Protein 3LUF (pdb70)

Sequence (478 aa):
KQKILIVEDSTIRRLIQQAIAQQQTGLEIDAFDTLEGARHCQGDEYVVALVDLTLPDAPSGEAVKKVLLERGLPVVIILTADSEEDKREAWLEAGVLDYVKDSRHSLQYAVGLVHRLYLNQQIEVLVVDDSRTTSSRHRTAQQLRKQLLQQVHEASSHHAREALATLEQHPAIRLVLVDYYPEIDGISLVRRLRERYSKKQQLAIIGISSVSDKRGLSARYLKQGANDFLNQPFEPEELQCRVSHNLEALEQKQKIILIVEDSTIRRLIQQAIAQQTGLEEIDAFDTLEGARHCQGDEEYVVALVDLTLPDAPSGEAVKVLLERGLPVVILTADISEDKREAWLEAGVLDYVKDSRHSLQYAVGLVHRLYLNQQIEVLVVDDSSRTSRHRTAQLRKQLLQVHEASSHAREALATLEQHPAIRLVVLVDYYPEIDGISLVRLRERYSKQQLAIIGISVSDKRGLSSARYLKKQGANDFLNQPFEPEELQCRVSHNLEALEQF

InterPro domains:
  IPR000160 GGDEF domain [PF00990] (254-406)
  IPR000160 GGDEF domain [PS50887] (284-413)
  IPR000160 GGDEF domain [SM00267] (243-411)
  IPR000160 GGDEF domain [TIGR00254] (251-409)
  IPR000160 GGDEF domain [cd01949] (255-409)
  IPR001789 Signal transduction response regulator, receiver domain [PF00072] (5-104)
  IPR001789 Signal transduction response regulator, receiver domain [PF00072] (125-236)
  IPR001789 Signal transduction response regulator, receiver domain [PS50110] (4-116)
  IPR001789 Signal transduction response regulator, receiver domain [PS50110] (124-241)
  IPR001789 Signal transduction response regulator, receiver domain [SM00448] (3-111)
  IPR001789 Signal transduction response regulator, receiver domain [SM00448] (123-237)
  IPR011006 CheY-like superfamily [SSF52172] (2-103)
  IPR011006 CheY-like superfamily [SSF52172] (122-260)
  IPR029787 Nucleotide cyclase [SSF55073] (259-409)
  IPR043128 Reverse transcriptase/Diguanylate cyclase domain [G3DSA:3.30.70.270] (253-413)
  IPR050469 Diguanylate cyclase Dgc-like, bacteria [PTHR45138] (137-412)

B-factor: mean 18.85, std 7.44, range [7.94, 53.49]

Nearest PDB structures (foldseek):
  3mf4-assembly1_A  TM=9.956E-01  e=3.051E-43  Aeromonas salmonicida subsp. salmonicida A449
  2pl1-assembly1_A  TM=8.980E-01  e=1.438E-07  Escherichia coli
  6ifh-assembly1_A  TM=9.037E-01  e=2.366E-06  Paenisporosarcina sp. TG-14
  1nat-assembly1_A  TM=8.626E-01  e=3.657E-06  Bacillus subtilis
  6oec-assembly4_K  TM=8.744E-01  e=2.088E-04  Carboxydothermus hydrogenoformans Z-2901

Radius of gyration: 24.1 Å; Cα contacts (8 Å, |Δi|>4): 970; chains: 2; bounding box: 46×62×66 Å

CATH classification: 3.40.50.2300 (+1 more: 3.40.50.2300)

Secondary structure (DSSP, 8-state):
--EEEEE--------HHHHHHHH--EEEEESSTGGGTT--TTTEEEEEEES-BTTBTTSHHHHHHHHTT--EEEE----HHHHHHHHHTT--EE---SHHHHHHHHHHHHHHHHHTT-EEEEE-S-HHHHHH--TTGGGT-EEEEESSHHHHHHHHHH-TTEEEEEE-----S-HHHHH--TTT--TTTSEEEEEE-SSSSSHHHHHHHTT-SEEEESS--HHHHHHHHHHHHHHHH-/--EEEEE--------HHHHHHHS--EEEEESSTGGGTT--TTTEEEEEEESSBTTBTTSHHHHHHHHTT--EEEE-S---HHHHHHHHHTT--EE---SHHHHHHHHHHHHHHHHHTT-EEEEE-S-HHHHHH--TTGGGT-EEEEESSHHHHHHHHHH-TT--EEEEE----S-HHHHH--TTT--TTTSEEEEEEE-STT-HHHHHHHTT-SEEEEES--HHHHHHHHHHHHHHHHH-

Solvent-accessible surface area: 21101 Å² total

Foldseek 3Di:
DFEEEEAAQDVLQVLVVLLCVPAVTHYHYYQALVVCVVPAQVPHLAYAYECCGPHRHHNVSLLVHVVRNHAYEYEDDAPPVVQPPSVVSPHLYYFPVDPVRSCVVNLLRNQSVVQLPAEAEEEAQDVVVQVVLVLVVSSNHHYHYHNHLVRVVVVCVVCVRHAEYEAEACPPAGRLRSLCCVVVDACLSHAYEYEAAPPDDPPQVSSVVSHHPYYDYPPDDSVSVCVVVSVSVVVSVD/DAEEEEAAQDVFQVLCVLLVVQARHHYDYYQALVSCPVPALVVHLAYEDECCGPHRHHNVSQLVVVVRNHAYEYEDLDDDPVVQVVCVVSRHLYYFGVDPVRSVVVNLLSRQSVVQLPAEAEEEAQDPVVQVVLVLSVSSNHHYHYHNHLVRVVVVCVVPVRHAEYEAEADPPAGRLNSLCVVVVDACLRHAYEYEEADDPVRVQVSSVVSHHPYYDYPPDDSVSSVVVVSVSVVVSVPD

Structure (mmCIF, N/CA/C/O backbone):
data_3LUF
#
_entry.id   3LUF
#
_cell.length_a   41.195
_cell.length_b   53.699
_cell.length_c   57.887
_cell.angle_alpha   75.390
_cell.angle_beta   80.990
_cell.angle_gamma   77.410
#
_symmetry.space_group_name_H-M   'P 1'
#
loop_
_entity.id
_entity.type
_entity.pdbx_description
1 polymer 'Two-component system response regulator/GGDEF domain protein'
2 non-polymer 'MAGNESIUM ION'
3 non-polymer 'DIMETHYL SULFOXIDE'
4 water water
#
loop_
_atom_site.group_PDB
_atom_site.id
_atom_site.type_symbol
_atom_site.label_atom_id
_atom_site.label_alt_id
_atom_site.label_comp_id
_atom_site.label_asym_id
_atom_site.label_entity_id
_atom_site.label_seq_id
_atom_site.pdbx_PDB_ins_code
_atom_site.Cartn_x
_atom_site.Cartn_y
_atom_site.Cartn_z
_atom_site.occupancy
_atom_site.B_iso_or_equiv
_atom_site.auth_seq_id
_atom_site.auth_comp_id
_atom_site.auth_asym_id
_atom_site.auth_atom_id
_atom_site.pdbx_PDB_model_num
ATOM 1 N N . LYS A 1 4 ? 39.209 47.578 36.509 1.00 26.87 2 LYS A N 1
ATOM 2 C CA . LYS A 1 4 ? 39.693 47.716 37.924 1.00 25.87 2 LYS A CA 1
ATOM 3 C C . LYS A 1 4 ? 40.972 46.954 38.142 1.00 24.87 2 LYS A C 1
ATOM 4 O O . LYS A 1 4 ? 41.116 45.840 37.642 1.00 23.85 2 LYS A O 1
ATOM 10 N N . GLN A 1 5 ? 41.891 47.538 38.918 1.00 23.93 3 GLN A N 1
ATOM 11 C CA . GLN A 1 5 ? 43.231 46.971 39.077 1.00 23.57 3 GLN A CA 1
ATOM 12 C C . GLN A 1 5 ? 43.635 46.580 40.506 1.00 21.47 3 GLN A C 1
ATOM 13 O O . GLN A 1 5 ? 44.735 46.087 40.713 1.00 21.60 3 GLN A O 1
ATOM 19 N N . LYS A 1 6 ? 42.767 46.801 41.490 1.00 19.14 4 LYS A N 1
ATOM 20 C CA . LYS A 1 6 ? 43.204 46.593 42.876 1.00 18.56 4 LYS A CA 1
ATOM 21 C C . LYS A 1 6 ? 42.441 45.509 43.629 1.00 15.95 4 LYS A C 1
ATOM 22 O O . LYS A 1 6 ? 41.303 45.230 43.323 1.00 15.19 4 LYS A O 1
ATOM 28 N N . ILE A 1 7 ? 43.098 44.933 44.633 1.00 14.99 5 ILE A N 1
ATOM 29 C CA . ILE A 1 7 ? 42.490 43.900 45.485 1.00 13.39 5 ILE A CA 1
ATOM 30 C C . ILE A 1 7 ? 42.329 44.475 46.882 1.00 13.24 5 ILE A C 1
ATOM 31 O O . ILE A 1 7 ? 43.198 45.219 47.361 1.00 13.58 5 ILE A O 1
ATOM 36 N N . LEU A 1 8 ? 41.215 44.156 47.533 1.00 10.69 6 LEU A N 1
ATOM 37 C CA . LEU A 1 8 ? 40.994 44.613 48.896 1.00 11.36 6 LEU A CA 1
ATOM 38 C C . LEU A 1 8 ? 41.077 43.376 49.797 1.00 10.52 6 LEU A C 1
ATOM 39 O O . LEU A 1 8 ? 40.521 42.322 49.465 1.00 11.52 6 LEU A O 1
ATOM 44 N N . ILE A 1 9 ? 41.735 43.521 50.954 1.00 10.19 7 ILE A N 1
ATOM 45 C CA . ILE A 1 9 ? 41.762 42.456 51.958 1.00 10.58 7 ILE A CA 1
ATOM 46 C C . ILE A 1 9 ? 41.307 43.042 53.272 1.00 10.52 7 ILE A C 1
ATOM 47 O O . ILE A 1 9 ? 41.845 44.076 53.710 1.00 11.56 7 ILE A O 1
ATOM 52 N N . VAL A 1 10 ? 40.313 42.419 53.899 1.00 10.04 8 VAL A N 1
ATOM 53 C CA . VAL A 1 10 ? 39.910 42.862 55.230 1.00 10.60 8 VAL A CA 1
ATOM 54 C C . VAL A 1 10 ? 40.023 41.659 56.174 1.00 10.36 8 VAL A C 1
ATOM 55 O O . VAL A 1 10 ? 39.199 40.735 56.131 1.00 10.74 8 VAL A O 1
ATOM 59 N N . GLU A 1 11 ? 41.065 41.669 57.005 1.00 9.47 9 GLU A N 1
ATOM 60 C CA . GLU A 1 11 ? 41.453 40.469 57.771 1.00 9.95 9 GLU A CA 1
ATOM 61 C C . GLU A 1 11 ? 42.299 40.949 58.948 1.00 10.12 9 GLU A C 1
ATOM 62 O O . GLU A 1 11 ? 43.313 41.636 58.744 1.00 11.79 9 GLU A O 1
ATOM 68 N N . ASP A 1 12 ? 41.875 40.624 60.161 1.00 11.60 10 ASP A N 1
ATOM 69 C CA . ASP A 1 12 ? 42.617 41.121 61.323 1.00 12.68 10 ASP A CA 1
ATOM 70 C C . ASP A 1 12 ? 43.848 40.308 61.698 1.00 12.79 10 ASP A C 1
ATOM 71 O O . ASP A 1 12 ? 44.719 40.833 62.384 1.00 15.06 10 ASP A O 1
ATOM 76 N N . SER A 1 13 ? 43.942 39.055 61.260 1.00 13.43 11 SER A N 1
ATOM 77 C CA . SER A 1 13 ? 45.142 38.280 61.559 1.00 12.96 11 SER A CA 1
ATOM 78 C C . SER A 1 13 ? 46.329 38.891 60.842 1.00 13.78 11 SER A C 1
ATOM 79 O O . SER A 1 13 ? 46.355 38.958 59.615 1.00 12.36 11 SER A O 1
ATOM 90 N N . THR A 1 15 ? 49.275 37.544 60.603 1.00 14.16 13 THR A N 1
ATOM 91 C CA . THR A 1 15 ? 49.898 36.480 59.838 1.00 14.40 13 THR A CA 1
ATOM 92 C C . THR A 1 15 ? 49.219 36.216 58.493 1.00 14.28 13 THR A C 1
ATOM 93 O O . THR A 1 15 ? 49.897 36.146 57.449 1.00 13.55 13 THR A O 1
ATOM 97 N N . ILE A 1 16 ? 47.896 36.070 58.516 1.00 12.94 14 ILE A N 1
ATOM 98 C CA . ILE A 1 16 ? 47.159 35.775 57.291 1.00 13.05 14 ILE A CA 1
ATOM 99 C C . ILE A 1 16 ? 47.186 36.944 56.320 1.00 12.95 14 ILE A C 1
ATOM 100 O O . ILE A 1 16 ? 47.382 36.770 55.133 1.00 12.33 14 ILE A O 1
ATOM 105 N N . ARG A 1 17 ? 47.026 38.148 56.854 1.00 12.80 15 ARG A N 1
ATOM 106 C CA . ARG A 1 17 ? 47.033 39.337 56.031 1.00 14.85 15 ARG A CA 1
ATOM 107 C C . ARG A 1 17 ? 48.392 39.452 55.358 1.00 15.45 15 ARG A C 1
ATOM 108 O O . ARG A 1 17 ? 48.464 39.657 54.153 1.00 15.91 15 ARG A O 1
ATOM 116 N N . ARG A 1 18 ? 49.479 39.258 56.111 1.00 15.85 16 ARG A N 1
ATOM 117 C CA . ARG A 1 18 ? 50.815 39.330 55.514 1.00 17.80 16 ARG A CA 1
ATOM 118 C C . ARG A 1 18 ? 51.091 38.240 54.487 1.00 16.87 16 ARG A C 1
ATOM 119 O O . ARG A 1 18 ? 51.704 38.510 53.464 1.00 17.36 16 ARG A O 1
ATOM 135 N N . LEU A 1 20 ? 48.904 36.834 52.560 1.00 13.90 18 LEU A N 1
ATOM 136 C CA . LEU A 1 20 ? 48.104 37.104 51.365 1.00 13.57 18 LEU A CA 1
ATOM 137 C C . LEU A 1 20 ? 48.711 38.239 50.568 1.00 14.38 18 LEU A C 1
ATOM 138 O O . LEU A 1 20 ? 48.742 38.187 49.325 1.00 13.71 18 LEU A O 1
ATOM 143 N N . ILE A 1 21 ? 49.154 39.279 51.278 1.00 15.08 19 ILE A N 1
ATOM 144 C CA . ILE A 1 21 ? 49.762 40.433 50.610 1.00 16.33 19 ILE A CA 1
ATOM 145 C C . ILE A 1 21 ? 51.001 39.969 49.873 1.00 16.87 19 ILE A C 1
ATOM 146 O O . ILE A 1 21 ? 51.185 40.318 48.718 1.00 17.78 19 ILE A O 1
ATOM 151 N N A GLN A 1 22 ? 51.848 39.192 50.551 0.70 17.69 20 GLN A N 1
ATOM 152 N N B GLN A 1 22 ? 51.844 39.174 50.524 0.30 17.31 20 GLN A N 1
ATOM 153 C CA A GLN A 1 22 ? 53.112 38.741 49.951 0.70 18.16 20 GLN A CA 1
ATOM 154 C CA B GLN A 1 22 ? 53.130 38.803 49.926 0.30 17.53 20 GLN A CA 1
ATOM 155 C C A GLN A 1 22 ? 52.836 37.942 48.693 0.70 17.41 20 GLN A C 1
ATOM 156 C C B GLN A 1 22 ? 53.018 37.771 48.795 0.30 17.36 20 GLN A C 1
ATOM 157 O O A GLN A 1 22 ? 53.398 38.237 47.627 0.70 16.28 20 GLN A O 1
ATOM 158 O O B GLN A 1 22 ? 53.869 37.751 47.899 0.30 17.06 20 GLN A O 1
ATOM 169 N N . ALA A 1 23 ? 51.975 36.936 48.837 1.00 17.35 21 ALA A N 1
ATOM 170 C CA . ALA A 1 23 ? 51.677 35.982 47.772 1.00 17.04 21 ALA A CA 1
ATOM 171 C C . ALA A 1 23 ? 51.011 36.637 46.558 1.00 17.38 21 ALA A C 1
ATOM 172 O O . ALA A 1 23 ? 51.390 36.379 45.405 1.00 17.31 21 ALA A O 1
ATOM 174 N N . ILE A 1 24 ? 50.004 37.459 46.797 1.00 17.47 22 ILE A N 1
ATOM 175 C CA . ILE A 1 24 ? 49.338 38.111 45.670 1.00 18.25 22 ILE A CA 1
ATOM 176 C C . ILE A 1 24 ? 50.320 39.076 44.999 1.00 19.44 22 ILE A C 1
ATOM 177 O O . ILE A 1 24 ? 50.358 39.179 43.782 1.00 19.65 22 ILE A O 1
ATOM 182 N N . ALA A 1 25 ? 51.129 39.761 45.800 1.00 20.52 23 ALA A N 1
ATOM 183 C CA . ALA A 1 25 ? 52.115 40.693 45.219 1.00 22.78 23 ALA A CA 1
ATOM 184 C C . ALA A 1 25 ? 53.141 39.976 44.338 1.00 23.87 23 ALA A C 1
ATOM 185 O O . ALA A 1 25 ? 53.425 40.422 43.207 1.00 24.47 23 ALA A O 1
ATOM 187 N N A GLN A 1 26 ? 53.718 38.898 44.856 0.60 24.83 24 GLN A N 1
ATOM 188 N N B GLN A 1 26 ? 53.667 38.860 44.844 0.40 24.62 24 GLN A N 1
ATOM 189 C CA A GLN A 1 26 ? 54.712 38.105 44.118 0.60 25.52 24 GLN A CA 1
ATOM 190 C CA B GLN A 1 26 ? 54.728 38.089 44.168 0.40 25.22 24 GLN A CA 1
ATOM 191 C C A GLN A 1 26 ? 54.122 37.573 42.809 0.60 25.75 24 GLN A C 1
ATOM 192 C C B GLN A 1 26 ? 54.259 37.297 42.943 0.40 25.64 24 GLN A C 1
ATOM 193 O O A GLN A 1 26 ? 54.656 37.792 41.715 0.60 25.10 24 GLN A O 1
ATOM 194 O O B GLN A 1 26 ? 55.051 37.039 42.034 0.40 25.65 24 GLN A O 1
ATOM 205 N N . GLN A 1 27 ? 52.986 36.903 42.918 1.00 25.98 25 GLN A N 1
ATOM 206 C CA . GLN A 1 27 ? 52.442 36.164 41.786 1.00 26.96 25 GLN A CA 1
ATOM 207 C C . GLN A 1 27 ? 51.649 36.996 40.762 1.00 27.10 25 GLN A C 1
ATOM 208 O O . GLN A 1 27 ? 51.542 36.600 39.590 1.00 27.76 25 GLN A O 1
ATOM 214 N N . THR A 1 28 ? 51.108 38.142 41.171 1.00 26.03 26 THR A N 1
ATOM 215 C CA . THR A 1 28 ? 50.229 38.899 40.285 1.00 25.49 26 THR A CA 1
ATOM 216 C C . THR A 1 28 ? 50.661 40.320 39.988 1.00 25.67 26 THR A C 1
ATOM 217 O O . THR A 1 28 ? 50.233 40.905 38.991 1.00 26.27 26 THR A O 1
ATOM 221 N N . GLY A 1 29 ? 51.450 40.907 40.882 1.00 25.12 27 GLY A N 1
ATOM 222 C CA . GLY A 1 29 ? 51.810 42.310 40.744 1.00 25.46 27 GLY A CA 1
ATOM 223 C C . GLY A 1 29 ? 50.693 43.327 40.963 1.00 25.60 27 GLY A C 1
ATOM 224 O O . GLY A 1 29 ? 50.910 44.539 40.780 1.00 26.12 27 GLY A O 1
ATOM 225 N N . LEU A 1 30 ? 49.501 42.856 41.360 1.00 24.77 28 LEU A N 1
ATOM 226 C CA . LEU A 1 30 ? 48.357 43.731 41.544 1.00 23.90 28 LEU A CA 1
ATOM 227 C C . LEU A 1 30 ? 48.509 44.565 42.803 1.00 23.33 28 LEU A C 1
ATOM 228 O O . LEU A 1 30 ? 49.134 44.135 43.760 1.00 23.14 28 LEU A O 1
ATOM 233 N N . GLU A 1 31 ? 47.900 45.741 42.788 1.00 23.23 29 GLU A N 1
ATOM 234 C CA . GLU A 1 31 ? 47.911 46.649 43.936 1.00 22.87 29 GLU A CA 1
ATOM 235 C C . GLU A 1 31 ? 46.893 46.146 44.980 1.00 22.47 29 GLU A C 1
ATOM 236 O O . GLU A 1 31 ? 45.785 45.732 44.644 1.00 21.64 29 GLU A O 1
ATOM 242 N N . ILE A 1 32 ? 47.295 46.167 46.240 1.00 21.11 30 ILE A N 1
ATOM 243 C CA . ILE A 1 32 ? 46.528 45.549 47.311 1.00 20.13 30 ILE A CA 1
ATOM 244 C C . ILE A 1 32 ? 46.398 46.601 48.388 1.00 19.77 30 ILE A C 1
ATOM 245 O O . ILE A 1 32 ? 47.399 47.197 48.818 1.00 20.29 30 ILE A O 1
ATOM 250 N N . ASP A 1 33 ? 45.168 46.825 48.827 1.00 18.08 31 ASP A N 1
ATOM 251 C CA . ASP A 1 33 ? 44.918 47.597 50.049 1.00 18.06 31 ASP A CA 1
ATOM 252 C C . ASP A 1 33 ? 44.395 46.632 51.104 1.00 16.86 31 ASP A C 1
ATOM 253 O O . ASP A 1 33 ? 43.436 45.909 50.841 1.00 17.06 31 ASP A O 1
ATOM 258 N N . ALA A 1 34 ? 45.031 46.619 52.270 1.00 15.75 32 ALA A N 1
ATOM 259 C CA . ALA A 1 34 ? 44.684 45.660 53.334 1.00 15.68 32 ALA A CA 1
ATOM 260 C C . ALA A 1 34 ? 44.377 46.402 54.620 1.00 15.06 32 ALA A C 1
ATOM 261 O O . ALA A 1 34 ? 45.105 47.336 54.971 1.00 16.54 32 ALA A O 1
ATOM 263 N N . PHE A 1 35 ? 43.330 45.974 55.310 1.00 14.70 33 PHE A N 1
ATOM 264 C CA . PHE A 1 35 ? 42.900 46.559 56.591 1.00 14.70 33 PHE A CA 1
ATOM 265 C C . PHE A 1 35 ? 42.600 45.500 57.613 1.00 14.63 33 PHE A C 1
ATOM 266 O O . PHE A 1 35 ? 42.123 44.420 57.253 1.00 13.59 33 PHE A O 1
ATOM 274 N N . ASP A 1 36 ? 42.855 45.831 58.886 1.00 14.37 34 ASP A N 1
ATOM 275 C CA . ASP A 1 36 ? 42.515 44.933 59.980 1.00 14.08 34 ASP A CA 1
ATOM 276 C C . ASP A 1 36 ? 41.113 45.094 60.579 1.00 13.43 34 ASP A C 1
ATOM 277 O O . ASP A 1 36 ? 40.768 44.357 61.470 1.00 13.54 34 ASP A O 1
ATOM 282 N N . THR A 1 37 ? 40.342 46.085 60.126 1.00 13.10 35 THR A N 1
ATOM 283 C CA . THR A 1 37 ? 38.962 46.292 60.567 1.00 13.50 35 THR A CA 1
ATOM 284 C C . THR A 1 37 ? 38.116 46.685 59.377 1.00 13.80 35 THR A C 1
ATOM 285 O O . THR A 1 37 ? 38.639 47.218 58.389 1.00 14.63 35 THR A O 1
ATOM 289 N N . LEU A 1 38 ? 36.816 46.445 59.483 1.00 13.72 36 LEU A N 1
ATOM 290 C CA . LEU A 1 38 ? 35.887 46.885 58.451 1.00 14.31 36 LEU A CA 1
ATOM 291 C C . LEU A 1 38 ? 35.942 48.413 58.352 1.00 14.99 36 LEU A C 1
ATOM 292 O O . LEU A 1 38 ? 35.932 48.994 57.240 1.00 15.11 36 LEU A O 1
ATOM 297 N N . GLU A 1 39 ? 36.043 49.078 59.505 1.00 15.51 37 GLU A N 1
ATOM 298 C CA . GLU A 1 39 ? 36.099 50.548 59.471 1.00 16.68 37 GLU A CA 1
ATOM 299 C C . GLU A 1 39 ? 37.268 51.096 58.666 1.00 15.89 37 GLU A C 1
ATOM 300 O O . GLU A 1 39 ? 37.122 52.122 58.005 1.00 16.00 37 GLU A O 1
ATOM 306 N N . GLY A 1 40 ? 38.427 50.419 58.693 1.00 15.02 38 GLY A N 1
ATOM 307 C CA . GLY A 1 40 ? 39.590 50.865 57.945 1.00 15.34 38 GLY A CA 1
ATOM 308 C C . GLY A 1 40 ? 39.283 50.922 56.458 1.00 15.23 38 GLY A C 1
ATOM 309 O O . GLY A 1 40 ? 39.872 51.721 55.727 1.00 15.70 38 GLY A O 1
ATOM 310 N N . ALA A 1 41 ? 38.348 50.076 56.026 1.00 15.21 39 ALA A N 1
ATOM 311 C CA . ALA A 1 41 ? 37.981 49.944 54.610 1.00 15.20 39 ALA A CA 1
ATOM 312 C C . ALA A 1 41 ? 36.805 50.827 54.183 1.00 15.46 39 ALA A C 1
ATOM 313 O O . ALA A 1 41 ? 36.194 50.619 53.119 1.00 15.51 39 ALA A O 1
ATOM 315 N N . ARG A 1 42 ? 36.510 51.844 54.981 1.00 15.97 40 ARG A N 1
ATOM 316 C CA . ARG A 1 42 ? 35.263 52.597 54.797 1.00 17.87 40 ARG A CA 1
ATOM 317 C C . ARG A 1 42 ? 35.253 53.396 53.471 1.00 18.91 40 ARG A C 1
ATOM 318 O O . ARG A 1 42 ? 34.177 53.667 52.933 1.00 19.92 40 ARG A O 1
ATOM 326 N N . HIS A 1 43 ? 36.430 53.710 52.946 1.00 20.74 41 HIS A N 1
ATOM 327 C CA . HIS A 1 43 ? 36.540 54.441 51.696 1.00 22.46 41 HIS A CA 1
ATOM 328 C C . HIS A 1 43 ? 36.618 53.545 50.458 1.00 23.09 41 HIS A C 1
ATOM 329 O O . HIS A 1 43 ? 36.736 54.042 49.333 1.00 22.11 41 HIS A O 1
ATOM 336 N N . CYS A 1 44 ? 36.570 52.234 50.687 1.00 23.07 42 CYS A N 1
ATOM 337 C CA . CYS A 1 44 ? 36.740 51.262 49.620 1.00 24.67 42 CYS A CA 1
ATOM 338 C C . CYS A 1 44 ? 35.446 51.039 48.868 1.00 25.04 42 CYS A C 1
ATOM 339 O O . CYS A 1 44 ? 34.440 50.616 49.440 1.00 25.94 42 CYS A O 1
ATOM 342 N N . GLN A 1 45 ? 35.500 51.309 47.566 1.00 26.67 43 GLN A N 1
ATOM 343 C CA . GLN A 1 45 ? 34.314 51.302 46.715 1.00 27.71 43 GLN A CA 1
ATOM 344 C C . GLN A 1 45 ? 34.417 50.260 45.591 1.00 26.96 43 GLN A C 1
ATOM 345 O O . GLN A 1 45 ? 35.514 49.935 45.134 1.00 26.05 43 GLN A O 1
ATOM 351 N N . GLY A 1 46 ? 33.258 49.758 45.175 1.00 26.78 44 GLY A N 1
ATOM 352 C CA . GLY A 1 46 ? 33.141 48.827 44.060 1.00 26.68 44 GLY A CA 1
ATOM 353 C C . GLY A 1 46 ? 33.887 49.206 42.802 1.00 26.88 44 GLY A C 1
ATOM 354 O O . GLY A 1 46 ? 34.445 48.329 42.126 1.00 26.83 44 GLY A O 1
ATOM 355 N N . ASP A 1 47 ? 33.914 50.504 42.479 1.00 26.72 45 ASP A N 1
ATOM 356 C CA . ASP A 1 47 ? 34.523 50.958 41.228 1.00 27.26 45 ASP A CA 1
ATOM 357 C C . ASP A 1 47 ? 36.057 50.887 41.197 1.00 25.78 45 ASP A C 1
ATOM 358 O O . ASP A 1 47 ? 36.650 50.996 40.127 1.00 26.01 45 ASP A O 1
ATOM 363 N N . GLU A 1 48 ? 36.702 50.674 42.347 1.00 23.74 46 GLU A N 1
ATOM 364 C CA . GLU A 1 48 ? 38.164 50.646 42.376 1.00 22.99 46 GLU A CA 1
ATOM 365 C C . GLU A 1 48 ? 38.763 49.244 42.627 1.00 20.76 46 GLU A C 1
ATOM 366 O O . GLU A 1 48 ? 39.951 49.021 42.380 1.00 21.93 46 GLU A O 1
ATOM 372 N N . TYR A 1 49 ? 37.937 48.314 43.086 1.00 17.79 47 TYR A N 1
ATOM 373 C CA . TYR A 1 49 ? 38.439 46.985 43.440 1.00 15.42 47 TYR A CA 1
ATOM 374 C C . TYR A 1 49 ? 37.821 45.863 42.626 1.00 14.95 47 TYR A C 1
ATOM 375 O O . TYR A 1 49 ? 36.609 45.829 42.383 1.00 14.70 47 TYR A O 1
ATOM 384 N N . VAL A 1 50 ? 38.690 44.954 42.204 1.00 13.06 48 VAL A N 1
ATOM 385 C CA . VAL A 1 50 ? 38.266 43.738 41.504 1.00 12.99 48 VAL A CA 1
ATOM 386 C C . VAL A 1 50 ? 37.397 42.877 42.430 1.00 11.39 48 VAL A C 1
ATOM 387 O O . VAL A 1 50 ? 36.354 42.341 42.033 1.00 11.97 48 VAL A O 1
ATOM 391 N N . VAL A 1 51 ? 37.863 42.704 43.662 1.00 11.35 49 VAL A N 1
ATOM 392 C CA . VAL A 1 51 ? 37.205 41.806 44.599 1.00 11.24 49 VAL A CA 1
ATOM 393 C C . VAL A 1 51 ? 37.811 42.139 45.949 1.00 11.48 49 VAL A C 1
ATOM 394 O O . VAL A 1 51 ? 38.935 42.700 46.033 1.00 11.49 49 VAL A O 1
ATOM 398 N N . ALA A 1 52 ? 37.056 41.795 46.973 1.00 10.79 50 ALA A N 1
ATOM 399 C CA . ALA A 1 52 ? 37.518 41.902 48.372 1.00 10.62 50 ALA A CA 1
ATOM 400 C C . ALA A 1 52 ? 37.625 40.510 48.961 1.00 10.36 50 ALA A C 1
ATOM 401 O O . ALA A 1 52 ? 36.687 39.725 48.856 1.00 10.27 50 ALA A O 1
ATOM 403 N N . LEU A 1 53 ? 38.782 40.188 49.582 1.00 10.01 51 LEU A N 1
ATOM 404 C CA . LEU A 1 53 ? 38.875 38.973 50.394 1.00 10.10 51 LEU A CA 1
ATOM 405 C C . LEU A 1 53 ? 38.479 39.388 51.823 1.00 10.68 51 LEU A C 1
ATOM 406 O O . LEU A 1 53 ? 39.130 40.248 52.399 1.00 10.22 51 LEU A O 1
ATOM 411 N N . VAL A 1 54 ? 37.427 38.778 52.358 1.00 10.36 52 VAL A N 1
ATOM 412 C CA . VAL A 1 54 ? 36.798 39.304 53.567 1.00 11.09 52 VAL A CA 1
ATOM 413 C C . VAL A 1 54 ? 36.762 38.268 54.664 1.00 11.39 52 VAL A C 1
ATOM 414 O O . VAL A 1 54 ? 36.121 37.211 54.511 1.00 10.87 52 VAL A O 1
ATOM 418 N N . ASP A 1 55 ? 37.405 38.593 55.786 1.00 11.10 53 ASP A N 1
ATOM 419 C CA . ASP A 1 55 ? 37.336 37.752 56.986 1.00 11.13 53 ASP A CA 1
ATOM 420 C C . ASP A 1 55 ? 35.963 37.889 57.679 1.00 13.17 53 ASP A C 1
ATOM 421 O O . ASP A 1 55 ? 35.396 39.010 57.769 1.00 12.99 53 ASP A O 1
ATOM 426 N N . LEU A 1 56 ? 35.436 36.761 58.146 1.00 12.29 54 LEU A N 1
ATOM 427 C CA . LEU A 1 56 ? 34.190 36.764 58.935 1.00 13.57 54 LEU A CA 1
ATOM 428 C C . LEU A 1 56 ? 34.410 37.180 60.391 1.00 13.60 54 LEU A C 1
ATOM 429 O O . LEU A 1 56 ? 33.454 37.615 61.049 1.00 14.73 54 LEU A O 1
ATOM 434 N N . THR A 1 57 ? 35.649 37.053 60.896 1.00 13.37 55 THR A N 1
ATOM 435 C CA . THR A 1 57 ? 35.930 37.393 62.317 1.00 13.41 55 THR A CA 1
ATOM 436 C C . THR A 1 57 ? 36.649 38.709 62.489 1.00 13.21 55 THR A C 1
ATOM 437 O O . THR A 1 57 ? 37.820 38.751 62.835 1.00 12.61 55 THR A O 1
ATOM 441 N N . LEU A 1 58 ? 35.963 39.822 62.236 1.00 11.93 56 LEU A N 1
ATOM 442 C CA . LEU A 1 58 ? 36.636 41.094 62.312 1.00 11.24 56 LEU A CA 1
ATOM 443 C C . LEU A 1 58 ? 36.296 41.767 63.636 1.00 12.84 56 LEU A C 1
ATOM 444 O O . LEU A 1 58 ? 35.211 41.532 64.167 1.00 12.46 56 LEU A O 1
ATOM 449 N N . PRO A 1 59 ? 37.216 42.589 64.171 1.00 13.01 57 PRO A N 1
ATOM 450 C CA . PRO A 1 59 ? 36.944 43.142 65.507 1.00 14.26 57 PRO A CA 1
ATOM 451 C C . PRO A 1 59 ? 35.650 43.991 65.561 1.00 15.83 57 PRO A C 1
ATOM 452 O O . PRO A 1 59 ? 34.920 43.984 66.573 1.00 16.46 57 PRO A O 1
ATOM 456 N N . ASP A 1 60 ? 35.378 44.704 64.477 1.00 15.11 58 ASP A N 1
ATOM 457 C CA . ASP A 1 60 ? 34.160 45.513 64.399 1.00 16.36 58 ASP A CA 1
ATOM 458 C C . ASP A 1 60 ? 33.085 44.856 63.536 1.00 15.23 58 ASP A C 1
ATOM 459 O O . ASP A 1 60 ? 32.054 45.490 63.155 1.00 16.42 58 ASP A O 1
ATOM 464 N N . ALA A 1 61 ? 33.301 43.578 63.235 1.00 13.84 59 ALA A N 1
ATOM 465 C CA . ALA A 1 61 ? 32.338 42.772 62.492 1.00 13.59 59 ALA A CA 1
ATOM 466 C C . ALA A 1 61 ? 32.654 41.312 62.718 1.00 14.02 59 ALA A C 1
ATOM 467 O O . ALA A 1 61 ? 33.137 40.634 61.831 1.00 13.86 59 ALA A O 1
ATOM 469 N N . PRO A 1 62 ? 32.413 40.817 63.942 1.00 14.73 60 PRO A N 1
ATOM 470 C CA . PRO A 1 62 ? 32.916 39.484 64.324 1.00 15.00 60 PRO A CA 1
ATOM 471 C C . PRO A 1 62 ? 32.068 38.291 63.872 1.00 16.32 60 PRO A C 1
ATOM 472 O O . PRO A 1 62 ? 32.423 37.111 64.131 1.00 17.57 60 PRO A O 1
ATOM 476 N N . SER A 1 63 ? 30.950 38.569 63.206 1.00 17.48 61 SER A N 1
ATOM 477 C CA . SER A 1 63 ? 30.053 37.509 62.733 1.00 18.03 61 SER A CA 1
ATOM 478 C C . SER A 1 63 ? 29.673 37.723 61.269 1.00 17.54 61 SER A C 1
ATOM 479 O O . SER A 1 63 ? 28.511 37.537 60.868 1.00 19.71 61 SER A O 1
ATOM 482 N N . GLY A 1 64 ? 30.658 38.139 60.473 1.00 15.73 62 GLY A N 1
ATOM 483 C CA . GLY A 1 64 ? 30.492 38.170 59.033 1.00 15.53 62 GLY A CA 1
ATOM 484 C C . GLY A 1 64 ? 29.785 39.418 58.491 1.00 15.05 62 GLY A C 1
ATOM 485 O O . GLY A 1 64 ? 29.463 39.456 57.308 1.00 14.72 62 GLY A O 1
ATOM 486 N N . GLU A 1 65 ? 29.558 40.433 59.340 1.00 14.86 63 GLU A N 1
ATOM 487 C CA . GLU A 1 65 ? 28.819 41.657 58.926 1.00 15.53 63 GLU A CA 1
ATOM 488 C C . GLU A 1 65 ? 29.473 42.436 57.796 1.00 15.66 63 GLU A C 1
ATOM 489 O O . GLU A 1 65 ? 28.798 43.179 57.076 1.00 15.86 63 GLU A O 1
ATOM 495 N N . ALA A 1 66 ? 30.792 42.270 57.635 1.00 14.38 64 ALA A N 1
ATOM 496 C CA . ALA A 1 66 ? 31.527 42.962 56.572 1.00 13.60 64 ALA A CA 1
ATOM 497 C C . ALA A 1 66 ? 31.123 42.470 55.182 1.00 13.54 64 ALA A C 1
ATOM 498 O O . ALA A 1 66 ? 31.299 43.190 54.196 1.00 13.11 64 ALA A O 1
ATOM 500 N N . VAL A 1 67 ? 30.595 41.251 55.100 1.00 13.86 65 VAL A N 1
ATOM 501 C CA . VAL A 1 67 ? 30.197 40.694 53.801 1.00 15.51 65 VAL A CA 1
ATOM 502 C C . VAL A 1 67 ? 29.088 41.540 53.162 1.00 17.04 65 VAL A C 1
ATOM 503 O O . VAL A 1 67 ? 29.272 42.072 52.047 1.00 16.89 65 VAL A O 1
ATOM 507 N N A LYS A 1 68 ? 27.974 41.662 53.874 0.70 17.85 66 LYS A N 1
ATOM 508 N N B LYS A 1 68 ? 27.959 41.664 53.856 0.30 17.16 66 LYS A N 1
ATOM 509 C CA A LYS A 1 68 ? 26.805 42.410 53.402 0.70 19.18 66 LYS A CA 1
ATOM 510 C CA B LYS A 1 68 ? 26.807 42.407 53.333 0.30 17.70 66 LYS A CA 1
ATOM 511 C C A LYS A 1 68 ? 27.162 43.860 53.110 0.70 18.73 66 LYS A C 1
ATOM 512 C C B LYS A 1 68 ? 27.128 43.887 53.122 0.30 17.86 66 LYS A C 1
ATOM 513 O O A LYS A 1 68 ? 26.746 44.412 52.089 0.70 19.41 66 LYS A O 1
ATOM 514 O O B LYS A 1 68 ? 26.649 44.487 52.159 0.30 18.21 66 LYS A O 1
ATOM 525 N N . VAL A 1 69 ? 27.946 44.469 54.005 1.00 18.19 67 VAL A N 1
ATOM 526 C CA . VAL A 1 69 ? 28.369 45.854 53.847 1.00 17.91 67 VAL A CA 1
ATOM 527 C C . VAL A 1 69 ? 29.097 46.033 52.516 1.00 17.60 67 VAL A C 1
ATOM 528 O O . VAL A 1 69 ? 28.806 46.981 51.757 1.00 17.98 67 VAL A O 1
ATOM 532 N N . LEU A 1 70 ? 30.082 45.171 52.250 1.00 16.17 68 LEU A N 1
ATOM 533 C CA . LEU A 1 70 ? 30.901 45.399 51.063 1.00 16.37 68 LEU A CA 1
ATOM 534 C C . LEU A 1 70 ? 30.145 45.056 49.787 1.00 16.23 68 LEU A C 1
ATOM 535 O O . LEU A 1 70 ? 30.254 45.790 48.803 1.00 16.40 68 LEU A O 1
ATOM 540 N N . LEU A 1 71 ? 29.326 44.011 49.833 1.00 16.35 69 LEU A N 1
ATOM 541 C CA . LEU A 1 71 ? 28.487 43.626 48.680 1.00 17.94 69 LEU A CA 1
ATOM 542 C C . LEU A 1 71 ? 27.582 44.777 48.282 1.00 19.77 69 LEU A C 1
ATOM 543 O O . LEU A 1 71 ? 27.433 45.078 47.098 1.00 20.32 69 LEU A O 1
ATOM 548 N N . GLU A 1 72 ? 27.016 45.443 49.281 1.00 21.64 70 GLU A N 1
ATOM 549 C CA . GLU A 1 72 ? 26.093 46.552 49.015 1.00 23.49 70 GLU A CA 1
ATOM 550 C C . GLU A 1 72 ? 26.760 47.822 48.483 1.00 24.17 70 GLU A C 1
ATOM 551 O O . GLU A 1 72 ? 26.089 48.667 47.846 1.00 25.10 70 GLU A O 1
ATOM 557 N N . ARG A 1 73 ? 28.073 47.941 48.700 1.00 23.66 71 ARG A N 1
ATOM 558 C CA . ARG A 1 73 ? 28.901 48.967 48.061 1.00 24.40 71 ARG A CA 1
ATOM 559 C C . ARG A 1 73 ? 29.394 48.609 46.668 1.00 24.08 71 ARG A C 1
ATOM 560 O O . ARG A 1 73 ? 30.207 49.356 46.095 1.00 24.15 71 ARG A O 1
ATOM 568 N N . GLY A 1 74 ? 28.955 47.460 46.159 1.00 23.04 72 GLY A N 1
ATOM 569 C CA . GLY A 1 74 ? 29.309 46.988 44.824 1.00 22.57 72 GLY A CA 1
ATOM 570 C C . GLY A 1 74 ? 30.654 46.287 44.686 1.00 21.34 72 GLY A C 1
ATOM 571 O O . GLY A 1 74 ? 31.181 46.176 43.582 1.00 21.85 72 GLY A O 1
ATOM 572 N N . LEU A 1 75 ? 31.221 45.814 45.799 1.00 20.09 73 LEU A N 1
ATOM 573 C CA . LEU A 1 75 ? 32.505 45.111 45.744 1.00 18.73 73 LEU A CA 1
ATOM 574 C C . LEU A 1 75 ? 32.168 43.642 45.752 1.00 17.45 73 LEU A C 1
ATOM 575 O O . LEU A 1 75 ? 31.425 43.212 46.624 1.00 17.58 73 LEU A O 1
ATOM 580 N N . PRO A 1 76 ? 32.647 42.883 44.759 1.00 15.36 74 PRO A N 1
ATOM 581 C CA . PRO A 1 76 ? 32.454 41.436 44.854 1.00 14.38 74 PRO A CA 1
ATOM 582 C C . PRO A 1 76 ? 33.241 40.920 46.058 1.00 12.44 74 PRO A C 1
ATOM 583 O O . PRO A 1 76 ? 34.284 41.495 46.414 1.00 12.41 74 PRO A O 1
ATOM 587 N N . VAL A 1 77 ? 32.725 39.890 46.687 1.00 12.34 75 VAL A N 1
ATOM 588 C CA . VAL A 1 77 ? 33.339 39.381 47.930 1.00 11.64 75 VAL A CA 1
ATOM 589 C C . VAL A 1 77 ? 33.703 37.892 47.831 1.00 11.68 75 VAL A C 1
ATOM 590 O O . VAL A 1 77 ? 32.885 37.057 47.429 1.00 12.63 75 VAL A O 1
ATOM 594 N N . VAL A 1 78 ? 34.926 37.570 48.234 1.00 10.47 76 VAL A N 1
ATOM 595 C CA . VAL A 1 78 ? 35.311 36.207 48.531 1.00 9.09 76 VAL A CA 1
ATOM 596 C C . VAL A 1 78 ? 35.549 36.119 50.033 1.00 9.50 76 VAL A C 1
ATOM 597 O O . VAL A 1 78 ? 36.282 36.914 50.591 1.00 10.28 76 VAL A O 1
ATOM 601 N N A ILE A 1 79 ? 34.914 35.139 50.670 0.70 9.70 77 ILE A N 1
ATOM 602 N N B ILE A 1 79 ? 34.896 35.176 50.700 0.30 9.52 77 ILE A N 1
ATOM 603 C CA A ILE A 1 79 ? 35.004 34.974 52.111 0.70 10.72 77 ILE A CA 1
ATOM 604 C CA B ILE A 1 79 ? 35.032 35.098 52.147 0.30 9.70 77 ILE A CA 1
ATOM 605 C C A ILE A 1 79 ? 36.233 34.150 52.477 0.70 10.81 77 ILE A C 1
ATOM 606 C C B ILE A 1 79 ? 36.150 34.145 52.545 0.30 10.21 77 ILE A C 1
ATOM 607 O O A ILE A 1 79 ? 36.560 33.188 51.786 0.70 11.49 77 ILE A O 1
ATOM 608 O O B ILE A 1 79 ? 36.319 33.078 51.960 0.30 10.41 77 ILE A O 1
ATOM 617 N N . LEU A 1 80 ? 36.917 34.578 53.536 1.00 10.61 78 LEU A N 1
ATOM 618 C CA . LEU A 1 80 ? 38.022 33.818 54.102 1.00 11.19 78 LEU A CA 1
ATOM 619 C C . LEU A 1 80 ? 37.444 33.143 55.328 1.00 13.64 78 LEU A C 1
ATOM 620 O O . LEU A 1 80 ? 36.972 33.814 56.253 1.00 12.86 78 LEU A O 1
ATOM 625 N N . THR A 1 81 ? 37.532 31.813 55.358 1.00 14.69 79 THR A N 1
ATOM 626 C CA . THR A 1 81 ? 36.848 31.052 56.397 1.00 18.22 79 THR A CA 1
ATOM 627 C C . THR A 1 81 ? 37.711 29.954 57.029 1.00 19.74 79 THR A C 1
ATOM 628 O O . THR A 1 81 ? 38.521 29.341 56.368 1.00 18.14 79 THR A O 1
ATOM 632 N N . ALA A 1 82 ? 37.470 29.694 58.306 1.00 22.99 80 ALA A N 1
ATOM 633 C CA . ALA A 1 82 ? 38.212 28.666 59.032 1.00 27.17 80 ALA A CA 1
ATOM 634 C C . ALA A 1 82 ? 37.505 27.312 58.999 1.00 30.00 80 ALA A C 1
ATOM 635 O O . ALA A 1 82 ? 38.165 26.255 59.066 1.00 32.39 80 ALA A O 1
ATOM 637 N N . ASP A 1 83 ? 36.176 27.347 58.912 1.00 32.63 81 ASP A N 1
ATOM 638 C CA . ASP A 1 83 ? 35.323 26.154 59.001 1.00 34.78 81 ASP A CA 1
ATOM 639 C C . ASP A 1 83 ? 34.187 26.219 57.975 1.00 34.91 81 ASP A C 1
ATOM 640 O O . ASP A 1 83 ? 34.112 27.173 57.186 1.00 34.83 81 ASP A O 1
ATOM 645 N N . SER A 1 85 ? 28.444 24.372 57.383 1.00 34.19 83 SER A N 1
ATOM 646 C CA . SER A 1 85 ? 29.083 23.408 56.516 1.00 34.75 83 SER A CA 1
ATOM 647 C C . SER A 1 85 ? 28.411 23.504 55.141 1.00 34.93 83 SER A C 1
ATOM 648 O O . SER A 1 85 ? 28.615 24.504 54.435 1.00 34.79 83 SER A O 1
ATOM 650 N N A GLU A 1 86 ? 27.636 22.492 54.741 0.70 34.83 84 GLU A N 1
ATOM 651 N N B GLU A 1 86 ? 27.620 22.497 54.771 0.30 34.75 84 GLU A N 1
ATOM 652 C CA A GLU A 1 86 ? 26.861 22.614 53.503 0.70 34.91 84 GLU A CA 1
ATOM 653 C CA B GLU A 1 86 ? 26.805 22.553 53.557 0.30 34.72 84 GLU A CA 1
ATOM 654 C C A GLU A 1 86 ? 25.920 23.832 53.639 0.70 34.81 84 GLU A C 1
ATOM 655 C C B GLU A 1 86 ? 25.845 23.748 53.640 0.30 34.55 84 GLU A C 1
ATOM 656 O O A GLU A 1 86 ? 25.670 24.549 52.658 0.70 34.77 84 GLU A O 1
ATOM 657 O O B GLU A 1 86 ? 25.489 24.352 52.623 0.30 34.63 84 GLU A O 1
ATOM 668 N N . ASP A 1 87 ? 25.463 24.084 54.873 1.00 34.29 85 ASP A N 1
ATOM 669 C CA . ASP A 1 87 ? 24.600 25.231 55.193 1.00 33.28 85 ASP A CA 1
ATOM 670 C C . ASP A 1 87 ? 25.291 26.594 55.070 1.00 33.61 85 ASP A C 1
ATOM 671 O O . ASP A 1 87 ? 24.637 27.582 54.732 1.00 32.37 85 ASP A O 1
ATOM 676 N N . LYS A 1 88 ? 26.601 26.650 55.342 1.00 33.98 86 LYS A N 1
ATOM 677 C CA . LYS A 1 88 ? 27.361 27.927 55.214 1.00 34.44 86 LYS A CA 1
ATOM 678 C C . LYS A 1 88 ? 27.703 28.187 53.749 1.00 34.63 86 LYS A C 1
ATOM 679 O O . LYS A 1 88 ? 27.464 29.277 53.224 1.00 35.11 86 LYS A O 1
ATOM 685 N N . ARG A 1 89 ? 28.254 27.176 53.082 1.00 34.48 87 ARG A N 1
ATOM 686 C CA . ARG A 1 89 ? 28.524 27.307 51.665 1.00 34.25 87 ARG A CA 1
ATOM 687 C C . ARG A 1 89 ? 27.248 27.859 51.011 1.00 34.01 87 ARG A C 1
ATOM 688 O O . ARG A 1 89 ? 27.293 28.815 50.232 1.00 33.60 87 ARG A O 1
ATOM 696 N N . GLU A 1 90 ? 26.101 27.322 51.393 1.00 32.95 88 GLU A N 1
ATOM 697 C CA . GLU A 1 90 ? 24.895 27.750 50.751 1.00 32.66 88 GLU A CA 1
ATOM 698 C C . GLU A 1 90 ? 24.495 29.164 51.122 1.00 31.02 88 GLU A C 1
ATOM 699 O O . GLU A 1 90 ? 24.273 29.966 50.236 1.00 30.20 88 GLU A O 1
ATOM 705 N N . ALA A 1 91 ? 24.451 29.476 52.412 1.00 29.02 89 ALA A N 1
ATOM 706 C CA . ALA A 1 91 ? 23.862 30.745 52.855 1.00 28.42 89 ALA A CA 1
ATOM 707 C C . ALA A 1 91 ? 24.633 31.945 52.295 1.00 27.75 89 ALA A C 1
ATOM 708 O O . ALA A 1 91 ? 24.051 32.873 51.721 1.00 26.86 89 ALA A O 1
ATOM 710 N N . TRP A 1 92 ? 25.949 31.908 52.464 1.00 27.04 90 TRP A N 1
ATOM 711 C CA . TRP A 1 92 ? 26.815 32.963 51.925 1.00 26.62 90 TRP A CA 1
ATOM 712 C C . TRP A 1 92 ? 26.756 33.039 50.385 1.00 26.07 90 TRP A C 1
ATOM 713 O O . TRP A 1 92 ? 26.672 34.134 49.824 1.00 24.57 90 TRP A O 1
ATOM 724 N N . LEU A 1 93 ? 26.736 31.899 49.696 1.00 26.09 91 LEU A N 1
ATOM 725 C CA . LEU A 1 93 ? 26.622 31.944 48.231 1.00 27.15 91 LEU A CA 1
ATOM 726 C C . LEU A 1 93 ? 25.256 32.492 47.767 1.00 27.61 91 LEU A C 1
ATOM 727 O O . LEU A 1 93 ? 25.161 33.232 46.785 1.00 27.35 91 LEU A O 1
ATOM 732 N N . GLU A 1 94 ? 24.196 32.123 48.474 1.00 27.58 92 GLU A N 1
ATOM 733 C CA . GLU A 1 94 ? 22.876 32.680 48.171 1.00 28.17 92 GLU A CA 1
ATOM 734 C C . GLU A 1 94 ? 22.836 34.195 48.383 1.00 27.96 92 GLU A C 1
ATOM 735 O O . GLU A 1 94 ? 22.091 34.895 47.684 1.00 28.37 92 GLU A O 1
ATOM 741 N N . ALA A 1 95 ? 23.636 34.694 49.331 1.00 26.42 93 ALA A N 1
ATOM 742 C CA . ALA A 1 95 ? 23.780 36.134 49.599 1.00 26.06 93 ALA A CA 1
ATOM 743 C C . ALA A 1 95 ? 24.566 36.876 48.512 1.00 25.12 93 ALA A C 1
ATOM 744 O O . ALA A 1 95 ? 24.604 38.103 48.507 1.00 25.72 93 ALA A O 1
ATOM 746 N N . GLY A 1 96 ? 25.178 36.126 47.595 1.00 23.76 94 GLY A N 1
ATOM 747 C CA . GLY A 1 96 ? 25.861 36.708 46.441 1.00 21.78 94 GLY A CA 1
ATOM 748 C C . GLY A 1 96 ? 27.381 36.727 46.558 1.00 20.48 94 GLY A C 1
ATOM 749 O O . GLY A 1 96 ? 28.064 37.380 45.757 1.00 20.31 94 GLY A O 1
ATOM 750 N N . VAL A 1 97 ? 27.914 36.011 47.549 1.00 18.79 95 VAL A N 1
ATOM 751 C CA . VAL A 1 97 ? 29.373 35.892 47.689 1.00 17.58 95 VAL A CA 1
ATOM 752 C C . VAL A 1 97 ? 29.881 35.130 46.472 1.00 16.18 95 VAL A C 1
ATOM 753 O O . VAL A 1 97 ? 29.207 34.209 46.017 1.00 17.00 95 VAL A O 1
ATOM 757 N N . LEU A 1 98 ? 31.047 35.492 45.923 1.00 14.19 96 LEU A N 1
ATOM 758 C CA . LEU A 1 98 ? 31.556 34.781 44.734 1.00 14.68 96 LEU A CA 1
ATOM 759 C C . LEU A 1 98 ? 32.040 33.374 45.062 1.00 15.42 96 LEU A C 1
ATOM 760 O O . LEU A 1 98 ? 31.880 32.435 44.260 1.00 14.12 96 LEU A O 1
ATOM 765 N N . ASP A 1 99 ? 32.675 33.239 46.225 1.00 13.72 97 ASP A N 1
ATOM 766 C CA . ASP A 1 99 ? 33.381 32.020 46.563 1.00 15.25 97 ASP A CA 1
ATOM 767 C C . ASP A 1 99 ? 33.907 32.142 47.978 1.00 14.97 97 ASP A C 1
ATOM 768 O O . ASP A 1 99 ? 33.858 33.233 48.580 1.00 13.78 97 ASP A O 1
ATOM 773 N N . TYR A 1 100 ? 34.374 31.017 48.513 1.00 15.11 98 TYR A N 1
ATOM 774 C CA . TYR A 1 100 ? 35.063 31.006 49.800 1.00 15.61 98 TYR A CA 1
ATOM 775 C C . TYR A 1 100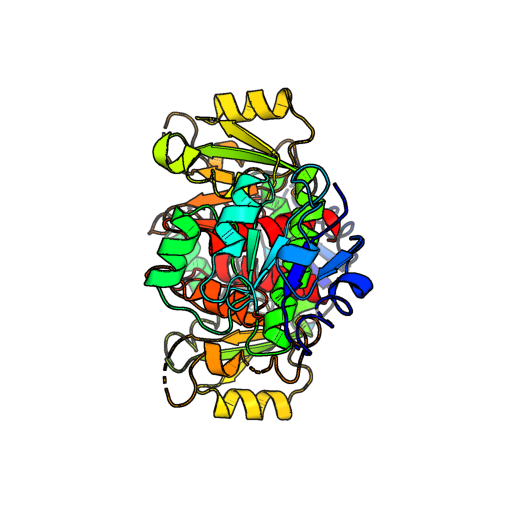 ? 36.458 30.398 49.623 1.00 16.19 98 TYR A C 1
ATOM 776 O O . TYR A 1 100 ? 36.701 29.629 48.684 1.00 16.13 98 TYR A O 1
ATOM 785 N N . VAL A 1 101 ? 37.378 30.820 50.487 1.00 15.74 99 VAL A N 1
ATOM 786 C CA . VAL A 1 101 ? 38.737 30.288 50.520 1.00 15.99 99 VAL A CA 1
ATOM 787 C C . VAL A 1 101 ? 38.936 29.819 51.959 1.00 15.75 99 VAL A C 1
ATOM 788 O O . VAL A 1 101 ? 38.645 30.546 52.903 1.00 14.94 99 VAL A O 1
ATOM 808 N N . LYS A 1 103 ? 41.090 29.155 55.162 1.00 16.33 101 LYS A N 1
ATOM 809 C CA . LYS A 1 103 ? 42.340 29.775 55.657 1.00 17.01 101 LYS A CA 1
ATOM 810 C C . LYS A 1 103 ? 42.963 29.006 56.826 1.00 17.71 101 LYS A C 1
ATOM 811 O O . LYS A 1 103 ? 43.681 29.564 57.664 1.00 19.76 101 LYS A O 1
ATOM 817 N N . ASP A 1 104 ? 42.678 27.706 56.881 1.00 18.54 102 ASP A N 1
ATOM 818 C CA . ASP A 1 104 ? 43.258 26.850 57.920 1.00 19.95 102 ASP A CA 1
ATOM 819 C C . ASP A 1 104 ? 44.746 26.481 57.692 1.00 20.04 102 ASP A C 1
ATOM 820 O O . ASP A 1 104 ? 45.437 26.035 58.618 1.00 20.49 102 ASP A O 1
ATOM 825 N N . SER A 1 105 ? 45.238 26.659 56.473 1.00 17.62 103 SER A N 1
ATOM 826 C CA . SER A 1 105 ? 46.649 26.410 56.144 1.00 18.04 103 SER A CA 1
ATOM 827 C C . SER A 1 105 ? 47.179 27.377 55.114 1.00 17.62 103 SER A C 1
ATOM 828 O O . SER A 1 105 ? 46.420 27.948 54.312 1.00 18.09 103 SER A O 1
ATOM 831 N N . ARG A 1 106 ? 48.489 27.536 55.078 1.00 16.96 104 ARG A N 1
ATOM 832 C CA . ARG A 1 106 ? 49.065 28.296 54.000 1.00 17.37 104 ARG A CA 1
ATOM 833 C C . ARG A 1 106 ? 48.653 27.771 52.618 1.00 16.40 104 ARG A C 1
ATOM 834 O O . ARG A 1 106 ? 48.331 28.557 51.726 1.00 15.93 104 ARG A O 1
ATOM 842 N N . HIS A 1 107 ? 48.688 26.455 52.414 1.00 16.42 105 HIS A N 1
ATOM 843 C CA . HIS A 1 107 ? 48.324 25.943 51.083 1.00 16.30 105 HIS A CA 1
ATOM 844 C C . HIS A 1 107 ? 46.844 26.117 50.737 1.00 15.90 105 HIS A C 1
ATOM 845 O O . HIS A 1 107 ? 46.510 26.240 49.563 1.00 16.38 105 HIS A O 1
ATOM 852 N N . SER A 1 108 ? 45.953 26.092 51.732 1.00 15.19 106 SER A N 1
ATOM 853 C CA . SER A 1 108 ? 44.551 26.355 51.400 1.00 15.84 106 SER A CA 1
ATOM 854 C C . SER A 1 108 ? 44.389 27.851 51.057 1.00 15.18 106 SER A C 1
ATOM 855 O O . SER A 1 108 ? 43.638 28.238 50.148 1.00 15.64 106 SER A O 1
ATOM 858 N N . LEU A 1 109 ? 45.112 28.707 51.779 1.00 15.59 107 LEU A N 1
ATOM 859 C CA . LEU A 1 109 ? 45.097 30.128 51.495 1.00 15.96 107 LEU A CA 1
ATOM 860 C C . LEU A 1 109 ? 45.552 30.424 50.076 1.00 16.74 107 LEU A C 1
ATOM 861 O O . LEU A 1 109 ? 45.119 31.410 49.455 1.00 16.65 107 LEU A O 1
ATOM 866 N N . GLN A 1 110 ? 46.431 29.574 49.541 1.00 16.02 108 GLN A N 1
ATOM 867 C CA . GLN A 1 110 ? 46.966 29.804 48.222 1.00 16.24 108 GLN A CA 1
ATOM 868 C C . GLN A 1 110 ? 45.872 29.787 47.135 1.00 15.41 108 GLN A C 1
ATOM 869 O O . GLN A 1 110 ? 46.056 30.388 46.068 1.00 15.50 108 GLN A O 1
ATOM 875 N N . TYR A 1 111 ? 44.755 29.103 47.395 1.00 15.49 109 TYR A N 1
ATOM 876 C CA . TYR A 1 111 ? 43.590 29.119 46.485 1.00 15.37 109 TYR A CA 1
ATOM 877 C C . TYR A 1 111 ? 43.179 30.570 46.135 1.00 15.86 109 TYR A C 1
ATOM 878 O O . TYR A 1 111 ? 42.907 30.881 44.968 1.00 15.43 109 TYR A O 1
ATOM 887 N N . ALA A 1 112 ? 43.155 31.442 47.153 1.00 15.37 110 ALA A N 1
ATOM 888 C CA . ALA A 1 112 ? 42.809 32.861 46.977 1.00 16.63 110 ALA A CA 1
ATOM 889 C C . ALA A 1 112 ? 43.711 33.578 45.977 1.00 16.39 110 ALA A C 1
ATOM 890 O O . ALA A 1 112 ? 43.261 34.488 45.240 1.00 15.86 110 ALA A O 1
ATOM 892 N N . VAL A 1 113 ? 44.997 33.224 45.994 1.00 16.39 111 VAL A N 1
ATOM 893 C CA . VAL A 1 113 ? 45.979 33.876 45.130 1.00 17.46 111 VAL A CA 1
ATOM 894 C C . VAL A 1 113 ? 45.699 33.658 43.645 1.00 16.67 111 VAL A C 1
ATOM 895 O O . VAL A 1 113 ? 45.586 34.622 42.880 1.00 17.58 111 VAL A O 1
ATOM 899 N N . GLY A 1 114 ? 45.565 32.397 43.248 1.00 16.14 112 GLY A N 1
ATOM 900 C CA . GLY A 1 114 ? 45.191 32.070 41.868 1.00 16.09 112 GLY A CA 1
ATOM 901 C C . GLY A 1 114 ? 43.826 32.640 41.502 1.00 15.40 112 GLY A C 1
ATOM 902 O O . GLY A 1 114 ? 43.597 33.032 40.356 1.00 15.47 112 GLY A O 1
ATOM 903 N N . LEU A 1 115 ? 42.913 32.644 42.482 1.00 13.95 113 LEU A N 1
ATOM 904 C CA . LEU A 1 115 ? 41.570 33.128 42.279 1.00 13.42 113 LEU A CA 1
ATOM 905 C C . LEU A 1 115 ? 41.559 34.596 41.943 1.00 12.60 113 LEU A C 1
ATOM 906 O O . LEU A 1 115 ? 40.963 35.004 40.958 1.00 12.24 113 LEU A O 1
ATOM 911 N N . VAL A 1 116 ? 42.247 35.400 42.741 1.00 12.55 114 VAL A N 1
ATOM 912 C CA . VAL A 1 116 ? 42.202 36.851 42.482 1.00 13.37 114 VAL A CA 1
ATOM 913 C C . VAL A 1 116 ? 42.911 37.182 41.164 1.00 13.80 114 VAL A C 1
ATOM 914 O O . VAL A 1 116 ? 42.506 38.093 40.427 1.00 12.44 114 VAL A O 1
ATOM 918 N N . HIS A 1 117 ? 43.945 36.423 40.847 1.00 13.69 115 HIS A N 1
ATOM 919 C CA . HIS A 1 117 ? 44.635 36.600 39.571 1.00 15.10 115 HIS A CA 1
ATOM 920 C C . HIS A 1 117 ? 43.690 36.351 38.384 1.00 13.63 115 HIS A C 1
ATOM 921 O O . HIS A 1 117 ? 43.585 37.171 37.476 1.00 13.06 115 HIS A O 1
ATOM 928 N N . ARG A 1 118 ? 42.991 35.221 38.421 1.00 13.23 116 ARG A N 1
ATOM 929 C CA . ARG A 1 118 ? 41.971 34.878 37.442 1.00 12.92 116 ARG A CA 1
ATOM 930 C C . ARG A 1 118 ? 40.834 35.897 37.372 1.00 12.62 116 ARG A C 1
ATOM 931 O O . ARG A 1 118 ? 40.456 36.326 36.269 1.00 12.50 116 ARG A O 1
ATOM 939 N N . LEU A 1 119 ? 40.320 36.350 38.521 1.00 11.76 117 LEU A N 1
ATOM 940 C CA . LEU A 1 119 ? 39.226 37.326 38.512 1.00 11.82 117 LEU A CA 1
ATOM 941 C C . LEU A 1 119 ? 39.642 38.623 37.829 1.00 12.60 117 LEU A C 1
ATOM 942 O O . LEU A 1 119 ? 38.882 39.211 37.074 1.00 12.15 117 LEU A O 1
ATOM 947 N N . TYR A 1 120 ? 40.848 39.072 38.140 1.00 12.72 118 TYR A N 1
ATOM 948 C CA . TYR A 1 120 ? 41.366 40.240 37.524 1.00 13.96 118 TYR A CA 1
ATOM 949 C C . TYR A 1 120 ? 41.435 40.067 35.995 1.00 13.72 118 TYR A C 1
ATOM 950 O O . TYR A 1 120 ? 40.926 40.922 35.244 1.00 14.44 118 TYR A O 1
ATOM 959 N N . LEU A 1 121 ? 42.043 38.971 35.528 1.00 13.56 119 LEU A N 1
ATOM 960 C CA . LEU A 1 121 ? 42.152 38.767 34.072 1.00 14.32 119 LEU A CA 1
ATOM 961 C C . LEU A 1 121 ? 40.812 38.571 33.359 1.00 14.78 119 LEU A C 1
ATOM 962 O O . LEU A 1 121 ? 40.637 39.004 32.207 1.00 14.45 119 LEU A O 1
ATOM 967 N N . ASN A 1 122 ? 39.872 37.910 34.040 1.00 13.39 120 ASN A N 1
ATOM 968 C CA . ASN A 1 122 ? 38.552 37.635 33.474 1.00 14.55 120 ASN A CA 1
ATOM 969 C C . ASN A 1 122 ? 37.738 38.865 33.145 1.00 14.68 120 ASN A C 1
ATOM 970 O O . ASN A 1 122 ? 36.860 38.789 32.316 1.00 13.83 120 ASN A O 1
ATOM 975 N N . GLN A 1 123 ? 37.980 39.981 33.822 1.00 15.78 121 GLN A N 1
ATOM 976 C CA . GLN A 1 123 ? 37.198 41.208 33.576 1.00 17.81 121 GLN A CA 1
ATOM 977 C C . GLN A 1 123 ? 37.128 41.614 32.103 1.00 18.66 121 GLN A C 1
ATOM 978 O O . GLN A 1 123 ? 36.145 42.213 31.663 1.00 20.33 121 GLN A O 1
ATOM 984 N N . GLN A 1 124 ? 38.203 41.343 31.386 1.00 19.54 122 GLN A N 1
ATOM 985 C CA . GLN A 1 124 ? 38.336 41.731 29.983 1.00 21.09 122 GLN A CA 1
ATOM 986 C C . GLN A 1 124 ? 38.158 40.544 29.052 1.00 19.78 122 GLN A C 1
ATOM 987 O O . GLN A 1 124 ? 38.656 40.591 27.921 1.00 23.02 122 GLN A O 1
ATOM 993 N N . ILE A 1 125 ? 37.525 39.474 29.514 1.00 16.77 123 ILE A N 1
ATOM 994 C CA . ILE A 1 125 ? 37.402 38.252 28.684 1.00 14.54 123 ILE A CA 1
ATOM 995 C C . ILE A 1 125 ? 35.955 37.958 28.398 1.00 14.19 123 ILE A C 1
ATOM 996 O O . ILE A 1 125 ? 35.119 37.975 29.311 1.00 14.33 123 ILE A O 1
ATOM 1001 N N . GLU A 1 126 ? 35.664 37.706 27.121 1.00 13.83 124 GLU A N 1
ATOM 1002 C CA . GLU A 1 126 ? 34.321 37.410 26.673 1.00 13.76 124 GLU A CA 1
ATOM 1003 C C . GLU A 1 126 ? 34.209 35.911 26.392 1.00 11.96 124 GLU A C 1
ATOM 1004 O O . GLU A 1 126 ? 35.073 35.316 25.735 1.00 12.06 124 GLU A O 1
ATOM 1010 N N . VAL A 1 127 ? 33.165 35.319 26.937 1.00 11.42 125 VAL A N 1
ATOM 1011 C CA . VAL A 1 127 ? 32.859 33.906 26.729 1.00 10.49 125 VAL A CA 1
ATOM 1012 C C . VAL A 1 127 ? 31.425 33.675 26.264 1.00 11.20 125 VAL A C 1
ATOM 1013 O O . VAL A 1 127 ? 30.562 34.564 26.357 1.00 11.25 125 VAL A O 1
ATOM 1017 N N . LEU A 1 128 ? 31.167 32.484 25.731 1.00 10.37 126 LEU A N 1
ATOM 1018 C CA . LEU A 1 128 ? 29.832 32.212 25.182 1.00 10.81 126 LEU A CA 1
ATOM 1019 C C . LEU A 1 128 ? 29.330 30.905 25.702 1.00 11.28 126 LEU A C 1
ATOM 1020 O O . LEU A 1 128 ? 30.057 29.916 25.685 1.00 10.28 126 LEU A O 1
ATOM 1025 N N . VAL A 1 129 ? 28.087 30.906 26.196 1.00 11.04 127 VAL A N 1
ATOM 1026 C CA . VAL A 1 129 ? 27.386 29.699 26.600 1.00 12.61 127 VAL A CA 1
ATOM 1027 C C . VAL A 1 129 ? 26.315 29.319 25.568 1.00 11.91 127 VAL A C 1
ATOM 1028 O O . VAL A 1 129 ? 25.436 30.128 25.256 1.00 12.71 127 VAL A O 1
ATOM 1032 N N . VAL A 1 130 ? 26.413 28.100 25.025 1.00 11.61 128 VAL A N 1
ATOM 1033 C CA . VAL A 1 130 ? 25.426 27.592 24.057 1.00 10.41 128 VAL A CA 1
ATOM 1034 C C . VAL A 1 130 ? 24.701 26.395 24.654 1.00 10.16 128 VAL A C 1
ATOM 1035 O O . VAL A 1 130 ? 25.303 25.370 24.932 1.00 9.85 128 VAL A O 1
ATOM 1039 N N . ASP A 1 131 ? 23.391 26.504 24.875 1.00 9.07 129 ASP A N 1
ATOM 1040 C CA . ASP A 1 131 ? 22.683 25.452 25.559 1.00 10.62 129 ASP A CA 1
ATOM 1041 C C . ASP A 1 131 ? 21.199 25.697 25.299 1.00 11.70 129 ASP A C 1
ATOM 1042 O O . ASP A 1 131 ? 20.702 26.815 25.503 1.00 11.83 129 ASP A O 1
ATOM 1047 N N . ASP A 1 132 ? 20.508 24.648 24.857 1.00 11.57 130 ASP A N 1
ATOM 1048 C CA . ASP A 1 132 ? 19.086 24.828 24.508 1.00 12.83 130 ASP A CA 1
ATOM 1049 C C . ASP A 1 132 ? 18.136 24.728 25.705 1.00 13.11 130 ASP A C 1
ATOM 1050 O O . ASP A 1 132 ? 16.965 25.070 25.561 1.00 14.34 130 ASP A O 1
ATOM 1055 N N . SER A 1 133 ? 18.636 24.292 26.870 1.00 12.80 131 SER A N 1
ATOM 1056 C CA . SER A 1 133 ? 17.838 24.267 28.102 1.00 12.59 131 SER A CA 1
ATOM 1057 C C . SER A 1 133 ? 18.008 25.615 28.804 1.00 12.87 131 SER A C 1
ATOM 1058 O O . SER A 1 133 ? 19.113 25.958 29.269 1.00 11.97 131 SER A O 1
ATOM 1061 N N . ARG A 1 134 ? 16.929 26.383 28.920 1.00 11.70 132 ARG A N 1
ATOM 1062 C CA . ARG A 1 134 ? 17.015 27.669 29.626 1.00 12.57 132 ARG A CA 1
ATOM 1063 C C . ARG A 1 134 ? 17.516 27.520 31.061 1.00 12.41 132 ARG A C 1
ATOM 1064 O O . ARG A 1 134 ? 18.315 28.349 31.518 1.00 13.52 132 ARG A O 1
ATOM 1072 N N A THR A 1 135 ? 17.091 26.450 31.736 0.50 12.15 133 THR A N 1
ATOM 1073 N N B THR A 1 135 ? 17.019 26.528 31.793 0.50 11.67 133 THR A N 1
ATOM 1074 C CA A THR A 1 135 ? 17.516 26.154 33.118 0.50 12.55 133 THR A CA 1
ATOM 1075 C CA B THR A 1 135 ? 17.346 26.457 33.224 0.50 11.77 133 THR A CA 1
ATOM 1076 C C A THR A 1 135 ? 19.025 25.871 33.261 0.50 12.88 133 THR A C 1
ATOM 1077 C C B THR A 1 135 ? 18.856 26.263 33.410 0.50 11.48 133 THR A C 1
ATOM 1078 O O A THR A 1 135 ? 19.682 26.403 34.164 0.50 12.55 133 THR A O 1
ATOM 1079 O O B THR A 1 135 ? 19.530 27.003 34.136 0.50 10.95 133 THR A O 1
ATOM 1086 N N A SER A 1 136 ? 19.562 25.017 32.394 0.70 13.50 134 SER A N 1
ATOM 1087 N N B SER A 1 136 ? 19.405 25.315 32.660 0.30 10.96 134 SER A N 1
ATOM 1088 C CA A SER A 1 136 ? 20.993 24.741 32.404 0.70 14.58 134 SER A CA 1
ATOM 1089 C CA B SER A 1 136 ? 20.837 25.038 32.727 0.30 11.07 134 SER A CA 1
ATOM 1090 C C A SER A 1 136 ? 21.759 25.980 31.925 0.70 13.69 134 SER A C 1
ATOM 1091 C C B SER A 1 136 ? 21.688 26.113 32.038 0.30 11.46 134 SER A C 1
ATOM 1092 O O A SER A 1 136 ? 22.800 26.338 32.497 0.70 13.50 134 SER A O 1
ATOM 1093 O O B SER A 1 136 ? 22.768 26.446 32.539 0.30 11.45 134 SER A O 1
ATOM 1098 N N . ARG A 1 137 ? 21.229 26.647 30.900 1.00 11.80 135 ARG A N 1
ATOM 1099 C CA . ARG A 1 137 ? 21.923 27.820 30.295 1.00 11.70 135 ARG A CA 1
ATOM 1100 C C . ARG A 1 137 ? 22.067 28.941 31.341 1.00 14.24 135 ARG A C 1
ATOM 1101 O O . ARG A 1 137 ? 23.141 29.512 31.533 1.00 13.05 135 ARG A O 1
ATOM 1109 N N . HIS A 1 138 ? 20.978 29.245 32.051 1.00 14.66 136 HIS A N 1
ATOM 1110 C CA . HIS A 1 138 ? 21.037 30.389 32.965 1.00 16.07 136 HIS A CA 1
ATOM 1111 C C . HIS A 1 138 ? 21.890 30.082 34.201 1.00 16.32 136 HIS A C 1
ATOM 1112 O O . HIS A 1 138 ? 22.546 30.993 34.728 1.00 16.19 136 HIS A O 1
ATOM 1119 N N . ARG A 1 139 ? 21.898 28.821 34.627 1.00 17.16 137 ARG A N 1
ATOM 1120 C CA . ARG A 1 139 ? 22.725 28.354 35.761 1.00 17.79 137 ARG A CA 1
ATOM 1121 C C . ARG A 1 139 ? 24.210 28.532 35.434 1.00 17.29 137 ARG A C 1
ATOM 1122 O O . ARG A 1 139 ? 24.973 29.057 36.249 1.00 16.82 137 ARG A O 1
ATOM 1130 N N . THR A 1 140 ? 24.599 28.079 34.246 1.00 14.92 138 THR A N 1
ATOM 1131 C CA . THR A 1 140 ? 25.990 28.161 33.798 1.00 14.01 138 THR A CA 1
ATOM 1132 C C . THR A 1 140 ? 26.393 29.612 33.662 1.00 13.01 138 THR A C 1
ATOM 1133 O O . THR A 1 140 ? 27.505 30.014 34.081 1.00 14.16 138 THR A O 1
ATOM 1145 N N . ALA A 1 142 ? 25.120 32.305 35.173 1.00 14.96 140 ALA A N 1
ATOM 1146 C CA . ALA A 1 142 ? 25.247 32.897 36.499 1.00 16.68 140 ALA A CA 1
ATOM 1147 C C . ALA A 1 142 ? 26.583 32.553 37.168 1.00 16.80 140 ALA A C 1
ATOM 1148 O O . ALA A 1 142 ? 27.237 33.455 37.799 1.00 17.99 140 ALA A O 1
ATOM 1150 N N A GLN A 1 143 ? 26.986 31.287 37.026 0.60 15.94 141 GLN A N 1
ATOM 1151 N N B GLN A 1 143 ? 27.016 31.307 37.033 0.40 16.24 141 GLN A N 1
ATOM 1152 C CA A GLN A 1 143 ? 28.225 30.764 37.616 0.60 16.04 141 GLN A CA 1
ATOM 1153 C CA B GLN A 1 143 ? 28.251 30.885 37.677 0.40 16.28 141 GLN A CA 1
ATOM 1154 C C A GLN A 1 143 ? 29.423 31.464 36.961 0.60 15.71 141 GLN A C 1
ATOM 1155 C C B GLN A 1 143 ? 29.481 31.431 36.959 0.40 15.70 141 GLN A C 1
ATOM 1156 O O A GLN A 1 143 ? 30.319 31.930 37.642 0.60 14.93 141 GLN A O 1
ATOM 1157 O O B GLN A 1 143 ? 30.470 31.750 37.603 0.40 15.17 141 GLN A O 1
ATOM 1168 N N . LEU A 1 144 ? 29.417 31.553 35.633 1.00 14.17 142 LEU A N 1
ATOM 1169 C CA . LEU A 1 144 ? 30.510 32.272 34.904 1.00 14.25 142 LEU A CA 1
ATOM 1170 C C . LEU A 1 144 ? 30.546 33.754 35.269 1.00 15.38 142 LEU A C 1
ATOM 1171 O O . LEU A 1 144 ? 31.612 34.367 35.333 1.00 13.99 142 LEU A O 1
ATOM 1176 N N . ARG A 1 145 ? 29.368 34.347 35.467 1.00 15.00 143 ARG A N 1
ATOM 1177 C CA . ARG A 1 145 ? 29.312 35.760 35.884 1.00 17.35 143 ARG A CA 1
ATOM 1178 C C . ARG A 1 145 ? 29.922 35.990 37.286 1.00 17.09 143 ARG A C 1
ATOM 1179 O O . ARG A 1 145 ? 30.478 37.080 37.525 1.00 18.94 143 ARG A O 1
ATOM 1187 N N . LYS A 1 146 ? 29.911 34.975 38.142 1.00 17.56 144 LYS A N 1
ATOM 1188 C CA . LYS A 1 146 ? 30.593 35.041 39.465 1.00 18.74 144 LYS A CA 1
ATOM 1189 C C . LYS A 1 146 ? 32.122 34.792 39.324 1.00 18.14 144 LYS A C 1
ATOM 1190 O O . LYS A 1 146 ? 32.897 34.876 40.307 1.00 19.01 144 LYS A O 1
ATOM 1196 N N . GLN A 1 147 ? 32.565 34.489 38.109 1.00 17.00 145 GLN A N 1
ATOM 1197 C CA . GLN A 1 147 ? 34.013 34.478 37.795 1.00 15.25 145 GLN A CA 1
ATOM 1198 C C . GLN A 1 147 ? 34.452 35.823 37.181 1.00 13.70 145 GLN A C 1
ATOM 1199 O O . GLN A 1 147 ? 35.590 35.976 36.741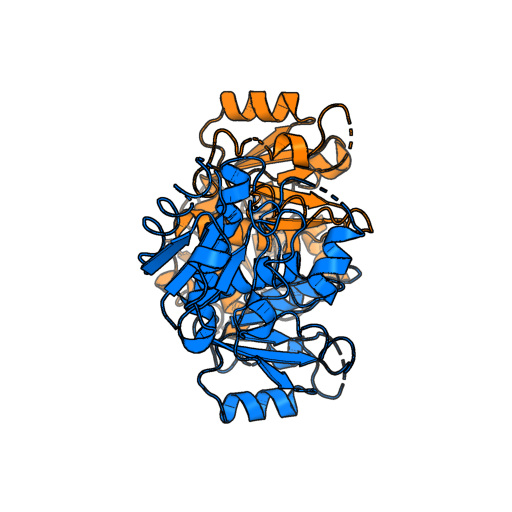 1.00 12.41 145 GLN A O 1
ATOM 1205 N N . LEU A 1 148 ? 33.559 36.802 37.191 1.00 13.95 146 LEU A N 1
ATOM 1206 C CA . LEU A 1 148 ? 33.771 38.133 36.606 1.00 13.78 146 LEU A CA 1
ATOM 1207 C C . LEU A 1 148 ? 33.995 38.189 35.067 1.00 14.30 146 LEU A C 1
ATOM 1208 O O . LEU A 1 148 ? 34.473 39.189 34.521 1.00 15.28 146 LEU A O 1
ATOM 1213 N N . LEU A 1 149 ? 33.581 37.134 34.374 1.00 13.22 147 LEU A N 1
ATOM 1214 C CA . LEU A 1 149 ? 33.631 37.104 32.928 1.00 12.96 147 LEU A CA 1
ATOM 1215 C C . LEU A 1 149 ? 32.493 37.894 32.293 1.00 13.55 147 LEU A C 1
ATOM 1216 O O . LEU A 1 149 ? 31.421 38.082 32.898 1.00 14.56 147 LEU A O 1
ATOM 1221 N N A GLN A 1 150 ? 32.747 38.367 31.080 0.70 13.27 148 GLN A N 1
ATOM 1222 N N B GLN A 1 150 ? 32.709 38.358 31.067 0.30 13.59 148 GLN A N 1
ATOM 1223 C CA A GLN A 1 150 ? 31.684 38.892 30.228 0.70 13.18 148 GLN A CA 1
ATOM 1224 C CA B GLN A 1 150 ? 31.615 38.941 30.291 0.30 13.61 148 GLN A CA 1
ATOM 1225 C C A GLN A 1 150 ? 31.057 37.687 29.535 0.70 13.31 148 GLN A C 1
ATOM 1226 C C B GLN A 1 150 ? 30.987 37.860 29.406 0.30 13.54 148 GLN A C 1
ATOM 1227 O O A GLN A 1 150 ? 31.739 36.962 28.807 0.70 13.69 148 GLN A O 1
ATOM 1228 O O B GLN A 1 150 ? 31.585 37.425 28.417 0.30 13.39 148 GLN A O 1
ATOM 1239 N N . VAL A 1 151 ? 29.772 37.457 29.777 1.00 13.43 149 VAL A N 1
ATOM 1240 C CA . VAL A 1 151 ? 29.147 36.214 29.313 1.00 13.38 149 VAL A CA 1
ATOM 1241 C C . VAL A 1 151 ? 28.054 36.461 28.280 1.00 13.99 149 VAL A C 1
ATOM 1242 O O . VAL A 1 151 ? 27.000 37.100 28.576 1.00 14.88 149 VAL A O 1
ATOM 1246 N N . HIS A 1 152 ? 28.287 35.947 27.081 1.00 13.47 150 HIS A N 1
ATOM 1247 C CA . HIS A 1 152 ? 27.248 35.893 26.051 1.00 13.79 150 HIS A CA 1
ATOM 1248 C C . HIS A 1 152 ? 26.427 34.593 26.107 1.00 13.32 150 HIS A C 1
ATOM 1249 O O . HIS A 1 152 ? 26.922 33.559 26.543 1.00 13.76 150 HIS A O 1
ATOM 1256 N N . GLU A 1 153 ? 25.184 34.673 25.631 1.00 14.13 151 GLU A N 1
ATOM 1257 C CA . GLU A 1 153 ? 24.163 33.635 25.742 1.00 14.90 151 GLU A CA 1
ATOM 1258 C C . GLU A 1 153 ? 23.684 33.220 24.338 1.00 14.73 151 GLU A C 1
ATOM 1259 O O . GLU A 1 153 ? 23.400 34.102 23.525 1.00 14.57 151 GLU A O 1
ATOM 1265 N N . ALA A 1 154 ? 23.595 31.909 24.075 1.00 12.94 152 ALA A N 1
ATOM 1266 C CA . ALA A 1 154 ? 22.937 31.396 22.846 1.00 12.75 152 ALA A CA 1
ATOM 1267 C C . ALA A 1 154 ? 22.105 30.163 23.167 1.00 13.02 152 ALA A C 1
ATOM 1268 O O . ALA A 1 154 ? 22.579 29.261 23.870 1.00 12.17 152 ALA A O 1
ATOM 1270 N N A SER A 1 155 ? 20.879 30.097 22.633 0.50 13.57 153 SER A N 1
ATOM 1271 N N B SER A 1 155 ? 20.863 30.138 22.675 0.50 13.09 153 SER A N 1
ATOM 1272 C CA A SER A 1 155 ? 20.009 28.924 22.854 0.50 13.23 153 SER A CA 1
ATOM 1273 C CA B SER A 1 155 ? 19.964 29.005 22.931 0.50 12.42 153 SER A CA 1
ATOM 1274 C C A SER A 1 155 ? 20.075 27.858 21.772 0.50 13.91 153 SER A C 1
ATOM 1275 C C B SER A 1 155 ? 20.087 27.871 21.923 0.50 12.81 153 SER A C 1
ATOM 1276 O O A SER A 1 155 ? 19.340 26.877 21.825 0.50 13.59 153 SER A O 1
ATOM 1277 O O B SER A 1 155 ? 19.562 26.779 22.142 0.50 12.20 153 SER A O 1
ATOM 1282 N N A HIS A 1 156 ? 20.983 28.022 20.821 0.50 14.01 154 HIS A N 1
ATOM 1283 N N B HIS A 1 156 ? 20.805 28.118 20.832 0.50 12.63 154 HIS A N 1
ATOM 1284 C CA A HIS A 1 156 ? 20.932 27.273 19.581 0.50 14.59 154 HIS A CA 1
ATOM 1285 C CA B HIS A 1 156 ? 21.107 27.073 19.859 0.50 13.17 154 HIS A CA 1
ATOM 1286 C C A HIS A 1 156 ? 22.240 27.582 18.862 0.50 14.60 154 HIS A C 1
ATOM 1287 C C B HIS A 1 156 ? 22.335 27.490 19.036 0.50 13.64 154 HIS A C 1
ATOM 1288 O O A HIS A 1 156 ? 22.722 28.721 18.931 0.50 14.27 154 HIS A O 1
ATOM 1289 O O B HIS A 1 156 ? 22.809 28.624 19.150 0.50 13.56 154 HIS A O 1
ATOM 1302 N N . ALA A 1 157 ? 22.820 26.575 18.197 1.00 13.70 155 ALA A N 1
ATOM 1303 C CA . ALA A 1 157 ? 24.031 26.783 17.373 1.00 14.84 155 ALA A CA 1
ATOM 1304 C C . ALA A 1 157 ? 23.900 27.947 16.382 1.00 14.18 155 ALA A C 1
ATOM 1305 O O . ALA A 1 157 ? 24.816 28.685 16.195 1.00 13.19 155 ALA A O 1
ATOM 1307 N N . ARG A 1 158 ? 22.732 28.102 15.775 1.00 16.56 156 ARG A N 1
ATOM 1308 C CA . ARG A 1 158 ? 22.492 29.182 14.828 1.00 16.95 156 ARG A CA 1
ATOM 1309 C C . ARG A 1 158 ? 22.700 30.541 15.502 1.00 16.23 156 ARG A C 1
ATOM 1310 O O . ARG A 1 158 ? 23.391 31.437 14.957 1.00 17.06 156 ARG A O 1
ATOM 1318 N N . GLU A 1 159 ? 22.142 30.694 16.706 1.00 15.43 157 GLU A N 1
ATOM 1319 C CA . GLU A 1 159 ? 22.383 31.879 17.512 1.00 15.96 157 GLU A CA 1
ATOM 1320 C C . GLU A 1 159 ? 23.847 32.050 17.909 1.00 14.09 157 GLU A C 1
ATOM 1321 O O . GLU A 1 159 ? 24.372 33.170 17.897 1.00 13.55 157 GLU A O 1
ATOM 1327 N N . ALA A 1 160 ? 24.490 30.942 18.277 1.00 12.65 158 ALA A N 1
ATOM 1328 C CA . ALA A 1 160 ? 25.880 30.976 18.706 1.00 11.69 158 ALA A CA 1
ATOM 1329 C C . ALA A 1 160 ? 26.781 31.458 17.564 1.00 10.99 158 ALA A C 1
ATOM 1330 O O . ALA A 1 160 ? 27.687 32.318 17.741 1.00 10.87 158 ALA A O 1
ATOM 1332 N N . LEU A 1 161 ? 26.542 30.909 16.381 1.00 10.87 159 LEU A N 1
ATOM 1333 C CA . LEU A 1 161 ? 27.316 31.317 15.205 1.00 10.62 159 LEU A CA 1
ATOM 1334 C C . LEU A 1 161 ? 27.149 32.811 14.931 1.00 11.24 159 LEU A C 1
ATOM 1335 O O . LEU A 1 161 ? 28.132 33.493 14.673 1.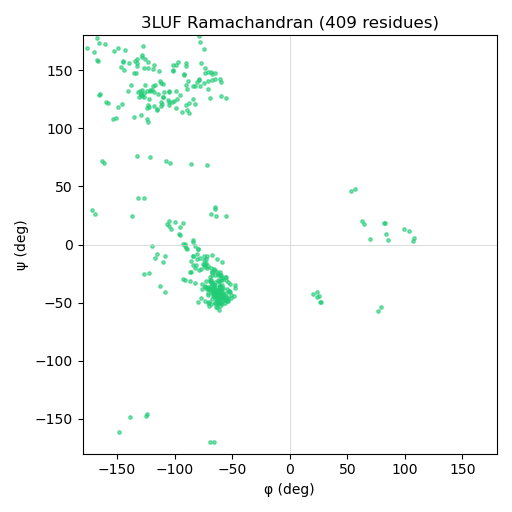00 11.89 159 LEU A O 1
ATOM 1340 N N . ALA A 1 162 ? 25.924 33.316 14.998 1.00 11.84 160 ALA A N 1
ATOM 1341 C CA . ALA A 1 162 ? 25.683 34.735 14.758 1.00 13.05 160 ALA A CA 1
ATOM 1342 C C . ALA A 1 162 ? 26.363 35.604 15.821 1.00 13.06 160 ALA A C 1
ATOM 1343 O O . ALA A 1 162 ? 26.940 36.632 15.492 1.00 13.20 160 ALA A O 1
ATOM 1345 N N . THR A 1 163 ? 26.326 35.153 17.073 1.00 13.44 161 THR A N 1
ATOM 1346 C CA . THR A 1 163 ? 26.961 35.867 18.175 1.00 13.93 161 THR A CA 1
ATOM 1347 C C . THR A 1 163 ? 28.487 35.950 17.991 1.00 13.22 161 THR A C 1
ATOM 1348 O O . THR A 1 163 ? 29.113 36.971 18.247 1.00 13.69 161 THR A O 1
ATOM 1352 N N . LEU A 1 164 ? 29.080 34.861 17.532 1.00 12.67 162 LEU A N 1
ATOM 1353 C CA . LEU A 1 164 ? 30.504 34.839 17.281 1.00 13.71 162 LEU A CA 1
ATOM 1354 C C . LEU A 1 164 ? 30.877 35.773 16.160 1.00 14.68 162 LEU A C 1
ATOM 1355 O O . LEU A 1 164 ? 31.920 36.418 16.218 1.00 14.54 162 LEU A O 1
ATOM 1360 N N . GLU A 1 165 ? 30.024 35.859 15.138 1.00 15.85 163 GLU A N 1
ATOM 1361 C CA . GLU A 1 165 ? 30.317 36.777 14.024 1.00 17.32 163 GLU A CA 1
ATOM 1362 C C . GLU A 1 165 ? 30.341 38.223 14.516 1.00 18.44 163 GLU A C 1
ATOM 1363 O O . GLU A 1 165 ? 31.201 39.024 14.107 1.00 19.25 163 GLU A O 1
ATOM 1369 N N . GLN A 1 166 ? 29.390 38.525 15.386 1.00 18.78 164 GLN A N 1
ATOM 1370 C CA . GLN A 1 166 ? 29.189 39.877 15.892 1.00 19.84 164 GLN A CA 1
ATOM 1371 C C . GLN A 1 166 ? 30.222 40.283 16.929 1.00 18.83 164 GLN A C 1
ATOM 1372 O O . GLN A 1 166 ? 30.585 41.457 17.031 1.00 18.86 164 GLN A O 1
ATOM 1378 N N . HIS A 1 167 ? 30.665 39.309 17.721 1.00 17.99 165 HIS A N 1
ATOM 1379 C CA . HIS A 1 167 ? 31.598 39.546 18.824 1.00 17.90 165 HIS A CA 1
ATOM 1380 C C . HIS A 1 167 ? 32.879 38.715 18.655 1.00 17.70 165 HIS A C 1
ATOM 1381 O O . HIS A 1 167 ? 33.081 37.699 19.346 1.00 17.77 165 HIS A O 1
ATOM 1388 N N . PRO A 1 168 ? 33.759 39.145 17.738 1.00 18.26 166 PRO A N 1
ATOM 1389 C CA . PRO A 1 168 ? 34.984 38.372 17.503 1.00 17.51 166 PRO A CA 1
ATOM 1390 C C . PRO A 1 168 ? 35.935 38.288 18.712 1.00 17.31 166 PRO A C 1
ATOM 1391 O O . PRO A 1 168 ? 36.841 37.461 18.704 1.00 17.32 166 PRO A O 1
ATOM 1395 N N . ALA A 1 169 ? 35.720 39.091 19.754 1.00 15.65 167 ALA A N 1
ATOM 1396 C CA . ALA A 1 169 ? 36.579 39.010 20.933 1.00 15.56 167 ALA A CA 1
ATOM 1397 C C . ALA A 1 169 ? 36.286 37.762 21.785 1.00 14.25 167 ALA A C 1
ATOM 1398 O O . ALA A 1 169 ? 37.073 37.434 22.692 1.00 13.92 167 ALA A O 1
ATOM 1400 N N . ILE A 1 170 ? 35.168 37.093 21.531 1.00 11.44 168 ILE A N 1
ATOM 1401 C CA . ILE A 1 170 ? 34.837 35.896 22.328 1.00 11.70 168 ILE A CA 1
ATOM 1402 C C . ILE A 1 170 ? 35.966 34.865 22.151 1.00 11.72 168 ILE A C 1
ATOM 1403 O O . ILE A 1 170 ? 36.327 34.518 21.009 1.00 12.19 168 ILE A O 1
ATOM 1408 N N . ARG A 1 171 ? 36.515 34.353 23.255 1.00 10.98 169 ARG A N 1
ATOM 1409 C CA . ARG A 1 171 ? 37.666 33.444 23.142 1.00 11.32 169 ARG A CA 1
ATOM 1410 C C . ARG A 1 171 ? 37.377 32.041 23.661 1.00 10.83 169 ARG A C 1
ATOM 1411 O O . ARG A 1 171 ? 38.187 31.119 23.483 1.00 11.18 169 ARG A O 1
ATOM 1419 N N . LEU A 1 172 ? 36.250 31.876 24.346 1.00 10.39 170 LEU A N 1
ATOM 1420 C CA . LEU A 1 172 ? 35.924 30.533 24.868 1.00 10.51 170 LEU A CA 1
ATOM 1421 C C . LEU A 1 172 ? 34.447 30.291 24.714 1.00 10.33 170 LEU A C 1
ATOM 1422 O O . LEU A 1 172 ? 33.650 31.161 25.026 1.00 10.91 170 LEU A O 1
ATOM 1427 N N . VAL A 1 173 ? 34.096 29.124 24.184 1.00 9.67 171 VAL A N 1
ATOM 1428 C CA . VAL A 1 173 ? 32.709 28.696 24.060 1.00 9.95 171 VAL A CA 1
ATOM 1429 C C . VAL A 1 173 ? 32.466 27.409 24.837 1.00 9.26 171 VAL A C 1
ATOM 1430 O O . VAL A 1 173 ? 33.239 26.452 24.733 1.00 10.29 171 VAL A O 1
ATOM 1434 N N . LEU A 1 174 ? 31.381 27.386 25.622 1.00 10.00 172 LEU A N 1
ATOM 1435 C CA . LEU A 1 174 ? 30.919 26.187 26.287 1.00 9.87 172 LEU A CA 1
ATOM 1436 C C . LEU A 1 174 ? 29.717 25.631 25.510 1.00 10.35 172 LEU A C 1
ATOM 1437 O O . LEU A 1 174 ? 28.723 26.332 25.291 1.00 11.38 172 LEU A O 1
ATOM 1442 N N . VAL A 1 175 ? 29.848 24.387 25.071 1.00 9.81 173 VAL A N 1
ATOM 1443 C CA . VAL A 1 175 ? 28.903 23.854 24.078 1.00 10.58 173 VAL A CA 1
ATOM 1444 C C . VAL A 1 175 ? 28.132 22.665 24.632 1.00 10.05 173 VAL A C 1
ATOM 1445 O O . VAL A 1 175 ? 28.712 21.639 24.991 1.00 10.95 173 VAL A O 1
ATOM 1449 N N . ASP A 1 176 ? 26.798 22.798 24.701 1.00 9.86 174 ASP A N 1
ATOM 1450 C CA . ASP A 1 176 ? 25.919 21.711 25.110 1.00 10.78 174 ASP A CA 1
ATOM 1451 C C . ASP A 1 176 ? 25.818 20.613 24.053 1.00 11.01 174 ASP A C 1
ATOM 1452 O O . ASP A 1 176 ? 25.910 20.894 22.863 1.00 11.21 174 ASP A O 1
ATOM 1457 N N . TYR A 1 177 ? 25.621 19.369 24.483 1.00 12.17 175 TYR A N 1
ATOM 1458 C CA . TYR A 1 177 ? 25.676 18.251 23.539 1.00 13.46 175 TYR A CA 1
ATOM 1459 C C . TYR A 1 177 ? 24.454 18.070 22.648 1.00 13.26 175 TYR A C 1
ATOM 1460 O O . TYR A 1 177 ? 24.611 17.817 21.448 1.00 13.44 175 TYR A O 1
ATOM 1469 N N . TYR A 1 178 ? 23.239 18.132 23.205 1.00 11.99 176 TYR A N 1
ATOM 1470 C CA . TYR A 1 178 ? 22.047 17.882 22.368 1.00 12.05 176 TYR A CA 1
ATOM 1471 C C . TYR A 1 178 ? 21.254 19.171 22.270 1.00 11.35 176 TYR A C 1
ATOM 1472 O O . TYR A 1 178 ? 20.853 19.748 23.306 1.00 10.88 176 TYR A O 1
ATOM 1489 N N . PRO A 1 180 ? 18.454 21.360 19.275 1.00 15.72 178 PRO A N 1
ATOM 1490 C CA . PRO A 1 180 ? 17.735 21.242 18.004 1.00 16.20 178 PRO A CA 1
ATOM 1491 C C . PRO A 1 180 ? 18.573 21.664 16.796 1.00 15.98 178 PRO A C 1
ATOM 1492 O O . PRO A 1 180 ? 19.307 22.660 16.839 1.00 14.72 178 PRO A O 1
ATOM 1496 N N . GLU A 1 181 ? 18.428 20.911 15.697 1.00 16.30 179 GLU A N 1
ATOM 1497 C CA . GLU A 1 181 ? 18.993 21.233 14.369 1.00 15.83 179 GLU A CA 1
ATOM 1498 C C . GLU A 1 181 ? 20.475 20.918 14.194 1.00 16.14 179 GLU A C 1
ATOM 1499 O O . GLU A 1 181 ? 20.870 20.224 13.234 1.00 15.08 179 GLU A O 1
ATOM 1505 N N . ILE A 1 182 ? 21.282 21.454 15.113 1.00 14.45 180 ILE A N 1
ATOM 1506 C CA . ILE A 1 182 ? 22.750 21.305 15.070 1.00 13.82 180 ILE A CA 1
ATOM 1507 C C . ILE A 1 182 ? 23.155 20.978 16.476 1.00 12.94 180 ILE A C 1
ATOM 1508 O O . ILE A 1 182 ? 23.061 21.809 17.378 1.00 12.97 180 ILE A O 1
ATOM 1513 N N . ASP A 1 183 ? 23.574 19.745 16.678 1.00 12.29 181 ASP A N 1
ATOM 1514 C CA . ASP A 1 183 ? 23.993 19.376 18.037 1.00 13.09 181 ASP A CA 1
ATOM 1515 C C . ASP A 1 183 ? 25.406 19.876 18.362 1.00 12.75 181 ASP A C 1
ATOM 1516 O O . ASP A 1 183 ? 26.053 20.534 17.547 1.00 11.78 181 ASP A O 1
ATOM 1521 N N . GLY A 1 184 ? 25.865 19.598 19.576 1.00 12.03 182 GLY A N 1
ATOM 1522 C CA . GLY A 1 184 ? 27.108 20.200 20.039 1.00 11.59 182 GLY A CA 1
ATOM 1523 C C . GLY A 1 184 ? 28.300 19.738 19.235 1.00 11.89 182 GLY A C 1
ATOM 1524 O O . GLY A 1 184 ? 29.154 20.553 18.924 1.00 12.32 182 GLY A O 1
ATOM 1525 N N . ILE A 1 185 ? 28.361 18.447 18.911 1.00 12.46 183 ILE A N 1
ATOM 1526 C CA . ILE A 1 185 ? 29.531 17.925 18.172 1.00 14.32 183 ILE A CA 1
ATOM 1527 C C . ILE A 1 185 ? 29.527 18.582 16.798 1.00 12.71 183 ILE A C 1
ATOM 1528 O O . ILE A 1 185 ? 30.573 18.947 16.285 1.00 12.14 183 ILE A O 1
ATOM 1533 N N . SER A 1 186 ? 28.350 18.751 16.213 1.00 13.61 184 SER A N 1
ATOM 1534 C CA . SER A 1 186 ? 28.264 19.438 14.901 1.00 13.05 184 SER A CA 1
ATOM 1535 C C . SER A 1 186 ? 28.742 20.872 14.956 1.00 12.51 184 SER A C 1
ATOM 1536 O O . SER A 1 186 ? 29.387 21.348 14.037 1.00 10.75 184 SER A O 1
ATOM 1539 N N . LEU A 1 187 ? 28.367 21.583 16.021 1.00 11.27 185 LEU A N 1
ATOM 1540 C CA . LEU A 1 187 ? 28.837 22.955 16.206 1.00 10.64 185 LEU A CA 1
ATOM 1541 C C . LEU A 1 187 ? 30.354 23.017 16.369 1.00 10.28 185 LEU A C 1
ATOM 1542 O O . LEU A 1 187 ? 31.002 23.858 15.770 1.00 9.55 185 LEU A O 1
ATOM 1547 N N . VAL A 1 188 ? 30.922 22.091 17.156 1.00 8.89 186 VAL A N 1
ATOM 1548 C CA . VAL A 1 188 ? 32.352 22.033 17.313 1.00 9.67 186 VAL A CA 1
ATOM 1549 C C . VAL A 1 188 ? 33.018 21.818 15.953 1.00 10.14 186 VAL A C 1
ATOM 1550 O O . VAL A 1 188 ? 34.015 22.475 15.642 1.00 9.22 186 VAL A O 1
ATOM 1554 N N A ARG A 1 189 ? 32.483 20.890 15.168 0.50 9.98 187 ARG A N 1
ATOM 1555 N N B ARG A 1 189 ? 32.474 20.881 15.179 0.50 10.01 187 ARG A N 1
ATOM 1556 C CA A ARG A 1 189 ? 33.005 20.681 13.811 0.50 10.52 187 ARG A CA 1
ATOM 1557 C CA B ARG A 1 189 ? 32.944 20.641 13.803 0.50 10.57 187 ARG A CA 1
ATOM 1558 C C A ARG A 1 189 ? 32.984 21.978 12.998 0.50 9.81 187 ARG A C 1
ATOM 1559 C C B ARG A 1 189 ? 32.960 21.940 12.986 0.50 9.88 187 ARG A C 1
ATOM 1560 O O A ARG A 1 189 ? 34.000 22.362 12.409 0.50 9.28 187 ARG A O 1
ATOM 1561 O O B ARG A 1 189 ? 33.977 22.285 12.381 0.50 9.47 187 ARG A O 1
ATOM 1584 N N . LEU A 1 191 ? 32.946 25.075 14.014 1.00 9.61 189 LEU A N 1
ATOM 1585 C CA . LEU A 1 191 ? 33.870 26.059 14.538 1.00 9.45 189 LEU A CA 1
ATOM 1586 C C . LEU A 1 191 ? 35.306 25.683 14.216 1.00 9.25 189 LEU A C 1
ATOM 1587 O O . LEU A 1 191 ? 36.098 26.531 13.894 1.00 9.80 189 LEU A O 1
ATOM 1592 N N . ARG A 1 192 ? 35.624 24.406 14.304 1.00 10.34 190 ARG A N 1
ATOM 1593 C CA . ARG A 1 192 ? 37.004 23.967 14.026 1.00 10.29 190 ARG A CA 1
ATOM 1594 C C . ARG A 1 192 ? 37.389 23.988 12.551 1.00 11.10 190 ARG A C 1
ATOM 1595 O O . ARG A 1 192 ? 38.606 23.984 12.216 1.00 10.06 190 ARG A O 1
ATOM 1603 N N . GLU A 1 193 ? 36.384 24.045 11.661 1.00 12.00 191 GLU A N 1
ATOM 1604 C CA . GLU A 1 193 ? 36.649 24.265 10.249 1.00 13.55 191 GLU A CA 1
ATOM 1605 C C . GLU A 1 193 ? 37.243 25.652 9.960 1.00 14.65 191 GLU A C 1
ATOM 1606 O O . GLU A 1 193 ? 37.924 25.828 8.952 1.00 14.27 191 GLU A O 1
ATOM 1612 N N . ARG A 1 194 ? 37.024 26.599 10.879 1.00 14.01 192 ARG A N 1
ATOM 1613 C CA . ARG A 1 194 ? 37.442 27.981 10.750 1.00 15.18 192 ARG A CA 1
ATOM 1614 C C . ARG A 1 194 ? 38.521 28.380 11.734 1.00 15.74 192 ARG A C 1
ATOM 1615 O O . ARG A 1 194 ? 39.383 29.185 11.388 1.00 16.18 192 ARG A O 1
ATOM 1623 N N . TYR A 1 195 ? 38.463 27.828 12.957 1.00 15.13 193 TYR A N 1
ATOM 1624 C CA . TYR A 1 195 ? 39.259 28.353 14.077 1.00 15.86 193 TYR A CA 1
ATOM 1625 C C . TYR A 1 195 ? 40.050 27.280 14.812 1.00 15.47 193 TYR A C 1
ATOM 1626 O O . TYR A 1 195 ? 39.501 26.215 15.150 1.00 14.83 193 TYR A O 1
ATOM 1635 N N . SER A 1 196 ? 41.338 27.546 15.053 1.00 16.41 194 SER A N 1
ATOM 1636 C CA . SER A 1 196 ? 42.179 26.614 15.811 1.00 17.33 194 SER A CA 1
ATOM 1637 C C . SER A 1 196 ? 41.884 26.702 17.330 1.00 17.70 194 SER A C 1
ATOM 1638 O O . SER A 1 196 ? 41.255 27.675 17.781 1.00 16.56 194 SER A O 1
ATOM 1641 N N A LYS A 1 197 ? 42.367 25.706 18.086 0.60 18.21 195 LYS A N 1
ATOM 1642 N N B LYS A 1 197 ? 42.343 25.706 18.088 0.40 17.97 195 LYS A N 1
ATOM 1643 C CA A LYS A 1 197 ? 42.266 25.665 19.565 0.60 19.17 195 LYS A CA 1
ATOM 1644 C CA B LYS A 1 197 ? 42.210 25.710 19.550 0.40 18.64 195 LYS A CA 1
ATOM 1645 C C A LYS A 1 197 ? 42.897 26.858 20.271 0.60 20.22 195 LYS A C 1
ATOM 1646 C C B LYS A 1 197 ? 42.717 27.014 20.161 0.40 19.67 195 LYS A C 1
ATOM 1647 O O A LYS A 1 197 ? 42.625 27.100 21.449 0.60 20.61 195 LYS A O 1
ATOM 1648 O O B LYS A 1 197 ? 42.152 27.514 21.142 0.40 19.76 195 LYS A O 1
ATOM 1659 N N . GLN A 1 198 ? 43.773 27.573 19.573 1.00 20.32 196 GLN A N 1
ATOM 1660 C CA . GLN A 1 198 ? 44.369 28.795 20.104 1.00 21.97 196 GLN A CA 1
ATOM 1661 C C . GLN A 1 198 ? 43.560 30.028 19.729 1.00 21.66 196 GLN A C 1
ATOM 1662 O O . GLN A 1 198 ? 43.699 31.051 20.380 1.00 23.32 196 GLN A O 1
ATOM 1668 N N . GLN A 1 199 ? 42.715 29.957 18.695 1.00 19.09 197 GLN A N 1
ATOM 1669 C CA . GLN A 1 199 ? 41.940 31.135 18.278 1.00 18.39 197 GLN A CA 1
ATOM 1670 C C . GLN A 1 199 ? 40.606 31.148 19.010 1.00 17.89 197 GLN A C 1
ATOM 1671 O O . GLN A 1 199 ? 40.053 32.216 19.295 1.00 19.07 197 GLN A O 1
ATOM 1677 N N . LEU A 1 200 ? 40.111 29.954 19.318 1.00 15.02 198 LEU A N 1
ATOM 1678 C CA . LEU A 1 200 ? 38.812 29.808 19.976 1.00 13.06 198 LEU A CA 1
ATOM 1679 C C . LEU A 1 200 ? 38.791 28.551 20.815 1.00 12.61 198 LEU A C 1
ATOM 1680 O O . LEU A 1 200 ? 38.754 27.445 20.295 1.00 13.15 198 LEU A O 1
ATOM 1685 N N . ALA A 1 201 ? 38.801 28.722 22.128 1.00 11.13 199 ALA A N 1
ATOM 1686 C CA . ALA A 1 201 ? 38.775 27.571 23.016 1.00 11.23 199 ALA A CA 1
ATOM 1687 C C . ALA A 1 201 ? 37.339 27.059 23.091 1.00 10.24 199 ALA A C 1
ATOM 1688 O O . ALA A 1 201 ? 36.402 27.850 23.058 1.00 11.45 199 ALA A O 1
ATOM 1690 N N . ILE A 1 202 ? 37.199 25.742 23.141 1.00 10.43 200 ILE A N 1
ATOM 1691 C CA . ILE A 1 202 ? 35.883 25.102 23.237 1.00 10.21 200 ILE A CA 1
ATOM 1692 C C . ILE A 1 202 ? 35.881 24.096 24.324 1.00 10.29 200 ILE A C 1
ATOM 1693 O O . ILE A 1 202 ? 36.731 23.200 24.345 1.00 10.97 200 ILE A O 1
ATOM 1698 N N . ILE A 1 203 ? 34.909 24.194 25.240 1.00 10.81 201 ILE A N 1
ATOM 1699 C CA . ILE A 1 203 ? 34.726 23.149 26.255 1.00 10.99 201 ILE A CA 1
ATOM 1700 C C . ILE A 1 203 ? 33.413 22.461 25.912 1.00 11.29 201 ILE A C 1
ATOM 1701 O O . ILE A 1 203 ? 32.359 23.128 25.802 1.00 10.37 201 ILE A O 1
ATOM 1706 N N . GLY A 1 204 ? 33.489 21.161 25.659 1.00 10.51 202 GLY A N 1
ATOM 1707 C CA . GLY A 1 204 ? 32.294 20.391 25.382 1.00 11.77 202 GLY A CA 1
ATOM 1708 C C . GLY A 1 204 ? 31.617 19.955 26.655 1.00 12.78 202 GLY A C 1
ATOM 1709 O O . GLY A 1 204 ? 32.219 19.314 27.512 1.00 13.10 202 GLY A O 1
ATOM 1710 N N . ILE A 1 205 ? 30.335 20.305 26.774 1.00 14.89 203 ILE A N 1
ATOM 1711 C CA . ILE A 1 205 ? 29.531 19.874 27.912 1.00 17.18 203 ILE A CA 1
ATOM 1712 C C . ILE A 1 205 ? 29.013 18.496 27.618 1.00 18.84 203 ILE A C 1
ATOM 1713 O O . ILE A 1 205 ? 28.343 18.271 26.614 1.00 18.29 203 ILE A O 1
ATOM 1718 N N A SER A 1 206 ? 29.329 17.557 28.498 0.60 19.69 204 SER A N 1
ATOM 1719 N N B SER A 1 206 ? 29.337 17.562 28.506 0.40 19.44 204 SER A N 1
ATOM 1720 C CA A SER A 1 206 ? 29.061 16.159 28.213 0.60 21.63 204 SER A CA 1
ATOM 1721 C CA B SER A 1 206 ? 29.145 16.148 28.232 0.40 20.77 204 SER A CA 1
ATOM 1722 C C A SER A 1 206 ? 28.387 15.468 29.385 0.60 22.58 204 SER A C 1
ATOM 1723 C C B SER A 1 206 ? 28.449 15.461 29.399 0.40 22.27 204 SER A C 1
ATOM 1724 O O A SER A 1 206 ? 27.975 16.109 30.338 0.60 22.05 204 SER A O 1
ATOM 1725 O O B SER A 1 206 ? 28.085 16.104 30.373 0.40 21.96 204 SER A O 1
ATOM 1730 N N . VAL A 1 207 ? 28.225 14.160 29.259 1.00 24.25 205 VAL A N 1
ATOM 1731 C CA . VAL A 1 207 ? 27.739 13.329 30.331 1.00 27.47 205 VAL A CA 1
ATOM 1732 C C . VAL A 1 207 ? 28.652 12.120 30.313 1.00 29.87 205 VAL A C 1
ATOM 1733 O O . VAL A 1 207 ? 29.095 11.671 29.241 1.00 29.87 205 VAL A O 1
ATOM 1737 N N . SER A 1 208 ? 28.993 11.648 31.504 1.00 32.82 206 SER A N 1
ATOM 1738 C CA . SER A 1 208 ? 29.830 10.466 31.632 1.00 35.89 206 SER A CA 1
ATOM 1739 C C . SER A 1 208 ? 28.900 9.250 31.687 1.00 37.41 206 SER A C 1
ATOM 1740 O O . SER A 1 208 ? 29.364 8.117 31.736 1.00 38.53 206 SER A O 1
ATOM 1743 N N . ASP A 1 209 ? 27.585 9.492 31.674 1.00 39.33 207 ASP A N 1
ATOM 1744 C CA . ASP A 1 209 ? 26.609 8.423 31.408 1.00 40.65 207 ASP A CA 1
ATOM 1745 C C . ASP A 1 209 ? 26.442 8.284 29.893 1.00 41.44 207 ASP A C 1
ATOM 1746 O O . ASP A 1 209 ? 25.403 8.645 29.347 1.00 42.18 207 ASP A O 1
ATOM 1748 N N . LYS A 1 210 ? 27.473 7.788 29.208 1.00 41.85 208 LYS A N 1
ATOM 1749 C CA . LYS A 1 210 ? 27.404 7.679 27.741 1.00 41.88 208 LYS A CA 1
ATOM 1750 C C . LYS A 1 210 ? 28.492 6.907 26.979 1.00 41.56 208 LYS A C 1
ATOM 1751 O O . LYS A 1 210 ? 29.590 6.609 27.498 1.00 41.64 208 LYS A O 1
ATOM 1757 N N . ARG A 1 211 ? 28.139 6.631 25.716 1.00 40.37 209 ARG A N 1
ATOM 1758 C CA . ARG A 1 211 ? 29.033 6.108 24.702 1.00 39.15 209 ARG A CA 1
ATOM 1759 C C . ARG A 1 211 ? 29.993 7.213 24.284 1.00 37.50 209 ARG A C 1
ATOM 1760 O O . ARG A 1 211 ? 29.913 7.751 23.168 1.00 38.28 209 ARG A O 1
ATOM 1762 N N . GLY A 1 212 ? 30.871 7.579 25.213 1.00 34.98 210 GLY A N 1
ATOM 1763 C CA . GLY A 1 212 ? 32.026 8.395 24.914 1.00 31.09 210 GLY A CA 1
ATOM 1764 C C . GLY A 1 212 ? 31.771 9.697 24.186 1.00 28.24 210 GLY A C 1
ATOM 1765 O O . GLY A 1 212 ? 32.471 10.032 23.222 1.00 27.17 210 GLY A O 1
ATOM 1766 N N . LEU A 1 213 ? 30.773 10.434 24.650 1.00 25.37 211 LEU A N 1
ATOM 1767 C CA . LEU A 1 213 ? 30.545 11.789 24.165 1.00 23.61 211 LEU A CA 1
ATOM 1768 C C . LEU A 1 213 ? 31.754 12.705 24.392 1.00 21.32 211 LEU A C 1
ATOM 1769 O O . LEU A 1 213 ? 32.080 13.551 23.541 1.00 20.09 211 LEU A O 1
ATOM 1774 N N . SER A 1 214 ? 32.436 12.554 25.535 1.00 19.34 212 SER A N 1
ATOM 1775 C CA . SER A 1 214 ? 33.617 13.390 25.780 1.00 17.67 212 SER A CA 1
ATOM 1776 C C . SER A 1 214 ? 34.703 13.110 24.757 1.00 16.57 212 SER A C 1
ATOM 1777 O O . SER A 1 214 ? 35.299 14.036 24.210 1.00 16.37 212 SER A O 1
ATOM 1780 N N . ALA A 1 215 ? 34.993 11.828 24.537 1.00 15.66 213 ALA A N 1
ATOM 1781 C CA . ALA A 1 215 ? 35.936 11.424 23.488 1.00 14.37 213 ALA A CA 1
ATOM 1782 C C . ALA A 1 215 ? 35.600 12.049 22.127 1.00 14.54 213 ALA A C 1
ATOM 1783 O O . ALA A 1 215 ? 36.484 12.565 21.452 1.00 14.48 213 ALA A O 1
ATOM 1785 N N . ARG A 1 216 ? 34.332 12.007 21.730 1.00 14.28 214 ARG A N 1
ATOM 1786 C CA . ARG A 1 216 ? 33.924 12.537 20.424 1.00 15.17 214 ARG A CA 1
ATOM 1787 C C . ARG A 1 216 ? 34.205 14.058 20.343 1.00 13.10 214 ARG A C 1
ATOM 1788 O O . ARG A 1 216 ? 34.734 14.544 19.348 1.00 12.58 214 ARG A O 1
ATOM 1796 N N . TYR A 1 217 ? 33.891 14.782 21.415 1.00 12.63 215 TYR A N 1
ATOM 1797 C CA . TYR A 1 217 ? 34.219 16.213 21.479 1.00 12.31 215 TYR A CA 1
ATOM 1798 C C . TYR A 1 217 ? 35.693 16.442 21.267 1.00 12.74 215 TYR A C 1
ATOM 1799 O O . TYR A 1 217 ? 36.086 17.303 20.492 1.00 11.70 215 TYR A O 1
ATOM 1808 N N . LEU A 1 218 ? 36.521 15.669 21.986 1.00 12.26 216 LEU A N 1
ATOM 1809 C CA . LEU A 1 218 ? 37.968 15.879 21.911 1.00 11.62 216 LEU A CA 1
ATOM 1810 C C . LEU A 1 218 ? 38.521 15.531 20.535 1.00 11.77 216 LEU A C 1
ATOM 1811 O O . LEU A 1 218 ? 39.387 16.233 20.011 1.00 12.91 216 LEU A O 1
ATOM 1816 N N . LYS A 1 219 ? 38.006 14.444 19.960 1.00 11.28 217 LYS A N 1
ATOM 1817 C CA . LYS A 1 219 ? 38.469 14.023 18.656 1.00 13.46 217 LYS A CA 1
ATOM 1818 C C . LYS A 1 219 ? 38.053 14.992 17.553 1.00 13.54 217 LYS A C 1
ATOM 1819 O O . LYS A 1 219 ? 38.690 14.999 16.534 1.00 13.81 217 LYS A O 1
ATOM 1825 N N . GLN A 1 220 ? 37.026 15.819 17.802 1.00 13.01 218 GLN A N 1
ATOM 1826 C CA . GLN A 1 220 ? 36.611 16.878 16.857 1.00 14.78 218 GLN A CA 1
ATOM 1827 C C . GLN A 1 220 ? 37.294 18.219 17.116 1.00 14.05 218 GLN A C 1
ATOM 1828 O O . GLN A 1 220 ? 37.098 19.206 16.369 1.00 14.27 218 GLN A O 1
ATOM 1834 N N . GLY A 1 221 ? 38.130 18.253 18.156 1.00 12.48 219 GLY A N 1
ATOM 1835 C CA . GLY A 1 221 ? 38.974 19.423 18.385 1.00 11.83 219 GLY A CA 1
ATOM 1836 C C . GLY A 1 221 ? 38.562 20.298 19.576 1.00 10.56 219 GLY A C 1
ATOM 1837 O O . GLY A 1 221 ? 39.125 21.390 19.764 1.00 10.72 219 GLY A O 1
ATOM 1838 N N . ALA A 1 222 ? 37.573 1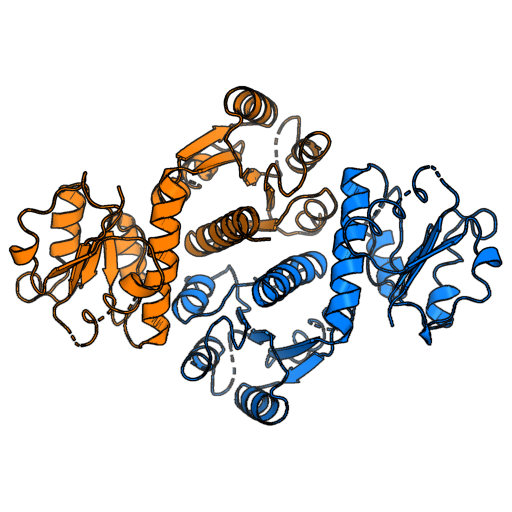9.871 20.362 1.00 9.75 220 ALA A N 1
ATOM 1839 C CA . ALA A 1 222 ? 37.320 20.603 21.623 1.00 10.50 220 ALA A CA 1
ATOM 1840 C C . ALA A 1 222 ? 38.570 20.563 22.492 1.00 11.45 220 ALA A C 1
ATOM 1841 O O . ALA A 1 222 ? 39.306 19.565 22.496 1.00 12.49 220 ALA A O 1
ATOM 1843 N N . ASN A 1 223 ? 38.858 21.694 23.127 1.00 12.09 221 ASN A N 1
ATOM 1844 C CA . ASN A 1 223 ? 40.000 21.777 24.043 1.00 12.24 221 ASN A CA 1
ATOM 1845 C C . ASN A 1 223 ? 39.827 20.888 25.238 1.00 12.35 221 ASN A C 1
ATOM 1846 O O . ASN A 1 223 ? 40.832 20.356 25.756 1.00 13.04 221 ASN A O 1
ATOM 1851 N N . ASP A 1 224 ? 38.583 20.700 25.687 1.00 12.26 222 ASP A N 1
ATOM 1852 C CA . ASP A 1 224 ? 38.362 20.019 26.954 1.00 11.61 222 ASP A CA 1
ATOM 1853 C C . ASP A 1 224 ? 36.900 19.616 27.078 1.00 12.76 222 ASP A C 1
ATOM 1854 O O . ASP A 1 224 ? 36.065 19.948 26.212 1.00 11.98 222 ASP A O 1
ATOM 1859 N N . PHE A 1 225 ? 36.601 18.863 28.130 1.00 12.65 223 PHE A N 1
ATOM 1860 C CA . PHE A 1 225 ? 35.229 18.453 28.406 1.00 12.54 223 PHE A CA 1
ATOM 1861 C C . PHE A 1 225 ? 34.856 18.859 29.838 1.00 14.25 223 PHE A C 1
ATOM 1862 O O . PHE A 1 225 ? 35.710 18.996 30.711 1.00 13.65 223 PHE A O 1
ATOM 1870 N N . LEU A 1 226 ? 33.560 18.946 30.097 1.00 13.82 224 LEU A N 1
ATOM 1871 C CA . LEU A 1 226 ? 33.052 19.171 31.456 1.00 15.18 224 LEU A CA 1
ATOM 1872 C C . LEU A 1 226 ? 31.744 18.408 31.538 1.00 15.21 224 LEU A C 1
ATOM 1873 O O . LEU A 1 226 ? 30.803 18.671 30.762 1.00 15.88 224 LEU A O 1
ATOM 1878 N N . ASN A 1 227 ? 31.671 17.470 32.472 1.00 16.27 225 ASN A N 1
ATOM 1879 C CA . ASN A 1 227 ? 30.494 16.634 32.616 1.00 17.51 225 ASN A CA 1
ATOM 1880 C C . ASN A 1 227 ? 29.392 17.284 33.450 1.00 18.65 225 ASN A C 1
ATOM 1881 O O . ASN A 1 227 ? 29.675 17.900 34.464 1.00 18.49 225 ASN A O 1
ATOM 1886 N N . GLN A 1 228 ? 28.151 17.175 32.981 1.00 19.72 226 GLN A N 1
ATOM 1887 C CA . GLN A 1 228 ? 26.975 17.626 33.726 1.00 22.71 226 GLN A CA 1
ATOM 1888 C C . GLN A 1 228 ? 26.420 16.491 34.559 1.00 23.69 226 GLN A C 1
ATOM 1889 O O . GLN A 1 228 ? 26.532 15.350 34.155 1.00 24.62 226 GLN A O 1
ATOM 1895 N N . PRO A 1 229 ? 25.863 16.799 35.746 1.00 24.65 227 PRO A N 1
ATOM 1896 C CA . PRO A 1 229 ? 25.842 18.117 36.381 1.00 24.25 227 PRO A CA 1
ATOM 1897 C C . PRO A 1 229 ? 27.220 18.471 36.941 1.00 24.17 227 PRO A C 1
ATOM 1898 O O . PRO A 1 229 ? 27.992 17.590 37.353 1.00 24.68 227 PRO A O 1
ATOM 1902 N N . PHE A 1 230 ? 27.548 19.750 36.928 1.00 23.66 228 PHE A N 1
ATOM 1903 C CA . PHE A 1 230 ? 28.816 20.171 37.500 1.00 22.19 228 PHE A CA 1
ATOM 1904 C C . PHE A 1 230 ? 28.537 21.191 38.567 1.00 22.79 228 PHE A C 1
ATOM 1905 O O . PHE A 1 230 ? 27.463 21.822 38.557 1.00 22.78 228 PHE A O 1
ATOM 1913 N N . GLU A 1 231 ? 29.490 21.335 39.489 1.00 21.58 229 GLU A N 1
ATOM 1914 C CA . GLU A 1 231 ? 29.400 22.282 40.586 1.00 22.38 229 GLU A CA 1
ATOM 1915 C C . GLU A 1 231 ? 30.171 23.525 40.185 1.00 22.28 229 GLU A C 1
ATOM 1916 O O . GLU A 1 231 ? 31.073 23.434 39.362 1.00 21.69 229 GLU A O 1
ATOM 1922 N N . PRO A 1 232 ? 29.856 24.691 40.787 1.00 22.41 230 PRO A N 1
ATOM 1923 C CA . PRO A 1 232 ? 30.613 25.886 40.401 1.00 21.86 230 PRO A CA 1
ATOM 1924 C C . PRO A 1 232 ? 32.131 25.744 40.519 1.00 21.52 230 PRO A C 1
ATOM 1925 O O . PRO A 1 232 ? 32.852 26.289 39.669 1.00 21.64 230 PRO A O 1
ATOM 1929 N N . GLU A 1 233 ? 32.613 25.053 41.554 1.00 19.71 231 GLU A N 1
ATOM 1930 C CA . GLU A 1 233 ? 34.055 24.855 41.773 1.00 19.43 231 GLU A CA 1
ATOM 1931 C C . GLU A 1 233 ? 34.696 24.114 40.589 1.00 17.91 231 GLU A C 1
ATOM 1932 O O . GLU A 1 233 ? 35.845 24.381 40.202 1.00 17.84 231 GLU A O 1
ATOM 1938 N N . GLU A 1 234 ? 33.927 23.185 40.032 1.00 17.16 232 GLU A N 1
ATOM 1939 C CA . GLU A 1 234 ? 34.361 22.337 38.924 1.00 16.58 232 GLU A CA 1
ATOM 1940 C C . GLU A 1 234 ? 34.378 23.189 37.648 1.00 15.77 232 GLU A C 1
ATOM 1941 O O . GLU A 1 234 ? 35.359 23.197 36.894 1.00 15.95 232 GLU A O 1
ATOM 1947 N N . LEU A 1 235 ? 33.290 23.916 37.429 1.00 15.60 233 LEU A N 1
ATOM 1948 C CA . LEU A 1 235 ? 33.235 24.873 36.311 1.00 15.89 233 LEU A CA 1
ATOM 1949 C C . LEU A 1 235 ? 34.406 25.875 36.353 1.00 16.16 233 LEU A C 1
ATOM 1950 O O . LEU A 1 235 ? 35.051 26.113 35.343 1.00 14.84 233 LEU A O 1
ATOM 1955 N N . GLN A 1 236 ? 34.651 26.475 37.513 1.00 16.19 234 GLN A N 1
ATOM 1956 C CA . GLN A 1 236 ? 35.790 27.388 37.687 1.00 17.69 234 GLN A CA 1
ATOM 1957 C C . GLN A 1 236 ? 37.160 26.785 37.400 1.00 17.15 234 GLN A C 1
ATOM 1958 O O . GLN A 1 236 ? 38.026 27.432 36.781 1.00 15.87 234 GLN A O 1
ATOM 1964 N N . CYS A 1 237 ? 37.371 25.560 37.862 1.00 15.89 235 CYS A N 1
ATOM 1965 C CA . CYS A 1 237 ? 38.628 24.857 37.611 1.00 16.38 235 CYS A CA 1
ATOM 1966 C C . CYS A 1 237 ? 38.830 24.704 36.105 1.00 15.44 235 CYS A C 1
ATOM 1967 O O . CYS A 1 237 ? 39.879 25.071 35.544 1.00 14.70 235 CYS A O 1
ATOM 1970 N N . ARG A 1 238 ? 37.791 24.199 35.450 1.00 14.74 236 ARG A N 1
ATOM 1971 C CA . ARG A 1 238 ? 37.882 23.849 34.042 1.00 15.08 236 ARG A CA 1
ATOM 1972 C C . ARG A 1 238 ? 37.969 25.090 33.152 1.00 14.21 236 ARG A C 1
ATOM 1973 O O . ARG A 1 238 ? 38.763 25.152 32.208 1.00 13.83 236 ARG A O 1
ATOM 1981 N N . VAL A 1 239 ? 37.174 26.115 33.466 1.00 13.10 237 VAL A N 1
ATOM 1982 C CA . VAL A 1 239 ? 37.243 27.346 32.681 1.00 12.57 237 VAL A CA 1
ATOM 1983 C C . VAL A 1 239 ? 38.572 28.040 32.893 1.00 12.41 237 VAL A C 1
ATOM 1984 O O . VAL A 1 239 ? 39.216 28.462 31.926 1.00 10.88 237 VAL A O 1
ATOM 1988 N N . SER A 1 240 ? 39.006 28.173 34.164 1.00 11.64 238 SER A N 1
ATOM 1989 C CA . SER A 1 240 ? 40.281 28.827 34.421 1.00 12.78 238 SER A CA 1
ATOM 1990 C C . SER A 1 240 ? 41.437 28.163 33.690 1.00 13.44 238 SER A C 1
ATOM 1991 O O . SER A 1 240 ? 42.313 28.850 33.151 1.00 14.20 238 SER A O 1
ATOM 1994 N N . HIS A 1 241 ? 41.469 26.822 33.699 1.00 13.84 239 HIS A N 1
ATOM 1995 C CA . HIS A 1 241 ? 42.594 26.140 33.107 1.00 15.39 239 HIS A CA 1
ATOM 1996 C C . HIS A 1 241 ? 42.640 26.432 31.605 1.00 14.02 239 HIS A C 1
ATOM 1997 O O . HIS A 1 241 ? 43.703 26.676 31.038 1.00 14.05 239 HIS A O 1
ATOM 2004 N N . ASN A 1 242 ? 41.481 26.402 30.959 1.00 13.08 240 ASN A N 1
ATOM 2005 C CA . ASN A 1 242 ? 41.415 26.679 29.529 1.00 12.87 240 ASN A CA 1
ATOM 2006 C C . ASN A 1 242 ? 41.721 28.110 29.114 1.00 12.83 240 ASN A C 1
ATOM 2007 O O . ASN A 1 242 ? 42.405 28.339 28.099 1.00 13.64 240 ASN A O 1
ATOM 2012 N N . LEU A 1 243 ? 41.303 29.065 29.945 1.00 12.06 241 LEU A N 1
ATOM 2013 C CA . LEU A 1 243 ? 41.614 30.461 29.719 1.00 12.76 241 LEU A CA 1
ATOM 2014 C C . LEU A 1 243 ? 43.104 30.653 29.922 1.00 12.88 241 LEU A C 1
ATOM 2015 O O . LEU A 1 243 ? 43.733 31.399 29.185 1.00 12.81 241 LEU A O 1
ATOM 2020 N N . GLU A 1 244 ? 43.669 29.967 30.918 1.00 14.35 242 GLU A N 1
ATOM 2021 C CA . GLU A 1 244 ? 45.088 30.109 31.184 1.00 15.67 242 GLU A CA 1
ATOM 2022 C C . GLU A 1 244 ? 45.933 29.561 30.012 1.00 16.50 242 GLU A C 1
ATOM 2023 O O . GLU A 1 244 ? 46.960 30.162 29.616 1.00 16.26 242 GLU A O 1
ATOM 2029 N N . ALA A 1 245 ? 45.473 28.460 29.424 1.00 16.74 243 ALA A N 1
ATOM 2030 C CA . ALA A 1 245 ? 46.146 27.887 28.255 1.00 17.09 243 ALA A CA 1
ATOM 2031 C C . ALA A 1 245 ? 46.168 28.882 27.094 1.00 17.86 243 ALA A C 1
ATOM 2032 O O . ALA A 1 245 ? 47.161 28.968 26.363 1.00 18.41 243 ALA A O 1
ATOM 2034 N N . LEU A 1 246 ? 45.081 29.632 26.905 1.00 17.77 244 LEU A N 1
ATOM 2035 C CA . LEU A 1 246 ? 45.013 30.619 25.818 1.00 19.01 244 LEU A CA 1
ATOM 2036 C C . LEU A 1 246 ? 45.984 31.777 26.018 1.00 20.91 244 LEU A C 1
ATOM 2037 O O . LEU A 1 246 ? 46.522 32.333 25.056 1.00 22.44 244 LEU A O 1
ATOM 2042 N N . GLU A 1 247 ? 46.172 32.154 27.274 1.00 22.55 245 GLU A N 1
ATOM 2043 C CA . GLU A 1 247 ? 47.083 33.220 27.652 1.00 24.77 245 GLU A CA 1
ATOM 2044 C C . GLU A 1 247 ? 48.556 32.789 27.540 1.00 27.50 245 GLU A C 1
ATOM 2045 O O . GLU A 1 247 ? 49.424 33.633 27.456 1.00 28.37 245 GLU A O 1
ATOM 2051 N N . GLN A 1 248 ? 48.816 31.485 27.525 1.00 30.44 246 GLN A N 1
ATOM 2052 C CA . GLN A 1 248 ? 50.183 30.950 27.422 1.00 32.75 246 GLN A CA 1
ATOM 2053 C C . GLN A 1 248 ? 50.433 30.427 26.022 1.00 33.15 246 GLN A C 1
ATOM 2054 O O . GLN A 1 248 ? 50.338 31.175 25.037 1.00 35.23 246 GLN A O 1
ATOM 2060 N N . LYS B 1 4 ? 62.654 6.782 22.802 1.00 25.50 2 LYS B N 1
ATOM 2061 C CA . LYS B 1 4 ? 62.439 6.730 21.311 1.00 23.60 2 LYS B CA 1
ATOM 2062 C C . LYS B 1 4 ? 61.926 8.069 20.815 1.00 22.79 2 LYS B C 1
ATOM 2063 O O . LYS B 1 4 ? 61.194 8.724 21.542 1.00 20.97 2 LYS B O 1
ATOM 2069 N N . GLN B 1 5 ? 62.296 8.486 19.592 1.00 20.01 3 GLN B N 1
ATOM 2070 C CA . GLN B 1 5 ? 61.869 9.799 19.118 1.00 19.79 3 GLN B CA 1
ATOM 2071 C C . GLN B 1 5 ? 61.403 9.740 17.669 1.00 17.83 3 GLN B C 1
ATOM 2072 O O . GLN B 1 5 ? 61.488 10.723 16.954 1.00 18.37 3 GLN B O 1
ATOM 2078 N N . LYS B 1 6 ? 60.971 8.563 17.234 1.00 17.47 4 LYS B N 1
ATOM 2079 C CA . LYS B 1 6 ? 60.496 8.403 15.855 1.00 16.46 4 LYS B CA 1
ATOM 2080 C C . LYS B 1 6 ? 59.046 7.912 15.843 1.00 13.64 4 LYS B C 1
ATOM 2081 O O . LYS B 1 6 ? 58.629 7.177 16.746 1.00 13.55 4 LYS B O 1
ATOM 2087 N N A ILE B 1 7 ? 58.257 8.346 14.859 0.70 12.80 5 ILE B N 1
ATOM 2088 N N B ILE B 1 7 ? 58.305 8.301 14.806 0.30 12.65 5 ILE B N 1
ATOM 2089 C CA A ILE B 1 7 ? 56.919 7.735 14.687 0.70 12.19 5 ILE B CA 1
ATOM 2090 C CA B ILE B 1 7 ? 56.917 7.870 14.619 0.30 11.42 5 ILE B CA 1
ATOM 2091 C C A ILE B 1 7 ? 56.777 7.134 13.299 0.70 11.35 5 ILE B C 1
ATOM 2092 C C B ILE B 1 7 ? 56.762 7.166 13.269 0.30 11.13 5 ILE B C 1
ATOM 2093 O O A ILE B 1 7 ? 57.494 7.515 12.381 0.70 11.86 5 ILE B O 1
ATOM 2094 O O B ILE B 1 7 ? 57.465 7.512 12.323 0.30 11.44 5 ILE B O 1
ATOM 2103 N N . LEU B 1 8 ? 55.868 6.177 13.194 1.00 10.93 6 LEU B N 1
ATOM 2104 C CA . LEU B 1 8 ? 55.599 5.468 11.943 1.00 9.98 6 LEU B CA 1
ATOM 2105 C C . LEU B 1 8 ? 54.173 5.848 11.526 1.00 10.05 6 LEU B C 1
ATOM 2106 O O . LEU B 1 8 ? 53.242 5.804 12.331 1.00 10.39 6 LEU B O 1
ATOM 2111 N N . ILE B 1 9 ? 54.019 6.160 10.248 1.00 9.60 7 ILE B N 1
ATOM 2112 C CA . ILE B 1 9 ? 52.702 6.440 9.661 1.00 9.51 7 ILE B CA 1
ATOM 2113 C C . ILE B 1 9 ? 52.521 5.462 8.520 1.00 10.00 7 ILE B C 1
ATOM 2114 O O . ILE B 1 9 ? 53.391 5.371 7.652 1.00 10.24 7 ILE B O 1
ATOM 2119 N N . VAL B 1 10 ? 51.430 4.708 8.542 1.00 9.21 8 VAL B N 1
ATOM 2120 C CA . VAL B 1 10 ? 51.108 3.848 7.386 1.00 10.05 8 VAL B CA 1
ATOM 2121 C C . VAL B 1 10 ? 49.703 4.226 6.932 1.00 10.18 8 VAL B C 1
ATOM 2122 O O . VAL B 1 10 ? 48.712 3.951 7.620 1.00 9.31 8 VAL B O 1
ATOM 2126 N N . GLU B 1 11 ? 49.643 4.903 5.792 1.00 9.74 9 GLU B N 1
ATOM 2127 C CA . GLU B 1 11 ? 48.412 5.518 5.305 1.00 10.37 9 GLU B CA 1
ATOM 2128 C C . GLU B 1 11 ? 48.525 5.710 3.791 1.00 9.80 9 GLU B C 1
ATOM 2129 O O . GLU B 1 11 ? 49.454 6.352 3.304 1.00 10.32 9 GLU B O 1
ATOM 2135 N N . ASP B 1 12 ? 47.599 5.115 3.033 1.00 9.69 10 ASP B N 1
ATOM 2136 C CA . ASP B 1 12 ? 47.710 5.203 1.587 1.00 10.07 10 ASP B CA 1
ATOM 2137 C C . ASP B 1 12 ? 47.091 6.461 0.982 1.00 10.37 10 ASP B C 1
ATOM 2138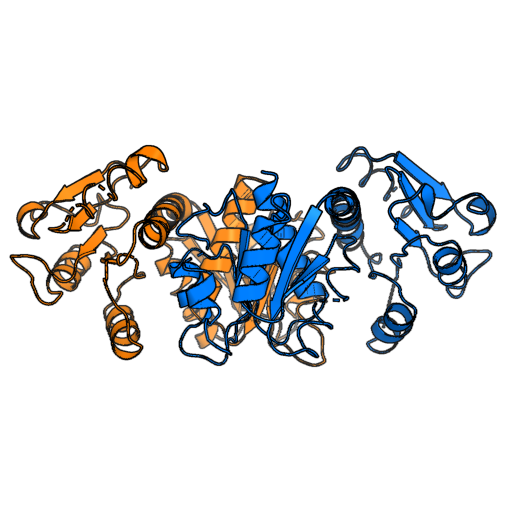 O O . ASP B 1 12 ? 47.345 6.742 -0.174 1.00 12.56 10 ASP B O 1
ATOM 2143 N N . SER B 1 13 ? 46.285 7.210 1.724 1.00 9.98 11 SER B N 1
ATOM 2144 C CA . SER B 1 13 ? 45.776 8.477 1.161 1.00 10.68 11 SER B CA 1
ATOM 2145 C C . SER B 1 13 ? 46.932 9.450 1.043 1.00 11.38 11 SER B C 1
ATOM 2146 O O . SER B 1 13 ? 47.514 9.841 2.078 1.00 11.90 11 SER B O 1
ATOM 2157 N N . THR B 1 15 ? 46.748 12.575 0.350 1.00 11.56 13 THR B N 1
ATOM 2158 C CA . THR B 1 15 ? 46.342 13.801 1.040 1.00 12.86 13 THR B CA 1
ATOM 2159 C C . THR B 1 15 ? 46.520 13.696 2.557 1.00 12.51 13 THR B C 1
ATOM 2160 O O . THR B 1 15 ? 47.083 14.604 3.214 1.00 12.48 13 THR B O 1
ATOM 2164 N N . ILE B 1 16 ? 46.002 12.607 3.118 1.00 12.17 14 ILE B N 1
ATOM 2165 C CA . ILE B 1 16 ? 45.976 12.462 4.577 1.00 11.05 14 ILE B CA 1
ATOM 2166 C C . ILE B 1 16 ? 47.384 12.234 5.097 1.00 11.59 14 ILE B C 1
ATOM 2167 O O . ILE B 1 16 ? 47.807 12.821 6.106 1.00 11.49 14 ILE B O 1
ATOM 2172 N N . ARG B 1 17 ? 48.111 11.381 4.406 1.00 9.49 15 ARG B N 1
ATOM 2173 C CA . ARG B 1 17 ? 49.490 11.087 4.845 1.00 10.25 15 ARG B CA 1
ATOM 2174 C C . ARG B 1 17 ? 50.311 12.377 4.794 1.00 10.06 15 ARG B C 1
ATOM 2175 O O . ARG B 1 17 ? 51.005 12.710 5.763 1.00 11.69 15 ARG B O 1
ATOM 2183 N N . ARG B 1 18 ? 50.188 13.135 3.704 1.00 11.66 16 ARG B N 1
ATOM 2184 C CA . ARG B 1 18 ? 50.926 14.394 3.631 1.00 12.11 16 ARG B CA 1
ATOM 2185 C C . ARG B 1 18 ? 50.493 15.444 4.681 1.00 11.80 16 ARG B C 1
ATOM 2186 O O . ARG B 1 18 ? 51.360 16.152 5.226 1.00 12.01 16 ARG B O 1
ATOM 2202 N N . LEU B 1 20 ? 49.406 14.733 7.696 1.00 11.54 18 LEU B N 1
ATOM 2203 C CA . LEU B 1 20 ? 49.976 14.238 8.945 1.00 11.22 18 LEU B CA 1
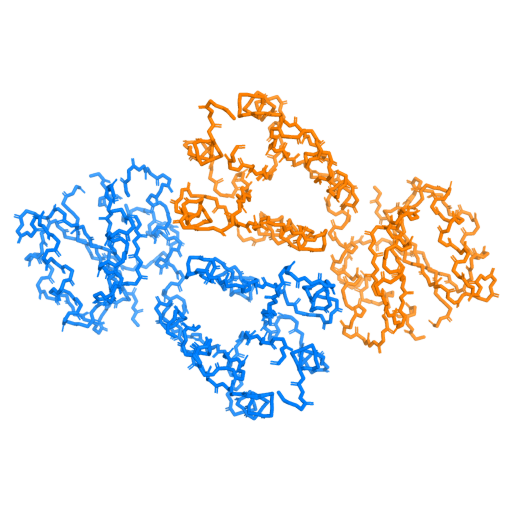ATOM 2204 C C . LEU B 1 20 ? 51.468 14.535 9.021 1.00 11.37 18 LEU B C 1
ATOM 2205 O O . LEU B 1 20 ? 51.957 14.987 10.049 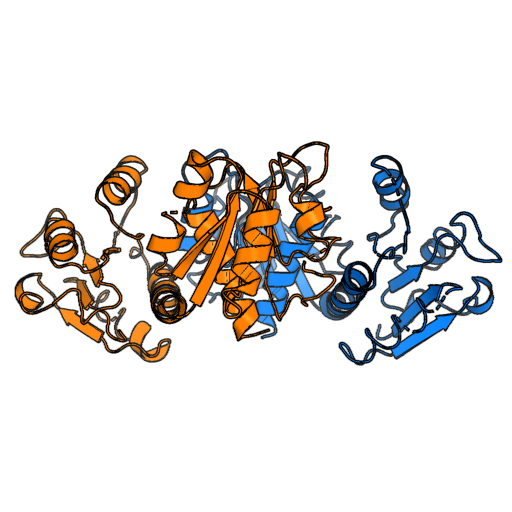1.00 11.67 18 LEU B O 1
ATOM 2210 N N . ILE B 1 21 ? 52.182 14.275 7.936 1.00 11.17 19 ILE B N 1
ATOM 2211 C CA . ILE B 1 21 ? 53.628 14.556 7.906 1.00 12.88 19 ILE B CA 1
ATOM 2212 C C . ILE B 1 21 ? 53.880 16.028 8.175 1.00 13.25 19 ILE B C 1
ATOM 2213 O O . ILE B 1 21 ? 54.645 16.358 9.071 1.00 13.06 19 ILE B O 1
ATOM 2218 N N A GLN B 1 22 ? 53.207 16.904 7.427 0.50 13.63 20 GLN B N 1
ATOM 2219 N N B GLN B 1 22 ? 53.213 16.907 7.435 0.50 13.63 20 GLN B N 1
ATOM 2220 C CA A GLN B 1 22 ? 53.410 18.353 7.551 0.50 15.11 20 GLN B CA 1
ATOM 2221 C CA B GLN B 1 22 ? 53.459 18.341 7.574 0.50 15.10 20 GLN B CA 1
ATOM 2222 C C A GLN B 1 22 ? 53.130 18.853 8.971 0.50 14.64 20 GLN B C 1
ATOM 2223 C C B GLN B 1 22 ? 53.144 18.845 8.987 0.50 14.62 20 GLN B C 1
ATOM 2224 O O A GLN B 1 22 ? 53.924 19.601 9.541 0.50 14.24 20 GLN B O 1
ATOM 2225 O O B GLN B 1 22 ? 53.931 19.589 9.573 0.50 14.21 20 GLN B O 1
ATOM 2236 N N . ALA B 1 23 ? 52.005 18.423 9.538 1.00 14.35 21 ALA B N 1
ATOM 2237 C CA . ALA B 1 23 ? 51.601 18.867 10.871 1.00 14.17 21 ALA B CA 1
ATOM 2238 C C . ALA B 1 23 ? 52.523 18.317 11.965 1.00 14.58 21 ALA B C 1
ATOM 2239 O O . ALA B 1 23 ? 52.933 19.061 12.872 1.00 14.36 21 ALA B O 1
ATOM 2241 N N . ILE B 1 24 ? 52.866 17.030 11.881 1.00 13.65 22 ILE B N 1
ATOM 2242 C CA . ILE B 1 24 ? 53.689 16.420 12.926 1.00 13.95 22 ILE B CA 1
ATOM 2243 C C . ILE B 1 24 ? 55.138 16.983 12.861 1.00 14.86 22 ILE B C 1
ATOM 2244 O O . ILE B 1 24 ? 55.767 17.263 13.914 1.00 14.65 22 ILE B O 1
ATOM 2249 N N . ALA B 1 25 ? 55.622 17.213 11.639 1.00 15.89 23 ALA B N 1
ATOM 2250 C CA . ALA B 1 25 ? 56.951 17.767 11.412 1.00 17.77 23 ALA B CA 1
ATOM 2251 C C . ALA B 1 25 ? 57.036 19.202 11.934 1.00 18.82 23 ALA B C 1
ATOM 2252 O O . ALA B 1 25 ? 58.085 19.612 12.435 1.00 19.10 23 ALA B O 1
ATOM 2254 N N . GLN B 1 26 ? 55.942 19.951 11.817 1.00 18.07 24 GLN B N 1
ATOM 2255 C CA . GLN B 1 26 ? 55.995 21.365 12.160 1.00 19.51 24 GLN B CA 1
ATOM 2256 C C . GLN B 1 26 ? 55.749 21.586 13.642 1.00 19.08 24 GLN B C 1
ATOM 2257 O O . GLN B 1 26 ? 56.320 22.491 14.234 1.00 19.54 24 GLN B O 1
ATOM 2263 N N . GLN B 1 27 ? 54.944 20.730 14.247 1.00 17.97 25 GLN B N 1
ATOM 2264 C CA . GLN B 1 27 ? 54.469 20.952 15.590 1.00 18.44 25 GLN B CA 1
ATOM 2265 C C . GLN B 1 27 ? 55.072 20.040 16.644 1.00 17.65 25 GLN B C 1
ATOM 2266 O O . GLN B 1 27 ? 54.863 20.259 17.829 1.00 19.22 25 GLN B O 1
ATOM 2272 N N . THR B 1 28 ? 55.813 19.011 16.229 1.00 16.97 26 THR B N 1
ATOM 2273 C CA . THR B 1 28 ? 56.523 18.147 17.176 1.00 16.04 26 THR B CA 1
ATOM 2274 C C . THR B 1 28 ? 58.009 18.015 16.840 1.00 16.25 26 THR B C 1
ATOM 2275 O O . THR B 1 28 ? 58.455 18.448 15.762 1.00 15.69 26 THR B O 1
ATOM 2279 N N . GLY B 1 29 ? 58.738 17.402 17.768 1.00 15.25 27 GLY B N 1
ATOM 2280 C CA . GLY B 1 29 ? 60.152 17.066 17.570 1.00 16.99 27 GLY B CA 1
ATOM 2281 C C . GLY B 1 29 ? 60.416 15.654 17.081 1.00 17.70 27 GLY B C 1
ATOM 2282 O O . GLY B 1 29 ? 61.555 15.176 17.118 1.00 18.72 27 GLY B O 1
ATOM 2283 N N . LEU B 1 30 ? 59.378 14.976 16.597 1.00 16.88 28 LEU B N 1
ATOM 2284 C CA . LEU B 1 30 ? 59.499 13.576 16.170 1.00 17.11 28 LEU B CA 1
ATOM 2285 C C . LEU B 1 30 ? 60.031 13.389 14.742 1.00 17.60 28 LEU B C 1
ATOM 2286 O O . LEU B 1 30 ? 59.618 14.103 13.827 1.00 17.17 28 LEU B O 1
ATOM 2291 N N A GLU B 1 31 ? 60.937 12.423 14.557 0.50 17.54 29 GLU B N 1
ATOM 2292 N N B GLU B 1 31 ? 60.934 12.429 14.571 0.50 17.25 29 GLU B N 1
ATOM 2293 C CA A GLU B 1 31 ? 61.320 11.959 13.213 0.50 18.26 29 GLU B CA 1
ATOM 2294 C CA B GLU B 1 31 ? 61.293 11.967 13.243 0.50 17.70 29 GLU B CA 1
ATOM 2295 C C A GLU B 1 31 ? 60.212 11.057 12.693 0.50 17.55 29 GLU B C 1
ATOM 2296 C C B GLU B 1 31 ? 60.051 11.257 12.719 0.50 17.28 29 GLU B C 1
ATOM 2297 O O A GLU B 1 31 ? 59.643 10.275 13.454 0.50 18.09 29 GLU B O 1
ATOM 2298 O O B GLU B 1 31 ? 59.196 10.843 13.507 0.50 17.73 29 GLU B O 1
ATOM 2309 N N . ILE B 1 32 ? 59.914 11.161 11.402 1.00 16.65 30 ILE B N 1
ATOM 2310 C CA . ILE B 1 32 ? 58.771 10.481 10.831 1.00 15.41 30 ILE B CA 1
ATOM 2311 C C . ILE B 1 32 ? 59.215 9.553 9.732 1.00 14.80 30 ILE B C 1
ATOM 2312 O O . ILE B 1 32 ? 59.933 9.985 8.835 1.00 15.48 30 ILE B O 1
ATOM 2317 N N . ASP B 1 33 ? 58.773 8.297 9.800 1.00 13.27 31 ASP B N 1
ATOM 2318 C CA . ASP B 1 33 ? 58.818 7.389 8.652 1.00 13.50 31 ASP B CA 1
ATOM 2319 C C . ASP B 1 33 ? 57.381 7.133 8.211 1.00 11.93 31 ASP B C 1
ATOM 2320 O O . ASP B 1 33 ? 56.571 6.616 8.996 1.00 11.66 31 ASP B O 1
ATOM 2325 N N . ALA B 1 34 ? 57.081 7.438 6.945 1.00 11.79 32 ALA B N 1
ATOM 2326 C CA . ALA B 1 34 ? 55.711 7.302 6.452 1.00 12.00 32 ALA B CA 1
ATOM 2327 C C . ALA B 1 34 ? 55.646 6.489 5.160 1.00 12.04 32 ALA B C 1
ATOM 2328 O O . ALA B 1 34 ? 56.394 6.764 4.214 1.00 14.11 32 ALA B O 1
ATOM 2330 N N . PHE B 1 35 ? 54.721 5.535 5.126 1.00 12.28 33 PHE B N 1
ATOM 2331 C CA . PHE B 1 35 ? 54.589 4.634 3.982 1.00 11.61 33 PHE B CA 1
ATOM 2332 C C . PHE B 1 35 ? 53.157 4.514 3.553 1.00 11.18 33 PHE B C 1
ATOM 2333 O O . PHE B 1 35 ? 52.237 4.728 4.354 1.00 10.35 33 PHE B O 1
ATOM 2341 N N . ASP B 1 36 ? 52.964 4.208 2.271 1.00 10.73 34 ASP B N 1
ATOM 2342 C CA . ASP B 1 36 ? 51.613 3.997 1.762 1.00 10.71 34 ASP B CA 1
ATOM 2343 C C . ASP B 1 36 ? 51.127 2.547 1.770 1.00 11.68 34 ASP B C 1
ATOM 2344 O O . ASP B 1 36 ? 50.011 2.296 1.356 1.00 10.93 34 ASP B O 1
ATOM 2349 N N . THR B 1 37 ? 51.962 1.603 2.240 1.00 10.84 35 THR B N 1
ATOM 2350 C CA . THR B 1 37 ? 51.557 0.210 2.353 1.00 11.33 35 THR B CA 1
ATOM 2351 C C . THR B 1 37 ? 52.232 -0.365 3.591 1.00 11.27 35 THR B C 1
ATOM 2352 O O . THR B 1 37 ? 53.252 0.165 4.070 1.00 12.37 35 THR B O 1
ATOM 2356 N N . LEU B 1 38 ? 51.642 -1.424 4.106 1.00 11.37 36 LEU B N 1
ATOM 2357 C CA . LEU B 1 38 ? 52.209 -2.151 5.226 1.00 12.48 36 LEU B CA 1
ATOM 2358 C C . LEU B 1 38 ? 53.590 -2.699 4.834 1.00 12.99 36 LEU B C 1
ATOM 2359 O O . LEU B 1 38 ? 54.516 -2.649 5.648 1.00 12.77 36 LEU B O 1
ATOM 2364 N N . GLU B 1 39 ? 53.726 -3.204 3.600 1.00 12.34 37 GLU B N 1
ATOM 2365 C CA . GLU B 1 39 ? 55.047 -3.661 3.111 1.00 14.10 37 GLU B CA 1
ATOM 2366 C C . GLU B 1 39 ? 56.179 -2.625 3.247 1.00 14.12 37 GLU B C 1
ATOM 2367 O O . GLU B 1 39 ? 57.336 -2.967 3.577 1.00 13.70 37 GLU B O 1
ATOM 2373 N N . GLY B 1 40 ? 55.877 -1.348 2.982 1.00 13.08 38 GLY B N 1
ATOM 2374 C CA . GLY B 1 40 ? 56.876 -0.318 3.164 1.00 14.83 38 GLY B CA 1
ATOM 2375 C C . GLY B 1 40 ? 57.477 -0.280 4.558 1.00 15.55 38 GLY B C 1
ATOM 2376 O O . GLY B 1 40 ? 58.605 0.172 4.735 1.00 16.80 38 GLY B O 1
ATOM 2377 N N . ALA B 1 41 ? 56.703 -0.718 5.540 1.00 16.27 39 ALA B N 1
ATOM 2378 C CA . ALA B 1 41 ? 57.075 -0.701 6.961 1.00 16.75 39 ALA B CA 1
ATOM 2379 C C . ALA B 1 41 ? 57.576 -2.067 7.459 1.00 18.44 39 ALA B C 1
ATOM 2380 O O . ALA B 1 41 ? 57.638 -2.314 8.685 1.00 19.17 39 ALA B O 1
ATOM 2382 N N . ARG B 1 42 ? 57.988 -2.930 6.523 1.00 19.08 40 ARG B N 1
ATOM 2383 C CA . ARG B 1 42 ? 58.388 -4.318 6.862 1.00 21.07 40 ARG B CA 1
ATOM 2384 C C . ARG B 1 42 ? 59.589 -4.330 7.829 1.00 22.73 40 ARG B C 1
ATOM 2385 O O . ARG B 1 42 ? 59.635 -5.155 8.755 1.00 23.64 40 ARG B O 1
ATOM 2393 N N . HIS B 1 43 ? 60.523 -3.401 7.626 1.00 24.83 41 HIS B N 1
ATOM 2394 C CA . HIS B 1 43 ? 61.708 -3.242 8.496 1.00 28.06 41 HIS B CA 1
ATOM 2395 C C . HIS B 1 43 ? 61.431 -2.647 9.878 1.00 28.48 41 HIS B C 1
ATOM 2396 O O . HIS B 1 43 ? 62.269 -2.745 10.778 1.00 29.29 41 HIS B O 1
ATOM 2403 N N . CYS B 1 44 ? 60.270 -2.036 10.064 1.00 29.36 42 CYS B N 1
ATOM 2404 C CA . CYS B 1 44 ? 60.007 -1.281 11.292 1.00 29.29 42 CYS B CA 1
ATOM 2405 C C . CYS B 1 44 ? 59.859 -2.126 12.566 1.00 30.10 42 CYS B C 1
ATOM 2406 O O . CYS B 1 44 ? 59.027 -3.045 12.642 1.00 30.60 42 CYS B O 1
ATOM 2409 N N . GLN B 1 45 ? 60.660 -1.777 13.573 1.00 30.63 43 GLN B N 1
ATOM 2410 C CA . GLN B 1 45 ? 60.758 -2.523 14.824 1.00 30.99 43 GLN B CA 1
ATOM 2411 C C . GLN B 1 45 ? 60.178 -1.720 15.984 1.00 30.69 43 GLN B C 1
ATOM 2412 O O . GLN B 1 45 ? 60.407 -0.514 16.088 1.00 31.15 43 GLN B O 1
ATOM 2414 N N . GLY B 1 46 ? 59.453 -2.394 16.864 1.00 30.29 44 GLY B N 1
ATOM 2415 C CA . GLY B 1 46 ? 58.895 -1.755 18.056 1.00 30.22 44 GLY B CA 1
ATOM 2416 C C . GLY B 1 46 ? 59.855 -0.893 18.861 1.00 30.07 44 GLY B C 1
ATOM 2417 O O . GLY B 1 46 ? 59.453 0.138 19.413 1.00 30.47 44 GLY B O 1
ATOM 2418 N N . ASP B 1 47 ? 61.129 -1.284 18.921 1.00 28.76 45 ASP B N 1
ATOM 2419 C CA . ASP B 1 47 ? 62.087 -0.532 19.735 1.00 27.69 45 ASP B CA 1
ATOM 2420 C C . ASP B 1 47 ? 62.563 0.812 19.161 1.00 26.21 45 ASP B C 1
ATOM 2421 O O . ASP B 1 47 ? 63.185 1.583 19.879 1.00 27.26 45 ASP B O 1
ATOM 2426 N N A GLU B 1 48 ? 62.265 1.112 17.897 0.70 24.97 46 GLU B N 1
ATOM 2427 N N B GLU B 1 48 ? 62.246 1.068 17.887 0.30 24.48 46 GLU B N 1
ATOM 2428 C CA A GLU B 1 48 ? 62.688 2.372 17.314 0.70 24.03 46 GLU B CA 1
ATOM 2429 C CA B GLU B 1 48 ? 62.652 2.283 17.182 0.30 22.62 46 GLU B CA 1
ATOM 2430 C C A GLU B 1 48 ? 61.586 3.444 17.413 0.70 22.12 46 GLU B C 1
ATOM 2431 C C B GLU B 1 48 ? 61.533 3.326 17.056 0.30 21.20 46 GLU B C 1
ATOM 2432 O O A GLU B 1 48 ? 61.871 4.637 17.384 0.70 22.32 46 GLU B O 1
ATOM 2433 O O B GLU B 1 48 ? 61.747 4.396 16.482 0.30 20.65 46 GLU B O 1
ATOM 2444 N N . TYR B 1 49 ? 60.343 3.007 17.558 1.00 19.60 47 TYR B N 1
ATOM 2445 C CA . TYR B 1 49 ? 59.177 3.926 17.407 1.00 18.21 47 TYR B CA 1
ATOM 2446 C C . TYR B 1 49 ? 58.387 4.147 18.660 1.00 16.06 47 TYR B C 1
ATOM 2447 O O . TYR B 1 49 ? 58.082 3.212 19.393 1.00 1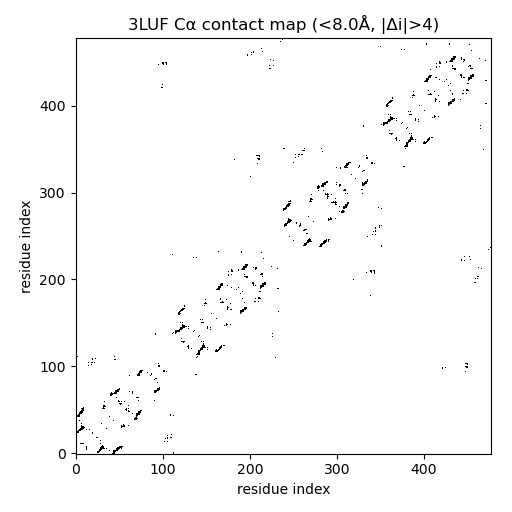6.65 47 TYR B O 1
ATOM 2456 N N . VAL B 1 50 ? 58.060 5.410 18.895 1.00 14.53 48 VAL B N 1
ATOM 2457 C CA . VAL B 1 50 ? 57.146 5.779 19.971 1.00 13.59 48 VAL B CA 1
ATOM 2458 C C . VAL B 1 50 ? 55.755 5.161 19.765 1.00 12.34 48 VAL B C 1
ATOM 2459 O O . VAL B 1 50 ? 55.138 4.599 20.698 1.00 12.20 48 VAL B O 1
ATOM 2463 N N . VAL B 1 51 ? 55.264 5.254 18.521 1.00 11.72 49 VAL B N 1
ATOM 2464 C CA . VAL B 1 51 ? 53.899 4.840 18.193 1.00 10.71 49 VAL B CA 1
ATOM 2465 C C . VAL B 1 51 ? 53.812 4.799 16.686 1.00 10.39 49 VAL B C 1
ATOM 2466 O O . VAL B 1 51 ? 54.605 5.441 15.990 1.00 10.18 49 VAL B O 1
ATOM 2470 N N . ALA B 1 52 ? 52.839 4.039 16.195 1.00 10.38 50 ALA B N 1
ATOM 2471 C CA . ALA B 1 52 ? 52.509 4.028 14.763 1.00 10.31 50 ALA B CA 1
ATOM 2472 C C . ALA B 1 52 ? 51.088 4.538 14.568 1.00 9.57 50 ALA B C 1
ATOM 2473 O O . ALA B 1 52 ? 50.202 4.136 15.304 1.00 11.57 50 ALA B O 1
ATOM 2475 N N . LEU B 1 53 ? 50.873 5.395 13.559 1.00 9.29 51 LEU B N 1
ATOM 2476 C CA . LEU B 1 53 ? 49.507 5.813 13.189 1.00 9.46 51 LEU B CA 1
ATOM 2477 C C . LEU B 1 53 ? 49.155 4.943 11.999 1.00 9.27 51 LEU B C 1
ATOM 2478 O O . LEU B 1 53 ? 49.862 4.985 10.995 1.00 11.15 51 LEU B O 1
ATOM 2483 N N . VAL B 1 54 ? 48.131 4.127 12.158 1.00 9.52 52 VAL B N 1
ATOM 2484 C CA . VAL B 1 54 ? 47.849 3.021 11.238 1.00 9.83 52 VAL B CA 1
ATOM 2485 C C . VAL B 1 54 ? 46.461 3.131 10.623 1.00 10.13 52 VAL B C 1
ATOM 2486 O O . VAL B 1 54 ? 45.437 3.042 11.334 1.00 10.00 52 VAL B O 1
ATOM 2490 N N . ASP B 1 55 ? 46.436 3.253 9.281 1.00 10.49 53 ASP B N 1
ATOM 2491 C CA . ASP B 1 55 ? 45.206 3.184 8.490 1.00 11.41 53 ASP B CA 1
ATOM 2492 C C . ASP B 1 55 ? 44.629 1.743 8.433 1.00 11.78 53 ASP B C 1
ATOM 2493 O O . ASP B 1 55 ? 45.387 0.751 8.358 1.00 11.74 53 ASP B O 1
ATOM 2498 N N . LEU B 1 56 ? 43.293 1.643 8.509 1.00 12.61 54 LEU B N 1
ATOM 2499 C CA . LEU B 1 56 ? 42.620 0.345 8.367 1.00 12.54 54 LEU B CA 1
ATOM 2500 C C . LEU B 1 56 ? 42.390 -0.029 6.905 1.00 12.86 54 LEU B C 1
ATOM 2501 O O . LEU B 1 56 ? 42.156 -1.202 6.606 1.00 12.59 54 LEU B O 1
ATOM 2506 N N . THR B 1 57 ? 42.459 0.944 5.994 1.00 12.17 55 THR B N 1
ATOM 2507 C CA . THR B 1 57 ? 42.204 0.637 4.598 1.00 12.59 55 THR B CA 1
ATOM 2508 C C . THR B 1 57 ? 43.494 0.673 3.774 1.00 12.29 55 THR B C 1
ATOM 2509 O O . THR B 1 57 ? 43.714 1.601 2.991 1.00 12.82 55 THR B O 1
ATOM 2513 N N . LEU B 1 58 ? 44.366 -0.314 3.945 1.00 11.08 56 LEU B N 1
ATOM 2514 C CA . LEU B 1 58 ? 45.653 -0.260 3.240 1.00 11.21 56 LEU B CA 1
ATOM 2515 C C . LEU B 1 58 ? 45.608 -1.177 2.027 1.00 12.23 56 LEU B C 1
ATOM 2516 O O . LEU B 1 58 ? 44.845 -2.142 2.022 1.00 11.85 56 LEU B O 1
ATOM 2521 N N . PRO B 1 59 ? 46.423 -0.893 0.996 1.00 12.28 57 PRO B N 1
ATOM 2522 C CA . PRO B 1 59 ? 46.323 -1.727 -0.217 1.00 13.35 57 PRO B CA 1
ATOM 2523 C C . PRO B 1 59 ? 46.633 -3.188 0.063 1.00 14.23 57 PRO B C 1
ATOM 2524 O O . PRO B 1 59 ? 46.043 -4.082 -0.536 1.00 15.59 57 PRO B O 1
ATOM 2528 N N . ASP B 1 60 ? 47.581 -3.421 0.957 1.00 13.78 58 ASP B N 1
ATOM 2529 C CA . ASP B 1 60 ? 47.968 -4.781 1.356 1.00 14.17 58 ASP B CA 1
ATOM 2530 C C . ASP B 1 60 ? 47.428 -5.164 2.761 1.00 13.90 58 ASP B C 1
ATOM 2531 O O . ASP B 1 60 ? 47.815 -6.201 3.370 1.00 14.31 58 ASP B O 1
ATOM 2536 N N . ALA B 1 61 ? 46.458 -4.391 3.228 1.00 12.77 59 ALA B N 1
ATOM 2537 C CA . ALA B 1 61 ? 45.751 -4.697 4.475 1.00 12.80 59 ALA B CA 1
ATOM 2538 C C . ALA B 1 61 ? 44.468 -3.884 4.506 1.00 13.93 59 ALA B C 1
ATOM 2539 O O . ALA B 1 61 ? 44.362 -2.920 5.242 1.00 13.60 59 ALA B O 1
ATOM 2541 N N . PRO B 1 62 ? 43.487 -4.270 3.665 1.00 13.99 60 PRO B N 1
ATOM 2542 C CA . PRO B 1 62 ? 42.328 -3.424 3.415 1.00 14.44 60 PRO B CA 1
ATOM 2543 C C . PRO B 1 62 ? 41.253 -3.502 4.485 1.00 15.43 60 PRO B C 1
ATOM 2544 O O . PRO B 1 62 ? 40.297 -2.732 4.427 1.00 15.21 60 PRO B O 1
ATOM 2548 N N . SER B 1 63 ? 41.398 -4.433 5.430 1.00 16.85 61 SER B N 1
ATOM 2549 C CA . SER B 1 63 ? 40.418 -4.593 6.528 1.00 18.38 61 SER B CA 1
ATOM 2550 C C . SER B 1 63 ? 41.095 -4.557 7.914 1.00 18.08 61 SER B C 1
ATOM 2551 O O . SER B 1 63 ? 40.757 -5.361 8.794 1.00 18.37 61 SER B O 1
ATOM 2554 N N . GLY B 1 64 ? 42.081 -3.676 8.095 1.00 16.08 62 GLY B N 1
ATOM 2555 C CA . GLY B 1 64 ? 42.633 -3.461 9.424 1.00 15.10 62 GLY B CA 1
ATOM 2556 C C . GLY B 1 64 ? 43.741 -4.418 9.859 1.00 15.13 62 GLY B C 1
ATOM 2557 O O . GLY B 1 64 ? 44.176 -4.343 10.992 1.00 15.08 62 GLY B O 1
ATOM 2558 N N . GLU B 1 65 ? 44.177 -5.324 8.976 1.00 14.43 63 GLU B N 1
ATOM 2559 C CA . GLU B 1 65 ? 45.239 -6.299 9.296 1.00 15.32 63 GLU B CA 1
ATOM 2560 C C . GLU B 1 65 ? 46.570 -5.719 9.787 1.00 15.72 63 GLU B C 1
ATOM 2561 O O . GLU B 1 65 ? 47.293 -6.389 10.515 1.00 15.30 63 GLU B O 1
ATOM 2567 N N . ALA B 1 66 ? 46.907 -4.490 9.376 1.00 15.16 64 ALA B N 1
ATOM 2568 C CA . ALA B 1 66 ? 48.163 -3.872 9.795 1.00 14.83 64 ALA B CA 1
ATOM 2569 C C . ALA B 1 66 ? 48.243 -3.613 11.298 1.00 14.74 64 ALA B C 1
ATOM 2570 O O . ALA B 1 66 ? 49.345 -3.567 11.851 1.00 13.32 64 ALA B O 1
ATOM 2572 N N . VAL B 1 67 ? 47.085 -3.525 11.954 1.00 14.51 65 VAL B N 1
ATOM 2573 C CA . VAL B 1 67 ? 47.061 -3.232 13.400 1.00 14.79 65 VAL B CA 1
ATOM 2574 C C . VAL B 1 67 ? 47.724 -4.365 14.174 1.00 15.79 65 VAL B C 1
ATOM 2575 O O . VAL B 1 67 ? 48.660 -4.146 14.940 1.00 15.86 65 VAL B O 1
ATOM 2579 N N . LYS B 1 68 ? 47.246 -5.575 13.939 1.00 16.69 66 LYS B N 1
ATOM 2580 C CA . LYS B 1 68 ? 47.768 -6.740 14.635 1.00 17.78 66 LYS B CA 1
ATOM 2581 C C . LYS B 1 68 ? 49.227 -7.008 14.280 1.00 17.05 66 LYS B C 1
ATOM 2582 O O . LYS B 1 68 ? 50.029 -7.347 15.145 1.00 17.97 66 LYS B O 1
ATOM 2588 N N . VAL B 1 69 ? 49.572 -6.870 13.003 1.00 16.41 67 VAL B N 1
ATOM 2589 C CA . VAL B 1 69 ? 50.947 -7.056 12.548 1.00 15.96 67 VAL B CA 1
ATOM 2590 C C . VAL B 1 69 ? 51.901 -6.139 13.297 1.00 16.00 67 VAL B C 1
ATOM 2591 O O . VAL B 1 69 ? 52.944 -6.575 13.779 1.00 15.59 67 VAL B O 1
ATOM 2595 N N . LEU B 1 70 ? 51.538 -4.860 13.409 1.00 14.38 68 LEU B N 1
ATOM 2596 C CA . LEU B 1 70 ? 52.426 -3.898 14.043 1.00 14.21 68 LEU B CA 1
ATOM 2597 C C . LEU B 1 70 ? 52.432 -4.032 15.575 1.00 14.21 68 LEU B C 1
ATOM 2598 O O . LEU B 1 70 ? 53.480 -3.909 16.192 1.00 14.93 68 LEU B O 1
ATOM 2603 N N . LEU B 1 71 ? 51.282 -4.292 16.166 1.00 14.50 69 LEU B N 1
ATOM 2604 C CA . LEU B 1 71 ? 51.222 -4.577 17.609 1.00 16.55 69 LEU B CA 1
ATOM 2605 C C . LEU B 1 71 ? 52.158 -5.742 17.962 1.00 18.03 69 LEU B C 1
ATOM 2606 O O . LEU B 1 71 ? 52.889 -5.687 18.971 1.00 18.11 69 LEU B O 1
ATOM 2611 N N . GLU B 1 72 ? 52.154 -6.770 17.109 1.00 18.91 70 GLU B N 1
ATOM 2612 C CA . GLU B 1 72 ? 52.970 -7.970 17.361 1.00 20.83 70 GLU B CA 1
ATOM 2613 C C . GLU B 1 72 ? 54.449 -7.705 17.172 1.00 21.11 70 GLU B C 1
ATOM 2614 O O . GLU B 1 72 ? 55.277 -8.439 17.714 1.00 20.82 70 GLU B O 1
ATOM 2620 N N . ARG B 1 73 ? 54.781 -6.625 16.459 1.00 21.05 71 ARG B N 1
ATOM 2621 C CA . ARG B 1 73 ? 56.159 -6.174 16.347 1.00 21.53 71 ARG B CA 1
ATOM 2622 C C . ARG B 1 73 ? 56.614 -5.300 17.507 1.00 20.86 71 ARG B C 1
ATOM 2623 O O . ARG B 1 73 ? 57.758 -4.859 17.534 1.00 22.02 71 ARG B O 1
ATOM 2631 N N . GLY B 1 74 ? 55.724 -5.096 18.473 1.00 20.53 72 GLY B N 1
ATOM 2632 C CA . GLY B 1 74 ? 55.989 -4.285 19.650 1.00 19.58 72 GLY B CA 1
ATOM 2633 C C . GLY B 1 74 ? 55.808 -2.786 19.444 1.00 19.45 72 GLY B C 1
ATOM 2634 O O . GLY B 1 74 ? 56.311 -1.991 20.250 1.00 19.44 72 GLY B O 1
ATOM 2635 N N . LEU B 1 75 ? 55.092 -2.391 18.386 1.00 17.90 73 LEU B N 1
ATOM 2636 C CA . LEU B 1 75 ? 54.812 -0.967 18.185 1.00 17.30 73 LEU B CA 1
ATOM 2637 C C . LEU B 1 75 ? 53.464 -0.689 18.775 1.00 16.06 73 LEU B C 1
ATOM 2638 O O . LEU B 1 75 ? 52.477 -1.388 18.479 1.00 16.37 73 LEU B O 1
ATOM 2643 N N . PRO B 1 76 ? 53.389 0.337 19.623 1.00 15.46 74 PRO B N 1
ATOM 2644 C CA . PRO B 1 76 ? 52.041 0.737 20.038 1.00 14.38 74 PRO B CA 1
ATOM 2645 C C . PRO B 1 76 ? 51.353 1.331 18.810 1.00 13.25 74 PRO B C 1
ATOM 2646 O O . PRO B 1 76 ? 52.010 1.987 17.984 1.00 13.15 74 PRO B O 1
ATOM 2650 N N . VAL B 1 77 ? 50.042 1.161 18.745 1.00 12.93 75 VAL B N 1
ATOM 2651 C CA . VAL B 1 77 ? 49.293 1.541 17.552 1.00 12.06 75 VAL B CA 1
ATOM 2652 C C . VAL B 1 77 ? 48.145 2.469 17.902 1.00 12.23 75 VAL B C 1
ATOM 2653 O O . VAL B 1 77 ? 47.358 2.199 18.818 1.00 13.40 75 VAL B O 1
ATOM 2657 N N . VAL B 1 78 ? 48.070 3.575 17.172 1.00 11.37 76 VAL B N 1
ATOM 2658 C CA . VAL B 1 78 ? 46.891 4.426 17.167 1.00 11.49 76 VAL B CA 1
ATOM 2659 C C . VAL B 1 78 ? 46.219 4.279 15.810 1.00 11.40 76 VAL B C 1
ATOM 2660 O O . VAL B 1 78 ? 46.866 4.448 14.781 1.00 11.43 76 VAL B O 1
ATOM 2664 N N . ILE B 1 79 ? 44.932 3.957 15.791 1.00 11.32 77 ILE B N 1
ATOM 2665 C CA . ILE B 1 79 ? 44.239 3.759 14.513 1.00 11.06 77 ILE B CA 1
ATOM 2666 C C . ILE B 1 79 ? 43.818 5.077 13.876 1.00 12.12 77 ILE B C 1
ATOM 2667 O O . ILE B 1 79 ? 43.360 5.973 14.574 1.00 12.21 77 ILE B O 1
ATOM 2672 N N . LEU B 1 80 ? 43.964 5.181 12.548 1.00 11.75 78 LEU B N 1
ATOM 2673 C CA . LEU B 1 80 ? 43.392 6.286 11.779 1.00 11.60 78 LEU B CA 1
ATOM 2674 C C . LEU B 1 80 ? 42.125 5.774 11.137 1.00 13.01 78 LEU B C 1
ATOM 2675 O O . LEU B 1 80 ? 42.166 4.785 10.409 1.00 12.70 78 LEU B O 1
ATOM 2680 N N . THR B 1 81 ? 41.011 6.454 11.419 1.00 13.47 79 THR B N 1
ATOM 2681 C CA . THR B 1 81 ? 39.682 5.964 11.000 1.00 14.88 79 THR B CA 1
ATOM 2682 C C . THR B 1 81 ? 38.799 7.088 10.454 1.00 15.53 79 THR B C 1
ATOM 2683 O O . THR B 1 81 ? 38.762 8.174 10.990 1.00 13.93 79 THR B O 1
ATOM 2687 N N . ALA B 1 82 ? 38.107 6.808 9.358 1.00 18.63 80 ALA B N 1
ATOM 2688 C CA . ALA B 1 82 ? 37.219 7.820 8.768 1.00 22.16 80 ALA B CA 1
ATOM 2689 C C . ALA B 1 82 ? 35.867 7.871 9.480 1.00 24.74 80 ALA B C 1
ATOM 2690 O O . ALA B 1 82 ? 35.118 8.878 9.378 1.00 25.58 80 ALA B O 1
ATOM 2692 N N . ASP B 1 83 ? 35.572 6.805 10.222 1.00 26.45 81 ASP B N 1
ATOM 2693 C CA . ASP B 1 83 ? 34.333 6.706 10.988 1.00 29.40 81 ASP B CA 1
ATOM 2694 C C . ASP B 1 83 ? 34.503 5.876 12.260 1.00 30.13 81 ASP B C 1
ATOM 2695 O O . ASP B 1 83 ? 35.510 5.189 12.436 1.00 30.56 81 ASP B O 1
ATOM 2700 N N . ILE B 1 84 ? 33.493 5.930 13.129 1.00 30.73 82 ILE B N 1
ATOM 2701 C CA . ILE B 1 84 ? 33.536 5.278 14.431 1.00 31.05 82 ILE B CA 1
ATOM 2702 C C . ILE B 1 84 ? 32.145 4.726 14.810 1.00 31.96 82 ILE B C 1
ATOM 2703 O O . ILE B 1 84 ? 31.119 5.255 14.381 1.00 32.34 82 ILE B O 1
ATOM 2708 N N . SER B 1 85 ? 32.149 3.650 15.591 1.00 32.13 83 SER B N 1
ATOM 2709 C CA . SER B 1 85 ? 30.967 3.094 16.247 1.00 31.89 83 SER B CA 1
ATOM 2710 C C . SER B 1 85 ? 31.424 2.603 17.619 1.00 32.34 83 SER B C 1
ATOM 2711 O O . SER B 1 85 ? 32.630 2.489 17.876 1.00 32.03 83 SER B O 1
ATOM 2714 N N . GLU B 1 86 ? 30.472 2.288 18.497 1.00 32.49 84 GLU B N 1
ATOM 2715 C CA . GLU B 1 86 ? 30.808 1.735 19.814 1.00 32.41 84 GLU B CA 1
ATOM 2716 C C . GLU B 1 86 ? 31.448 0.339 19.712 1.00 32.38 84 GLU B C 1
ATOM 2717 O O . GLU B 1 86 ? 32.364 0.019 20.471 1.00 31.56 84 GLU B O 1
ATOM 2719 N N . ASP B 1 87 ? 30.985 -0.473 18.762 1.00 32.39 85 ASP B N 1
ATOM 2720 C CA . ASP B 1 87 ? 31.548 -1.804 18.528 1.00 33.15 85 ASP B CA 1
ATOM 2721 C C . ASP B 1 87 ? 32.993 -1.769 18.037 1.00 32.28 85 ASP B C 1
ATOM 2722 O O . ASP B 1 87 ? 33.796 -2.595 18.442 1.00 32.35 85 ASP B O 1
ATOM 2727 N N . LYS B 1 88 ? 33.302 -0.829 17.149 1.00 31.47 86 LYS B N 1
ATOM 2728 C CA . LYS B 1 88 ? 34.666 -0.662 16.667 1.00 30.97 86 LYS B CA 1
ATOM 2729 C C . LYS B 1 88 ? 35.589 -0.237 17.804 1.00 29.74 86 LYS B C 1
ATOM 2730 O O . LYS B 1 88 ? 36.636 -0.837 18.004 1.00 29.02 86 LYS B O 1
ATOM 2736 N N . ARG B 1 89 ? 35.195 0.791 18.546 1.00 30.01 87 ARG B N 1
ATOM 2737 C CA . ARG B 1 89 ? 36.011 1.283 19.670 1.00 30.28 87 ARG B CA 1
ATOM 2738 C C . ARG B 1 89 ? 36.348 0.174 20.699 1.00 30.46 87 ARG B C 1
ATOM 2739 O O . ARG B 1 89 ? 37.505 0.042 21.144 1.00 30.25 87 ARG B O 1
ATOM 2747 N N . GLU B 1 90 ? 35.331 -0.606 21.052 1.00 29.81 88 GLU B N 1
ATOM 2748 C CA . GLU B 1 90 ? 35.458 -1.746 21.965 1.00 29.89 88 GLU B CA 1
ATOM 2749 C C . GLU B 1 90 ? 36.384 -2.820 21.405 1.00 28.43 88 GLU B C 1
ATOM 2750 O O . GLU B 1 90 ? 37.281 -3.288 22.109 1.00 27.90 88 GLU B O 1
ATOM 2756 N N . ALA B 1 91 ? 36.169 -3.193 20.141 1.00 27.40 89 ALA B N 1
ATOM 2757 C CA . ALA B 1 91 ? 37.038 -4.163 19.451 1.00 27.30 89 ALA B CA 1
ATOM 2758 C C . ALA B 1 91 ? 38.497 -3.709 19.440 1.00 26.53 89 ALA B C 1
ATOM 2759 O O . ALA B 1 91 ? 39.394 -4.475 19.745 1.00 26.39 89 ALA B O 1
ATOM 2761 N N . TRP B 1 92 ? 38.721 -2.442 19.109 1.00 25.95 90 TRP B N 1
ATOM 2762 C CA . TRP B 1 92 ? 40.077 -1.935 18.995 1.00 25.31 90 TRP B CA 1
ATOM 2763 C C . TRP B 1 92 ? 40.769 -1.908 20.340 1.00 25.27 90 TRP B C 1
ATOM 2764 O O . TRP B 1 92 ? 41.932 -2.269 20.440 1.00 24.27 90 TRP B O 1
ATOM 2775 N N . LEU B 1 93 ? 40.052 -1.492 21.374 1.00 26.27 91 LEU B N 1
ATOM 2776 C CA . LEU B 1 93 ? 40.674 -1.450 22.690 1.00 27.65 91 LEU B CA 1
ATOM 2777 C C . LEU B 1 93 ? 40.957 -2.837 23.262 1.00 27.74 91 LEU B C 1
ATOM 2778 O O . LEU B 1 93 ? 42.001 -3.053 23.878 1.00 27.98 91 LEU B O 1
ATOM 2783 N N . GLU B 1 94 ? 40.059 -3.784 23.018 1.00 28.70 92 GLU B N 1
ATOM 2784 C CA . GLU B 1 94 ? 40.283 -5.184 23.400 1.00 29.70 92 GLU B CA 1
ATOM 2785 C C . GLU B 1 94 ? 41.532 -5.744 22.710 1.00 28.97 92 GLU B C 1
ATOM 2786 O O . GLU B 1 94 ? 42.297 -6.510 23.306 1.00 29.92 92 GLU B O 1
ATOM 2792 N N . ALA B 1 95 ? 41.734 -5.354 21.452 1.00 27.80 93 ALA B N 1
ATOM 2793 C CA . ALA B 1 95 ? 42.880 -5.791 20.666 1.00 26.39 93 ALA B CA 1
ATOM 2794 C C . ALA B 1 95 ? 44.194 -5.109 21.080 1.00 25.64 93 ALA B C 1
ATOM 2795 O O . ALA B 1 95 ? 45.259 -5.527 20.661 1.00 26.45 93 ALA B O 1
ATOM 2797 N N . GLY B 1 96 ? 44.127 -4.086 21.926 1.00 23.60 94 GLY B N 1
ATOM 2798 C CA . GLY B 1 96 ? 45.353 -3.473 22.441 1.00 22.02 94 GLY B CA 1
ATOM 2799 C C . GLY B 1 96 ? 45.801 -2.189 21.767 1.00 20.22 94 GLY B C 1
ATOM 2800 O O . GLY B 1 96 ? 46.901 -1.713 21.980 1.00 20.60 94 GLY B O 1
ATOM 2801 N N . VAL B 1 97 ? 44.909 -1.611 20.984 1.00 19.84 95 VAL B N 1
ATOM 2802 C CA . VAL B 1 97 ? 45.152 -0.322 20.353 1.00 17.25 95 VAL B CA 1
ATOM 2803 C C . VAL B 1 97 ? 45.191 0.749 21.471 1.00 16.98 95 VAL B C 1
ATOM 2804 O O . VAL B 1 97 ? 44.409 0.698 22.425 1.00 16.93 95 VAL B O 1
ATOM 2808 N N . LEU B 1 98 ? 46.086 1.713 21.329 1.00 14.48 96 LEU B N 1
ATOM 2809 C CA . LEU B 1 98 ? 46.252 2.800 22.285 1.00 14.99 96 LEU B CA 1
ATOM 2810 C C . LEU B 1 98 ? 45.082 3.782 22.266 1.00 14.97 96 LEU B C 1
ATOM 2811 O O . LEU B 1 98 ? 44.551 4.157 23.332 1.00 14.54 96 LEU B O 1
ATOM 2816 N N . ASP B 1 99 ? 44.718 4.230 21.060 1.00 14.17 97 ASP B N 1
ATOM 2817 C CA . ASP B 1 99 ? 43.700 5.258 20.866 1.00 14.07 97 ASP B CA 1
ATOM 2818 C C . ASP B 1 99 ? 43.357 5.250 19.375 1.00 14.49 97 ASP B C 1
ATOM 2819 O O . ASP B 1 99 ? 43.926 4.464 18.613 1.00 13.59 97 ASP B O 1
ATOM 2824 N N . TYR B 1 100 ? 42.410 6.085 18.963 1.00 13.92 98 TYR B N 1
ATOM 2825 C CA . TYR B 1 100 ? 42.173 6.292 17.540 1.00 14.70 98 TYR B CA 1
ATOM 2826 C C . TYR B 1 100 ? 42.073 7.776 17.235 1.00 13.85 98 TYR B C 1
ATOM 2827 O O . TYR B 1 100 ? 41.815 8.592 18.126 1.00 13.44 98 TYR B O 1
ATOM 2836 N N . VAL B 1 101 ? 42.279 8.100 15.963 1.00 13.11 99 VAL B N 1
ATOM 2837 C CA . VAL B 1 101 ? 42.233 9.466 15.463 1.00 13.11 99 VAL B CA 1
ATOM 2838 C C . VAL B 1 101 ? 41.222 9.482 14.342 1.00 13.16 99 VAL B C 1
ATOM 2839 O O . VAL B 1 101 ? 41.261 8.628 13.448 1.00 11.62 99 VAL B O 1
ATOM 2851 N N . LYS B 1 103 ? 39.910 10.780 10.891 1.00 13.70 101 LYS B N 1
ATOM 2852 C CA . LYS B 1 103 ? 40.565 11.395 9.729 1.00 14.63 101 LYS B CA 1
ATOM 2853 C C . LYS B 1 103 ? 39.586 11.904 8.684 1.00 15.79 101 LYS B C 1
ATOM 2854 O O . LYS B 1 103 ? 39.917 11.966 7.502 1.00 16.75 101 LYS B O 1
ATOM 2860 N N . ASP B 1 104 ? 38.399 12.305 9.144 1.00 16.17 102 ASP B N 1
ATOM 2861 C CA . ASP B 1 104 ? 37.359 12.785 8.231 1.00 17.88 102 ASP B CA 1
ATOM 2862 C C . ASP B 1 104 ? 37.510 14.262 7.878 1.00 17.04 102 ASP B C 1
ATOM 2863 O O . ASP B 1 104 ? 36.861 14.722 6.962 1.00 17.55 102 ASP B O 1
ATOM 2868 N N . SER B 1 105 ? 38.402 14.970 8.560 1.00 16.23 103 SER B N 1
ATOM 2869 C CA . SER B 1 105 ? 38.690 16.367 8.263 1.00 16.99 103 SER B CA 1
ATOM 2870 C C . SER B 1 105 ? 40.092 16.716 8.670 1.00 16.78 103 SER B C 1
ATOM 2871 O O . SER B 1 105 ? 40.749 15.989 9.434 1.00 17.36 103 SER B O 1
ATOM 2874 N N . ARG B 1 106 ? 40.549 17.863 8.198 1.00 15.58 104 ARG B N 1
ATOM 2875 C CA . ARG B 1 106 ? 41.872 18.327 8.557 1.00 15.88 104 ARG B CA 1
ATOM 2876 C C . ARG B 1 106 ? 41.952 18.621 10.064 1.00 15.36 104 ARG B C 1
ATOM 2877 O O . ARG B 1 106 ? 42.923 18.235 10.743 1.00 13.70 104 ARG B O 1
ATOM 2885 N N . HIS B 1 107 ? 40.904 19.247 10.604 1.00 15.15 105 HIS B N 1
ATOM 2886 C CA . HIS B 1 107 ? 40.880 19.587 12.030 1.00 15.61 105 HIS B CA 1
ATOM 2887 C C . HIS B 1 107 ? 40.755 18.362 12.961 1.00 15.68 105 HIS B C 1
ATOM 2888 O O . HIS B 1 107 ? 41.229 18.387 14.089 1.00 15.94 105 HIS B O 1
ATOM 2895 N N . SER B 1 108 ? 40.143 17.278 12.492 1.00 15.44 106 SER B N 1
ATOM 2896 C CA . SER B 1 108 ? 40.114 16.084 13.327 1.00 16.51 106 SER B CA 1
ATOM 2897 C C . SER B 1 108 ? 41.510 15.420 13.351 1.00 16.94 106 SER B C 1
ATOM 2898 O O . SER B 1 108 ? 41.938 14.901 14.379 1.00 15.21 106 SER B O 1
ATOM 2901 N N . LEU B 1 109 ? 42.219 15.472 12.230 1.00 17.47 107 LEU B N 1
ATOM 2902 C CA . LEU B 1 109 ? 43.607 14.956 12.181 1.00 18.42 107 LEU B CA 1
ATOM 2903 C C . LEU B 1 109 ? 44.508 15.638 13.162 1.00 18.59 107 LEU B C 1
ATOM 2904 O O . LEU B 1 109 ? 45.451 15.036 13.659 1.00 19.14 107 LEU B O 1
ATOM 2909 N N . GLN B 1 110 ? 44.228 16.908 13.448 1.00 18.38 108 GLN B N 1
ATOM 2910 C CA . GLN B 1 110 ? 45.029 17.657 14.378 1.00 17.11 108 GLN B CA 1
ATOM 2911 C C . GLN B 1 110 ? 45.121 16.946 15.739 1.00 16.23 108 GLN B C 1
ATOM 2912 O O . GLN B 1 110 ? 46.118 17.077 16.426 1.00 16.90 108 GLN B O 1
ATOM 2918 N N . TYR B 1 111 ? 44.084 16.201 16.126 1.00 15.25 109 TYR B N 1
ATOM 2919 C CA . TYR B 1 111 ? 44.143 15.413 17.366 1.00 14.82 109 TYR B CA 1
ATOM 2920 C C . TYR B 1 111 ? 45.410 14.514 17.430 1.00 15.17 109 TYR B C 1
ATOM 2921 O O . TYR B 1 111 ? 46.044 14.371 18.489 1.00 14.31 109 TYR B O 1
ATOM 2930 N N . ALA B 1 112 ? 45.755 13.909 16.304 1.00 14.68 110 ALA B N 1
ATOM 2931 C CA . ALA B 1 112 ? 46.910 12.990 16.254 1.00 14.44 110 ALA B CA 1
ATOM 2932 C C . ALA B 1 112 ? 48.223 13.730 16.607 1.00 15.20 110 ALA B C 1
ATOM 2933 O O . ALA B 1 112 ? 49.149 13.175 17.227 1.00 14.50 110 ALA B O 1
ATOM 2935 N N . VAL B 1 113 ? 48.288 15.006 16.252 1.00 15.03 111 VAL B N 1
ATOM 2936 C CA . VAL B 1 113 ? 49.502 15.802 16.452 1.00 15.92 111 VAL B CA 1
ATOM 2937 C C . VAL B 1 113 ? 49.761 16.048 17.941 1.00 15.57 111 VAL B C 1
ATOM 2938 O O . VAL B 1 113 ? 50.846 15.761 18.469 1.00 15.18 111 VAL B O 1
ATOM 2942 N N . GLY B 1 114 ? 48.745 16.535 18.647 1.00 14.38 112 GLY B N 1
ATOM 2943 C CA . GLY B 1 114 ? 48.844 16.707 20.087 1.00 13.44 112 GLY B CA 1
ATOM 2944 C C . GLY B 1 114 ? 49.082 15.399 20.787 1.00 12.77 112 GLY B C 1
ATOM 2945 O O . GLY B 1 114 ? 49.837 15.350 21.736 1.00 13.64 112 GLY B O 1
ATOM 2946 N N . LEU B 1 115 ? 48.468 14.328 20.290 1.00 11.88 113 LEU B N 1
ATOM 2947 C CA . LEU B 1 115 ? 48.615 13.016 20.912 1.00 11.81 113 LEU B CA 1
ATOM 2948 C C . LEU B 1 115 ? 50.052 12.526 20.820 1.00 12.12 113 LEU B C 1
ATOM 2949 O O . LEU B 1 115 ? 50.624 12.105 21.831 1.00 11.80 113 LEU B O 1
ATOM 2954 N N . VAL B 1 116 ? 50.634 12.569 19.631 1.00 11.76 114 VAL B N 1
ATOM 2955 C CA . VAL B 1 116 ? 51.984 11.954 19.481 1.00 11.88 114 VAL B CA 1
ATOM 2956 C C . VAL B 1 116 ? 53.048 12.762 20.221 1.00 12.47 114 VAL B C 1
ATOM 2957 O O . VAL B 1 116 ? 54.040 12.208 20.717 1.00 11.04 114 VAL B O 1
ATOM 2961 N N . HIS B 1 117 ? 52.829 14.068 20.292 1.00 11.58 115 HIS B N 1
ATOM 2962 C CA . HIS B 1 117 ? 53.702 14.943 21.072 1.00 12.82 115 HIS B CA 1
ATOM 2963 C C . HIS B 1 117 ? 53.615 14.560 22.559 1.00 12.66 115 HIS B C 1
ATOM 2964 O O . HIS B 1 117 ? 54.627 14.403 23.242 1.00 12.13 115 HIS B O 1
ATOM 2971 N N . ARG B 1 118 ? 52.403 14.375 23.057 1.00 11.21 116 ARG B N 1
ATOM 2972 C CA . ARG B 1 118 ? 52.213 13.937 24.401 1.00 11.81 116 ARG B CA 1
ATOM 2973 C C . ARG B 1 118 ? 52.798 12.545 24.633 1.00 11.70 116 ARG B C 1
ATOM 2974 O O . ARG B 1 118 ? 53.450 12.296 25.664 1.00 10.40 116 ARG B O 1
ATOM 2982 N N . LEU B 1 119 ? 52.554 11.604 23.716 1.00 9.82 117 LEU B N 1
ATOM 2983 C CA . LEU B 1 119 ? 53.090 10.247 23.924 1.00 10.64 117 LEU B CA 1
ATOM 2984 C C . LEU B 1 119 ? 54.602 10.252 23.992 1.00 10.15 117 LEU B C 1
ATOM 2985 O O . LEU B 1 119 ? 55.175 9.559 24.820 1.00 11.15 117 LEU B O 1
ATOM 2990 N N . TYR B 1 120 ? 55.242 11.079 23.179 1.00 10.26 118 TYR B N 1
ATOM 2991 C CA . TYR B 1 120 ? 56.701 11.211 23.258 1.00 11.03 118 TYR B CA 1
ATOM 2992 C C . TYR B 1 120 ? 57.138 11.716 24.644 1.00 11.23 118 TYR B C 1
ATOM 2993 O O . TYR B 1 120 ? 58.026 11.126 25.296 1.00 11.40 118 TYR B O 1
ATOM 3002 N N . LEU B 1 121 ? 56.548 12.823 25.078 1.00 11.42 119 LEU B N 1
ATOM 3003 C CA . LEU B 1 121 ? 56.924 13.410 26.384 1.00 10.87 119 LEU B CA 1
ATOM 3004 C C . LEU B 1 121 ? 56.666 12.498 27.570 1.00 10.70 119 LEU B C 1
ATOM 3005 O O . LEU B 1 121 ? 57.451 12.459 28.548 1.00 10.20 119 LEU B O 1
ATOM 3010 N N . ASN B 1 122 ? 55.548 11.774 27.525 1.00 10.13 120 ASN B N 1
ATOM 3011 C CA . ASN B 1 122 ? 55.165 10.912 28.618 1.00 11.51 120 ASN B CA 1
ATOM 3012 C C . ASN B 1 122 ? 56.164 9.805 28.944 1.00 11.98 120 ASN B C 1
ATOM 3013 O O . ASN B 1 122 ? 56.188 9.312 30.077 1.00 12.96 120 ASN B O 1
ATOM 3018 N N . GLN B 1 123 ? 56.956 9.376 27.964 1.00 13.83 121 GLN B N 1
ATOM 3019 C CA . GLN B 1 123 ? 57.931 8.295 28.182 1.00 14.04 121 GLN B CA 1
ATOM 3020 C C . GLN B 1 123 ? 58.848 8.608 29.369 1.00 15.51 121 GLN B C 1
ATOM 3021 O O . GLN B 1 123 ? 59.347 7.687 30.058 1.00 16.49 121 GLN B O 1
ATOM 3027 N N . GLN B 1 124 ? 59.136 9.884 29.584 1.00 15.78 122 GLN B N 1
ATOM 3028 C CA . GLN B 1 124 ? 60.073 10.197 30.662 1.00 18.18 122 GLN B CA 1
ATOM 3029 C C . GLN B 1 124 ? 59.404 10.804 31.890 1.00 16.45 122 GLN B C 1
ATOM 3030 O O . GLN B 1 124 ? 60.075 11.418 32.748 1.00 18.08 122 GLN B O 1
ATOM 3036 N N . ILE B 1 125 ? 58.088 10.637 31.968 1.00 14.51 123 ILE B N 1
ATOM 3037 C CA . ILE B 1 125 ? 57.312 11.209 33.078 1.00 12.72 123 ILE B CA 1
ATOM 3038 C C . ILE B 1 125 ? 56.827 10.109 34.017 1.00 12.58 123 ILE B C 1
ATOM 3039 O O . ILE B 1 125 ? 56.309 9.092 33.570 1.00 13.56 123 ILE B O 1
ATOM 3044 N N . GLU B 1 126 ? 57.035 10.291 35.321 1.00 11.87 124 GLU B N 1
ATOM 3045 C CA . GLU B 1 126 ? 56.564 9.329 36.337 1.00 13.07 124 GLU B CA 1
ATOM 3046 C C . GLU B 1 126 ? 55.328 9.874 37.063 1.00 12.20 124 GLU B C 1
ATOM 3047 O O . GLU B 1 126 ? 55.283 11.053 37.463 1.00 12.51 124 GLU B O 1
ATOM 3053 N N . VAL B 1 127 ? 54.323 9.018 37.161 1.00 12.36 125 VAL B N 1
ATOM 3054 C CA . VAL B 1 127 ? 53.074 9.357 37.819 1.00 11.80 125 VAL B CA 1
ATOM 3055 C C . VAL B 1 127 ? 52.701 8.306 38.850 1.00 12.32 125 VAL B C 1
ATOM 3056 O O . VAL B 1 127 ? 53.208 7.186 38.814 1.00 12.24 125 VAL B O 1
ATOM 3060 N N . LEU B 1 128 ? 51.809 8.665 39.777 1.00 11.08 126 LEU B N 1
ATOM 3061 C CA . LEU B 1 128 ? 51.452 7.742 40.856 1.00 11.87 126 LEU B CA 1
ATOM 3062 C C . LEU B 1 128 ? 49.947 7.608 40.945 1.00 12.08 126 LEU B C 1
ATOM 3063 O O . LEU B 1 128 ? 49.228 8.618 40.955 1.00 12.10 126 LEU B O 1
ATOM 3068 N N . VAL B 1 129 ? 49.449 6.366 40.974 1.00 12.57 127 VAL B N 1
ATOM 3069 C CA . VAL B 1 129 ? 48.020 6.110 41.179 1.00 13.68 127 VAL B CA 1
ATOM 3070 C C . VAL B 1 129 ? 47.826 5.582 42.607 1.00 13.61 127 VAL B C 1
ATOM 3071 O O . VAL B 1 129 ? 48.489 4.622 42.983 1.00 15.09 127 VAL B O 1
ATOM 3075 N N . VAL B 1 130 ? 46.971 6.258 43.380 1.00 13.67 128 VAL B N 1
ATOM 3076 C CA . VAL B 1 130 ? 46.632 5.885 44.775 1.00 13.29 128 VAL B CA 1
ATOM 3077 C C . VAL B 1 130 ? 45.157 5.512 44.835 1.00 14.28 128 VAL B C 1
ATOM 3078 O O . VAL B 1 130 ? 44.255 6.338 44.610 1.00 13.51 128 VAL B O 1
ATOM 3082 N N . ASP B 1 131 ? 44.904 4.255 45.173 1.00 15.50 129 ASP B N 1
ATOM 3083 C CA . ASP B 1 131 ? 43.567 3.690 45.092 1.00 17.93 129 ASP B CA 1
ATOM 3084 C C . ASP B 1 131 ? 43.607 2.404 45.879 1.00 17.91 129 ASP B C 1
ATOM 3085 O O . ASP B 1 131 ? 44.488 1.592 45.664 1.00 17.86 129 ASP B O 1
ATOM 3090 N N . ASP B 1 132 ? 42.666 2.243 46.795 1.00 19.93 130 ASP B N 1
ATOM 3091 C CA . ASP B 1 132 ? 42.680 1.063 47.684 1.00 22.71 130 ASP B CA 1
ATOM 3092 C C . ASP B 1 132 ? 42.039 -0.191 47.080 1.00 23.75 130 ASP B C 1
ATOM 3093 O O . ASP B 1 132 ? 42.153 -1.285 47.645 1.00 24.76 130 ASP B O 1
ATOM 3098 N N A SER B 1 133 ? 41.363 -0.033 45.955 0.70 24.63 131 SER B N 1
ATOM 3099 N N B SER B 1 133 ? 41.375 -0.040 45.942 0.30 24.25 131 SER B N 1
ATOM 3100 C CA A SER B 1 133 ? 40.840 -1.198 45.223 0.70 25.53 131 SER B CA 1
ATOM 3101 C CA B SER B 1 133 ? 40.839 -1.195 45.219 0.30 24.65 131 SER B CA 1
ATOM 3102 C C A SER B 1 133 ? 41.780 -1.622 44.092 0.70 25.47 131 SER B C 1
ATOM 3103 C C B SER B 1 133 ? 41.773 -1.624 44.089 0.30 25.12 131 SER B C 1
ATOM 3104 O O A SER B 1 133 ? 42.009 -0.857 43.150 0.70 25.65 131 SER B O 1
ATOM 3105 O O B SER B 1 133 ? 41.994 -0.858 43.150 0.30 25.22 131 SER B O 1
ATOM 3110 N N . ARG B 1 134 ? 42.301 -2.848 44.174 1.00 25.80 132 ARG B N 1
ATOM 3111 C CA . ARG B 1 134 ? 43.191 -3.402 43.139 1.00 26.67 132 ARG B CA 1
ATOM 3112 C C . ARG B 1 134 ? 42.563 -3.326 41.738 1.00 26.94 132 ARG B C 1
ATOM 3113 O O . ARG B 1 134 ? 43.248 -3.016 40.773 1.00 25.58 132 ARG B O 1
ATOM 3121 N N . THR B 1 135 ? 41.252 -3.584 41.641 1.00 27.40 133 THR B N 1
ATOM 3122 C CA . THR B 1 135 ? 40.532 -3.554 40.354 1.00 27.83 133 THR B CA 1
ATOM 3123 C C . THR B 1 135 ? 40.555 -2.184 39.690 1.00 26.75 133 THR B C 1
ATOM 3124 O O . THR B 1 135 ? 40.974 -2.050 38.538 1.00 26.83 133 THR B O 1
ATOM 3128 N N . SER B 1 136 ? 40.088 -1.161 40.395 1.00 25.92 134 SER B N 1
ATOM 3129 C CA . SER B 1 136 ? 40.135 0.158 39.790 1.00 24.98 134 SER B CA 1
ATOM 3130 C C . SER B 1 136 ? 41.576 0.655 39.703 1.00 24.05 134 SER B C 1
ATOM 3131 O O . SER B 1 136 ? 41.930 1.307 38.719 1.00 23.79 134 SER B O 1
ATOM 3134 N N . ARG B 1 137 ? 42.408 0.338 40.705 1.00 22.28 135 ARG B N 1
ATOM 3135 C CA . ARG B 1 137 ? 43.814 0.764 40.681 1.00 20.47 135 ARG B CA 1
ATOM 3136 C C . ARG B 1 137 ? 44.529 0.232 39.435 1.00 21.00 135 ARG B C 1
ATOM 3137 O O . ARG B 1 137 ? 45.212 0.987 38.732 1.00 18.81 135 ARG B O 1
ATOM 3145 N N . HIS B 1 138 ? 44.363 -1.065 39.158 1.00 20.58 136 HIS B N 1
ATOM 3146 C CA . HIS B 1 138 ? 45.001 -1.672 37.975 1.00 21.17 136 HIS B CA 1
ATOM 3147 C C . HIS B 1 138 ? 44.423 -1.187 36.645 1.00 20.70 136 HIS B C 1
ATOM 3148 O O . HIS B 1 138 ? 45.149 -1.084 35.657 1.00 18.93 136 HIS B O 1
ATOM 3155 N N . ARG B 1 139 ? 43.134 -0.875 36.631 1.00 19.84 137 ARG B N 1
ATOM 3156 C CA . ARG B 1 139 ? 42.513 -0.358 35.426 1.00 20.31 137 ARG B CA 1
ATOM 3157 C C . ARG B 1 139 ? 43.103 1.013 35.096 1.00 19.53 137 ARG B C 1
ATOM 3158 O O . ARG B 1 139 ? 43.443 1.292 33.948 1.00 18.45 137 ARG B O 1
ATOM 3166 N N . THR B 1 140 ? 43.245 1.855 36.121 1.00 18.58 138 THR B N 1
ATOM 3167 C CA . THR B 1 140 ? 43.735 3.205 35.906 1.00 17.52 138 THR B CA 1
ATOM 3168 C C . THR B 1 140 ? 45.196 3.148 35.482 1.00 17.16 138 THR B C 1
ATOM 3169 O O . THR B 1 140 ? 45.609 3.884 34.581 1.00 16.79 138 THR B O 1
ATOM 3181 N N . ALA B 1 142 ? 46.661 0.646 33.953 1.00 18.36 140 ALA B N 1
ATOM 3182 C CA . ALA B 1 142 ? 46.736 0.154 32.572 1.00 19.13 140 ALA B CA 1
ATOM 3183 C C . ALA B 1 142 ? 46.449 1.267 31.556 1.00 19.56 140 ALA B C 1
ATOM 3184 O O . ALA B 1 142 ? 47.143 1.365 30.526 1.00 19.80 140 ALA B O 1
ATOM 3186 N N . GLN B 1 143 ? 45.462 2.110 31.867 1.00 19.55 141 GLN B N 1
ATOM 3187 C CA . GLN B 1 143 ? 45.088 3.237 31.008 1.00 19.90 141 GLN B CA 1
ATOM 3188 C C . GLN B 1 143 ? 46.282 4.203 30.916 1.00 18.87 141 GLN B C 1
ATOM 3189 O O . GLN B 1 143 ? 46.627 4.660 29.854 1.00 17.57 141 GLN B O 1
ATOM 3195 N N . LEU B 1 144 ? 46.921 4.512 32.046 1.00 16.82 142 LEU B N 1
ATOM 3196 C CA . LEU B 1 144 ? 48.070 5.416 32.011 1.00 16.41 142 LEU B CA 1
ATOM 3197 C C . LEU B 1 144 ? 49.293 4.829 31.307 1.00 16.18 142 LEU B C 1
ATOM 3198 O O . LEU B 1 144 ? 50.064 5.552 30.673 1.00 15.63 142 LEU B O 1
ATOM 3203 N N . ARG B 1 145 ? 49.472 3.511 31.408 1.00 16.08 143 ARG B N 1
ATOM 3204 C CA . ARG B 1 145 ? 50.577 2.838 30.718 1.00 17.35 143 ARG B CA 1
ATOM 3205 C C . ARG B 1 145 ? 50.374 2.877 29.186 1.00 18.02 143 ARG B C 1
ATOM 3206 O O . ARG B 1 145 ? 51.357 2.893 28.442 1.00 18.04 143 ARG B O 1
ATOM 3214 N N . LYS B 1 146 ? 49.120 2.972 28.750 1.00 18.36 144 LYS B N 1
ATOM 3215 C CA . LYS B 1 146 ? 48.790 3.172 27.313 1.00 20.46 144 LYS B CA 1
ATOM 3216 C C . LYS B 1 146 ? 48.941 4.632 26.870 1.00 20.33 144 LYS B C 1
ATOM 3217 O O . LYS B 1 146 ? 48.720 4.975 25.708 1.00 22.89 144 LYS B O 1
ATOM 3223 N N . GLN B 1 147 ? 49.253 5.513 27.804 1.00 18.22 145 GLN B N 1
ATOM 3224 C CA . GLN B 1 147 ? 49.676 6.850 27.455 1.00 16.58 145 GLN B CA 1
ATOM 3225 C C . GLN B 1 147 ? 51.229 6.898 27.459 1.00 15.21 145 GLN B C 1
ATOM 3226 O O . GLN B 1 147 ? 51.809 7.969 27.376 1.00 15.63 145 GLN B O 1
ATOM 3232 N N . LEU B 1 148 ? 51.877 5.739 27.575 1.00 14.51 146 LEU B N 1
ATOM 3233 C CA . LEU B 1 148 ? 53.336 5.590 27.663 1.00 14.61 146 LEU B CA 1
ATOM 3234 C C . LEU B 1 148 ? 54.004 6.204 28.911 1.00 14.20 146 LEU B C 1
ATOM 3235 O O . LEU B 1 148 ? 55.233 6.361 28.958 1.00 13.54 146 LEU B O 1
ATOM 3240 N N . LEU B 1 149 ? 53.206 6.476 29.940 1.00 12.77 147 LEU B N 1
ATOM 3241 C CA . LEU B 1 149 ? 53.749 7.002 31.180 1.00 11.90 147 LEU B CA 1
ATOM 3242 C C . LEU B 1 149 ? 54.424 5.892 32.003 1.00 13.68 147 LEU B C 1
ATOM 3243 O O . LEU B 1 149 ? 54.119 4.708 31.850 1.00 13.19 147 LEU B O 1
ATOM 3248 N N . GLN B 1 150 ? 55.347 6.308 32.862 1.00 13.70 148 GLN B N 1
ATOM 3249 C CA . GLN B 1 150 ? 55.903 5.451 33.887 1.00 14.67 148 GLN B CA 1
ATOM 3250 C C . GLN B 1 150 ? 55.002 5.539 35.108 1.00 15.50 148 GLN B C 1
ATOM 3251 O O . GLN B 1 150 ? 54.910 6.589 35.733 1.00 16.99 148 GLN B O 1
ATOM 3257 N N . VAL B 1 151 ? 54.340 4.425 35.427 1.00 15.13 149 VAL B N 1
ATOM 3258 C CA . VAL B 1 151 ? 53.241 4.410 36.400 1.00 15.39 149 VAL B CA 1
ATOM 3259 C C . VAL B 1 151 ? 53.622 3.648 37.674 1.00 16.07 149 VAL B C 1
ATOM 3260 O O . VAL B 1 151 ? 53.960 2.449 37.645 1.00 16.69 149 VAL B O 1
ATOM 3264 N N . HIS B 1 152 ? 53.597 4.364 38.804 1.00 14.96 150 HIS B N 1
ATOM 3265 C CA . HIS B 1 152 ? 53.796 3.740 40.090 1.00 15.36 150 HIS B CA 1
ATOM 3266 C C . HIS B 1 152 ? 52.425 3.517 40.725 1.00 15.03 150 HIS B C 1
ATOM 3267 O O . HIS B 1 152 ? 51.482 4.225 40.444 1.00 14.95 150 HIS B O 1
ATOM 3274 N N . GLU B 1 153 ? 52.318 2.542 41.620 1.00 16.88 151 GLU B N 1
ATOM 3275 C CA . GLU B 1 153 ? 51.043 2.299 42.292 1.00 17.99 151 GLU B CA 1
ATOM 3276 C C . GLU B 1 153 ? 51.160 2.277 43.822 1.00 17.93 151 GLU B C 1
ATOM 3277 O O . GLU B 1 153 ? 52.219 1.931 44.389 1.00 18.49 151 GLU B O 1
ATOM 3283 N N . ALA B 1 154 ? 50.070 2.643 44.458 1.00 17.06 152 ALA B N 1
ATOM 3284 C CA . ALA B 1 154 ? 49.951 2.660 45.908 1.00 16.69 152 ALA B CA 1
ATOM 3285 C C . ALA B 1 154 ? 48.533 2.300 46.321 1.00 16.89 152 ALA B C 1
ATOM 3286 O O . ALA B 1 154 ? 47.533 2.835 45.809 1.00 15.97 152 ALA B O 1
ATOM 3288 N N A SER B 1 155 ? 48.437 1.404 47.295 0.70 17.56 153 SER B N 1
ATOM 3289 N N B SER B 1 155 ? 48.442 1.383 47.276 0.30 16.85 153 SER B N 1
ATOM 3290 C CA A SER B 1 155 ? 47.126 0.894 47.709 0.70 17.73 153 SER B CA 1
ATOM 3291 C CA B SER B 1 155 ? 47.143 0.874 47.706 0.30 16.71 153 SER B CA 1
ATOM 3292 C C A SER B 1 155 ? 46.516 1.666 48.870 0.70 17.29 153 SER B C 1
ATOM 3293 C C B SER B 1 155 ? 46.542 1.628 48.889 0.30 16.89 153 SER B C 1
ATOM 3294 O O A SER B 1 155 ? 45.382 1.417 49.269 0.70 16.70 153 SER B O 1
ATOM 3295 O O B SER B 1 155 ? 45.434 1.317 49.317 0.30 16.64 153 SER B O 1
ATOM 3300 N N . HIS B 1 156 ? 47.263 2.623 49.405 1.00 17.24 154 HIS B N 1
ATOM 3301 C CA . HIS B 1 156 ? 46.756 3.467 50.490 1.00 17.98 154 HIS B CA 1
ATOM 3302 C C . HIS B 1 156 ? 47.674 4.667 50.686 1.00 16.71 154 HIS B C 1
ATOM 3303 O O . HIS B 1 156 ? 48.734 4.737 50.080 1.00 16.29 154 HIS B O 1
ATOM 3310 N N . ALA B 1 157 ? 47.245 5.618 51.505 1.00 16.27 155 ALA B N 1
ATOM 3311 C CA . ALA B 1 157 ? 48.021 6.843 51.687 1.00 15.98 155 ALA B CA 1
ATOM 3312 C C . ALA B 1 157 ? 49.400 6.584 52.232 1.00 15.47 155 ALA B C 1
ATOM 3313 O O . ALA B 1 157 ? 50.368 7.193 51.781 1.00 14.51 155 ALA B O 1
ATOM 3315 N N . ARG B 1 158 ? 49.487 5.692 53.217 1.00 16.97 156 ARG B N 1
ATOM 3316 C CA . ARG B 1 158 ? 50.785 5.346 53.781 1.00 17.62 156 ARG B CA 1
ATOM 3317 C C . ARG B 1 158 ? 51.789 4.897 52.695 1.00 16.60 156 ARG B C 1
ATOM 3318 O O . ARG B 1 158 ? 52.912 5.401 52.628 1.00 14.84 156 ARG B O 1
ATOM 3326 N N . GLU B 1 159 ? 51.373 3.982 51.818 1.00 16.49 157 GLU B N 1
ATOM 3327 C CA . GLU B 1 159 ? 52.225 3.535 50.728 1.00 16.09 157 GLU B CA 1
ATOM 3328 C C . GLU B 1 159 ? 52.538 4.661 49.730 1.00 14.73 157 GLU B C 1
ATOM 3329 O O . GLU B 1 159 ? 53.662 4.746 49.264 1.00 14.22 157 GLU B O 1
ATOM 3335 N N . ALA B 1 160 ? 51.552 5.508 49.427 1.00 13.06 158 ALA B N 1
ATOM 3336 C CA . ALA B 1 160 ? 51.738 6.646 48.506 1.00 12.36 158 ALA B CA 1
ATOM 3337 C C . ALA B 1 160 ? 52.869 7.523 48.988 1.00 11.66 158 ALA B C 1
ATOM 3338 O O . ALA B 1 160 ? 53.721 7.896 48.221 1.00 13.18 158 ALA B O 1
ATOM 3340 N N . LEU B 1 161 ? 52.867 7.866 50.278 1.00 11.80 159 LEU B N 1
ATOM 3341 C CA . LEU B 1 161 ? 53.910 8.717 50.832 1.00 11.41 159 LEU B CA 1
ATOM 3342 C C . LEU B 1 161 ? 55.270 8.072 50.718 1.00 11.93 159 LEU B C 1
ATOM 3343 O O . LEU B 1 161 ? 56.221 8.725 50.323 1.00 13.95 159 LEU B O 1
ATOM 3348 N N . ALA B 1 162 ? 55.336 6.775 51.042 1.00 12.71 160 ALA B N 1
ATOM 3349 C CA . ALA B 1 162 ? 56.589 6.021 50.961 1.00 14.01 160 ALA B CA 1
ATOM 3350 C C . ALA B 1 162 ? 57.142 6.006 49.544 1.00 13.97 160 ALA B C 1
ATOM 3351 O O . ALA B 1 162 ? 58.330 6.207 49.332 1.00 13.66 160 ALA B O 1
ATOM 3353 N N . THR B 1 163 ? 56.245 5.788 48.586 1.00 14.97 161 THR B N 1
ATOM 3354 C CA . THR B 1 163 ? 56.573 5.770 47.162 1.00 15.18 161 THR B CA 1
ATOM 3355 C C . THR B 1 163 ? 57.115 7.113 46.685 1.00 14.66 161 THR B C 1
ATOM 3356 O O . THR B 1 163 ? 58.125 7.181 45.995 1.00 14.58 161 THR B O 1
ATOM 3360 N N . LEU B 1 164 ? 56.453 8.196 47.087 1.00 15.22 162 LEU B N 1
ATOM 3361 C CA . LEU B 1 164 ? 56.908 9.548 46.749 1.00 15.51 162 LEU B CA 1
ATOM 3362 C C . LEU B 1 164 ? 58.294 9.848 47.309 1.00 16.96 162 LEU B C 1
ATOM 3363 O O . LEU B 1 164 ? 59.135 10.481 46.632 1.00 16.25 162 LEU B O 1
ATOM 3368 N N . GLU B 1 165 ? 58.544 9.371 48.537 1.00 18.67 163 GLU B N 1
ATOM 3369 C CA . GLU B 1 165 ? 59.862 9.533 49.158 1.00 21.37 163 GLU B CA 1
ATOM 3370 C C . GLU B 1 165 ? 60.908 8.825 48.323 1.00 21.92 163 GLU B C 1
ATOM 3371 O O . GLU B 1 165 ? 61.969 9.380 48.063 1.00 23.42 163 GLU B O 1
ATOM 3377 N N . GLN B 1 166 ? 60.586 7.606 47.897 1.00 22.36 164 GLN B N 1
ATOM 3378 C CA . GLN B 1 166 ? 61.527 6.758 47.157 1.00 23.70 164 GLN B CA 1
ATOM 3379 C C . GLN B 1 166 ? 61.698 7.162 45.688 1.00 23.74 164 GLN B C 1
ATOM 3380 O O . GLN B 1 166 ? 62.725 6.874 45.058 1.00 23.03 164 GLN B O 1
ATOM 3386 N N . HIS B 1 167 ? 60.709 7.885 45.164 1.00 22.52 165 HIS B N 1
ATOM 3387 C CA . HIS B 1 167 ? 60.708 8.299 43.756 1.00 21.85 165 HIS B CA 1
ATOM 3388 C C . HIS B 1 167 ? 60.382 9.785 43.558 1.00 21.51 165 HIS B C 1
ATOM 3389 O O . HIS B 1 167 ? 59.270 10.128 43.117 1.00 21.45 165 HIS B O 1
ATOM 3396 N N . PRO B 1 168 ? 61.356 10.666 43.845 1.00 21.25 166 PRO B N 1
ATOM 3397 C CA . PRO B 1 168 ? 61.103 12.108 43.818 1.00 21.04 166 PRO B CA 1
ATOM 3398 C C . PRO B 1 168 ? 60.829 12.703 42.442 1.00 19.61 166 PRO B C 1
ATOM 3399 O O . PRO B 1 168 ? 60.427 13.859 42.372 1.00 21.17 166 PRO B O 1
ATOM 3403 N N . ALA B 1 169 ? 61.012 11.938 41.364 1.00 17.39 167 ALA B N 1
ATOM 3404 C CA . ALA B 1 169 ? 60.715 12.464 40.050 1.00 16.35 167 ALA B CA 1
ATOM 3405 C C . ALA B 1 169 ? 59.214 12.394 39.751 1.00 15.19 167 ALA B C 1
ATOM 3406 O O . ALA B 1 169 ? 58.782 12.997 38.751 1.00 15.52 167 ALA B O 1
ATOM 3408 N N . ILE B 1 170 ? 58.445 11.661 40.561 1.00 12.65 168 ILE B N 1
ATOM 3409 C CA . ILE B 1 170 ? 56.964 11.543 40.332 1.00 12.16 168 ILE B CA 1
ATOM 3410 C C . ILE B 1 170 ? 56.423 12.977 40.301 1.00 12.24 168 ILE B C 1
ATOM 3411 O O . ILE B 1 170 ? 56.697 13.749 41.228 1.00 13.04 168 ILE B O 1
ATOM 3416 N N . ARG B 1 171 ? 55.695 13.360 39.241 1.00 11.72 169 ARG B N 1
ATOM 3417 C CA . ARG B 1 171 ? 55.218 14.741 39.139 1.00 11.37 169 ARG B CA 1
ATOM 3418 C C . ARG B 1 171 ? 53.698 14.866 39.194 1.00 10.59 169 ARG B C 1
ATOM 3419 O O . ARG B 1 171 ? 53.157 15.968 39.229 1.00 10.19 169 ARG B O 1
ATOM 3427 N N . LEU B 1 172 ? 53.008 13.721 39.148 1.00 10.35 170 LEU B N 1
ATOM 3428 C CA . LEU B 1 172 ? 51.540 13.778 39.099 1.00 10.27 170 LEU B CA 1
ATOM 3429 C C . LEU B 1 172 ? 51.011 12.600 39.899 1.00 10.19 170 LEU B C 1
ATOM 3430 O O . LEU B 1 172 ? 51.493 11.480 39.770 1.00 10.88 170 LEU B O 1
ATOM 3435 N N A VAL B 1 173 ? 50.061 12.889 40.779 0.70 9.98 171 VAL B N 1
ATOM 3436 N N B VAL B 1 173 ? 50.028 12.865 40.742 0.30 10.17 171 VAL B N 1
ATOM 3437 C CA A VAL B 1 173 ? 49.423 11.895 41.623 0.70 9.89 171 VAL B CA 1
ATOM 3438 C CA B VAL B 1 173 ? 49.454 11.822 41.556 0.30 9.99 171 VAL B CA 1
ATOM 3439 C C A VAL B 1 173 ? 47.928 11.931 41.354 0.70 9.87 171 VAL B C 1
ATOM 3440 C C B VAL B 1 173 ? 47.938 11.888 41.472 0.30 10.20 171 VAL B C 1
ATOM 3441 O O A VAL B 1 173 ? 47.327 13.021 41.312 0.70 9.73 171 VAL B O 1
ATOM 3442 O O B VAL B 1 173 ? 47.346 12.954 41.645 0.30 10.17 171 VAL B O 1
ATOM 3449 N N . LEU B 1 174 ? 47.331 10.746 41.142 1.00 10.59 172 LEU B N 1
ATOM 3450 C CA . LEU B 1 174 ? 45.882 10.593 41.069 1.00 11.48 172 LEU B CA 1
ATOM 3451 C C . LEU B 1 174 ? 45.414 9.914 42.347 1.00 12.00 172 LEU B C 1
ATOM 3452 O O . LEU B 1 174 ? 45.905 8.853 42.700 1.00 13.06 172 LEU B O 1
ATOM 3457 N N . VAL B 1 175 ? 44.456 10.530 43.029 1.00 11.70 173 VAL B N 1
ATOM 3458 C CA . VAL B 1 175 ? 44.109 10.175 44.421 1.00 12.73 173 VAL B CA 1
ATOM 3459 C C . VAL B 1 175 ? 42.637 9.812 44.579 1.00 13.59 173 VAL B C 1
ATOM 3460 O O . VAL B 1 175 ? 41.771 10.633 44.378 1.00 14.44 173 VAL B O 1
ATOM 3464 N N . ASP B 1 176 ? 42.396 8.570 44.983 1.00 14.89 174 ASP B N 1
ATOM 3465 C CA . ASP B 1 176 ? 41.082 8.078 45.362 1.00 16.59 174 ASP B CA 1
ATOM 3466 C C . ASP B 1 176 ? 40.662 8.691 46.682 1.00 17.71 174 ASP B C 1
ATOM 3467 O O . ASP B 1 176 ? 41.429 8.688 47.655 1.00 16.64 174 ASP B O 1
ATOM 3472 N N . TYR B 1 177 ? 39.425 9.178 46.756 1.00 18.90 175 TYR B N 1
ATOM 3473 C CA . TYR B 1 177 ? 38.963 9.707 48.015 1.00 20.86 175 TYR B CA 1
ATOM 3474 C C . TYR B 1 177 ? 38.738 8.615 49.077 1.00 22.10 175 TYR B C 1
ATOM 3475 O O . TYR B 1 177 ? 39.269 8.705 50.183 1.00 22.19 175 TYR B O 1
ATOM 3484 N N . TYR B 1 178 ? 37.963 7.583 48.760 1.00 23.48 176 TYR B N 1
ATOM 3485 C CA . TYR B 1 178 ? 37.512 6.701 49.828 1.00 25.35 176 TYR B CA 1
ATOM 3486 C C . TYR B 1 178 ? 38.501 5.579 50.068 1.00 23.83 176 TYR B C 1
ATOM 3487 O O . TYR B 1 178 ? 38.592 4.635 49.289 1.00 23.74 176 TYR B O 1
ATOM 3504 N N . PRO B 1 180 ? 40.665 3.416 53.492 1.00 24.62 178 PRO B N 1
ATOM 3505 C CA . PRO B 1 180 ? 40.675 3.282 54.958 1.00 25.79 178 PRO B CA 1
ATOM 3506 C C . PRO B 1 180 ? 41.803 4.099 55.625 1.00 26.02 178 PRO B C 1
ATOM 3507 O O . PRO B 1 180 ? 42.855 4.357 55.000 1.00 26.00 178 PRO B O 1
ATOM 3511 N N . GLU B 1 181 ? 41.522 4.552 56.849 1.00 25.62 179 GLU B N 1
ATOM 3512 C CA . GLU B 1 181 ? 42.465 5.223 57.764 1.00 26.01 179 GLU B CA 1
ATOM 3513 C C . GLU B 1 181 ? 42.763 6.682 57.420 1.00 24.67 179 GLU B C 1
ATOM 3514 O O . GLU B 1 181 ? 42.560 7.586 58.237 1.00 24.61 179 GLU B O 1
ATOM 3520 N N . ILE B 1 182 ? 43.256 6.905 56.202 1.00 22.53 180 ILE B N 1
ATOM 3521 C CA . ILE B 1 182 ? 43.597 8.240 55.728 1.00 21.16 180 ILE B CA 1
ATOM 3522 C C . ILE B 1 182 ? 42.920 8.419 54.370 1.00 18.62 180 ILE B C 1
ATOM 3523 O O . ILE B 1 182 ? 43.295 7.759 53.407 1.00 17.86 180 ILE B O 1
ATOM 3528 N N . ASP B 1 183 ? 41.926 9.296 54.292 1.00 18.46 181 ASP B N 1
ATOM 3529 C CA . ASP B 1 183 ? 41.233 9.466 53.036 1.00 17.29 181 ASP B CA 1
ATOM 3530 C C . ASP B 1 183 ? 42.016 10.313 52.070 1.00 16.10 181 ASP B C 1
ATOM 3531 O O . ASP B 1 183 ? 43.040 10.880 52.440 1.00 14.93 181 ASP B O 1
ATOM 3536 N N . GLY B 1 184 ? 41.507 10.421 50.846 1.00 14.73 182 GLY B N 1
ATOM 3537 C CA . GLY B 1 184 ? 42.198 11.147 49.772 1.00 13.62 182 GLY B CA 1
ATOM 3538 C C . GLY B 1 184 ? 42.441 12.616 50.092 1.00 14.11 182 GLY B C 1
ATOM 3539 O O . GLY B 1 184 ? 43.481 13.175 49.731 1.00 13.10 182 GLY B O 1
ATOM 3540 N N . ILE B 1 185 ? 41.467 13.282 50.701 1.00 13.99 183 ILE B N 1
ATOM 3541 C CA . ILE B 1 185 ? 41.613 14.709 50.948 1.00 14.83 183 ILE B CA 1
ATOM 3542 C C . ILE B 1 185 ? 42.680 14.943 52.018 1.00 15.22 183 ILE B C 1
ATOM 3543 O O . ILE B 1 185 ? 43.484 15.885 51.898 1.00 13.65 183 ILE B O 1
ATOM 3548 N N . SER B 1 186 ? 42.718 14.070 53.019 1.00 14.46 184 SER B N 1
ATOM 3549 C CA . SER B 1 186 ? 43.776 14.098 54.017 1.00 14.50 184 SER B CA 1
ATOM 3550 C C . SER B 1 186 ? 45.158 13.899 53.410 1.00 13.15 184 SER B C 1
ATOM 3551 O O . SER B 1 186 ? 46.106 14.568 53.789 1.00 12.00 184 SER B O 1
ATOM 3554 N N . LEU B 1 187 ? 45.263 12.977 52.462 1.00 11.61 185 LEU B N 1
ATOM 3555 C CA . LEU B 1 187 ? 46.530 12.779 51.777 1.00 11.52 185 LEU B CA 1
ATOM 3556 C C . LEU B 1 187 ? 46.888 14.050 51.007 1.00 11.49 185 LEU B C 1
ATOM 3557 O O . LEU B 1 187 ? 48.028 14.491 51.007 1.00 11.20 185 LEU B O 1
ATOM 3562 N N . VAL B 1 188 ? 45.918 14.619 50.310 1.00 9.60 186 VAL B N 1
ATOM 3563 C CA . VAL B 1 188 ? 46.221 15.858 49.580 1.00 10.71 186 VAL B CA 1
ATOM 3564 C C . VAL B 1 188 ? 46.703 16.978 50.539 1.00 11.09 186 VAL B C 1
ATOM 3565 O O . VAL B 1 188 ? 47.671 17.673 50.254 1.00 11.83 186 VAL B O 1
ATOM 3569 N N . ARG B 1 189 ? 46.031 17.140 51.671 1.00 11.55 187 ARG B N 1
ATOM 3570 C CA . ARG B 1 189 ? 46.498 18.120 52.671 1.00 12.39 187 ARG B CA 1
ATOM 3571 C C . ARG B 1 189 ? 47.966 17.873 53.089 1.00 12.00 187 ARG B C 1
ATOM 3572 O O . ARG B 1 189 ? 48.742 18.830 53.147 1.00 12.08 187 ARG B O 1
ATOM 3588 N N . LEU B 1 191 ? 50.336 16.344 51.374 1.00 10.05 189 LEU B N 1
ATOM 3589 C CA . LEU B 1 191 ? 51.199 16.591 50.243 1.00 9.39 189 LEU B CA 1
ATOM 3590 C C . LEU B 1 191 ? 51.404 18.090 50.062 1.00 9.22 189 LEU B C 1
ATOM 3591 O O . LEU B 1 191 ? 52.515 18.566 49.805 1.00 11.05 189 LEU B O 1
ATOM 3596 N N . ARG B 1 192 ? 50.318 18.837 50.171 1.00 9.67 190 ARG B N 1
ATOM 3597 C CA . ARG B 1 192 ? 50.403 20.274 49.889 1.00 8.99 190 ARG B CA 1
ATOM 3598 C C . ARG B 1 192 ? 51.096 21.036 51.007 1.00 10.56 190 ARG B C 1
ATOM 3599 O O . ARG B 1 192 ? 51.529 22.167 50.784 1.00 11.81 190 ARG B O 1
ATOM 3607 N N . GLU B 1 193 ? 51.211 20.439 52.194 1.00 11.75 191 GLU B N 1
ATOM 3608 C CA . GLU B 1 193 ? 52.065 21.069 53.226 1.00 12.47 191 GLU B CA 1
ATOM 3609 C C . GLU B 1 193 ? 53.554 21.089 52.858 1.00 13.47 191 GLU B C 1
ATOM 3610 O O . GLU B 1 193 ? 54.309 21.932 53.381 1.00 12.92 191 GLU B O 1
ATOM 3616 N N . ARG B 1 194 ? 53.943 20.201 51.935 1.00 14.42 192 ARG B N 1
ATOM 3617 C CA . ARG B 1 194 ? 55.326 20.082 51.439 1.00 15.79 192 ARG B CA 1
ATOM 3618 C C . ARG B 1 194 ? 55.515 20.575 50.003 1.00 15.76 192 ARG B C 1
ATOM 3619 O O . ARG B 1 194 ? 56.560 21.163 49.680 1.00 17.07 192 ARG B O 1
ATOM 3627 N N . TYR B 1 195 ? 54.561 20.263 49.111 1.00 15.25 193 TYR B N 1
ATOM 3628 C CA . TYR B 1 195 ? 54.743 20.473 47.674 1.00 15.53 193 TYR B CA 1
ATOM 3629 C C . TYR B 1 195 ? 53.695 21.392 47.083 1.00 14.74 193 TYR B C 1
ATOM 3630 O O . TYR B 1 195 ? 52.502 21.198 47.344 1.00 13.37 193 TYR B O 1
ATOM 3639 N N . SER B 1 196 ? 54.141 22.371 46.295 1.00 14.93 194 SER B N 1
ATOM 3640 C CA . SER B 1 196 ? 53.248 23.294 45.569 1.00 14.96 194 SER B CA 1
ATOM 3641 C C . SER B 1 196 ? 52.603 22.602 44.365 1.00 15.12 194 SER B C 1
ATOM 3642 O O . SER B 1 196 ? 52.999 21.487 43.975 1.00 13.99 194 SER B O 1
ATOM 3645 N N . LYS B 1 197 ? 51.610 23.270 43.789 1.00 15.15 195 LYS B N 1
ATOM 3646 C CA . LYS B 1 197 ? 50.937 22.766 42.568 1.00 17.19 195 LYS B CA 1
ATOM 3647 C C . LYS B 1 197 ? 51.883 22.595 41.394 1.00 18.29 195 LYS B C 1
ATOM 3648 O O . LYS B 1 197 ? 51.602 21.779 40.506 1.00 18.57 195 LYS B O 1
ATOM 3654 N N . GLN B 1 198 ? 52.981 23.359 41.381 1.00 19.14 196 GLN B N 1
ATOM 3655 C CA . GLN B 1 198 ? 53.970 23.254 40.304 1.00 20.80 196 GLN B CA 1
ATOM 3656 C C . GLN B 1 198 ? 54.975 22.144 40.598 1.00 20.46 196 GLN B C 1
ATOM 3657 O O . GLN B 1 198 ? 55.587 21.576 39.689 1.00 22.14 196 GLN B O 1
ATOM 3663 N N . GLN B 1 199 ? 55.143 21.806 41.865 1.00 18.84 197 GLN B N 1
ATOM 3664 C CA . GLN B 1 199 ? 56.085 20.761 42.227 1.00 18.42 197 GLN B CA 1
ATOM 3665 C C . GLN B 1 199 ? 55.500 19.364 42.076 1.00 17.86 197 GLN B C 1
ATOM 3666 O O . GLN B 1 199 ? 56.232 18.408 41.789 1.00 18.89 197 GLN B O 1
ATOM 3672 N N . LEU B 1 200 ? 54.199 19.251 42.315 1.00 14.75 198 LEU B N 1
ATOM 3673 C CA . LEU B 1 200 ? 53.537 17.959 42.310 1.00 13.30 198 LEU B CA 1
ATOM 3674 C C . LEU B 1 200 ? 52.069 18.172 41.962 1.00 12.58 198 LEU B C 1
ATOM 3675 O O . LEU B 1 200 ? 51.321 18.660 42.819 1.00 13.23 198 LEU B O 1
ATOM 3680 N N . ALA B 1 201 ? 51.644 17.779 40.758 1.00 10.67 199 ALA B N 1
ATOM 3681 C CA . ALA B 1 201 ? 50.226 17.969 40.357 1.00 10.48 199 ALA B CA 1
ATOM 3682 C C . ALA B 1 201 ? 49.384 16.870 41.005 1.00 10.10 199 ALA B C 1
ATOM 3683 O O . ALA B 1 201 ? 49.845 15.740 41.142 1.00 11.33 199 ALA B O 1
ATOM 3685 N N . ILE B 1 202 ? 48.186 17.209 41.449 1.00 9.52 200 ILE B N 1
ATOM 3686 C CA . ILE B 1 202 ? 47.318 16.203 42.034 1.00 9.72 200 ILE B CA 1
ATOM 3687 C C . ILE B 1 202 ? 45.980 16.290 41.356 1.00 9.24 200 ILE B C 1
ATOM 3688 O O . ILE B 1 202 ? 45.413 17.386 41.239 1.00 9.60 200 ILE B O 1
ATOM 3693 N N . ILE B 1 203 ? 45.498 15.150 40.855 1.00 10.09 201 ILE B N 1
ATOM 3694 C CA . ILE B 1 203 ? 44.103 15.054 40.399 1.00 10.73 201 ILE B CA 1
ATOM 3695 C C . ILE B 1 203 ? 43.320 14.264 41.435 1.00 11.00 201 ILE B C 1
ATOM 3696 O O . ILE B 1 203 ? 43.632 13.080 41.716 1.00 11.23 201 ILE B O 1
ATOM 3701 N N . GLY B 1 204 ? 42.311 14.906 41.989 1.00 11.38 202 GLY B N 1
ATOM 3702 C CA . GLY B 1 204 ? 41.497 14.266 43.032 1.00 12.85 202 GLY B CA 1
ATOM 3703 C C . GLY B 1 204 ? 40.369 13.486 42.374 1.00 13.64 202 GLY B C 1
ATOM 3704 O O . GLY B 1 204 ? 39.576 14.071 41.626 1.00 13.16 202 GLY B O 1
ATOM 3705 N N . ILE B 1 205 ? 40.294 12.181 42.629 1.00 15.51 203 ILE B N 1
ATOM 3706 C CA . ILE B 1 205 ? 39.218 11.336 42.114 1.00 16.27 203 ILE B CA 1
ATOM 3707 C C . ILE B 1 205 ? 38.148 11.111 43.177 1.00 18.17 203 ILE B C 1
ATOM 3708 O O . ILE B 1 205 ? 38.454 10.795 44.326 1.00 17.52 203 ILE B O 1
ATOM 3713 N N . SER B 1 206 ? 36.893 11.297 42.773 1.00 19.45 204 SER B N 1
ATOM 3714 C CA . SER B 1 206 ? 35.754 11.262 43.678 1.00 23.48 204 SER B CA 1
ATOM 3715 C C . SER B 1 206 ? 34.528 10.700 42.968 1.00 23.66 204 SER B C 1
ATOM 3716 O O . SER B 1 206 ? 34.394 10.870 41.775 1.00 23.35 204 SER B O 1
ATOM 3719 N N . VAL B 1 207 ? 33.598 10.088 43.705 1.00 26.13 205 VAL B N 1
ATOM 3720 C CA . VAL B 1 207 ? 32.225 10.003 43.178 1.00 28.15 205 VAL B CA 1
ATOM 3721 C C . VAL B 1 207 ? 31.545 11.336 43.507 1.00 29.33 205 VAL B C 1
ATOM 3722 O O . VAL B 1 207 ? 31.730 11.879 44.612 1.00 30.03 205 VAL B O 1
ATOM 3726 N N . SER B 1 208 ? 30.800 11.908 42.566 1.00 30.68 206 SER B N 1
ATOM 3727 C CA . SER B 1 208 ? 30.261 13.239 42.828 1.00 32.66 206 SER B CA 1
ATOM 3728 C C . SER B 1 208 ? 28.849 13.128 43.409 1.00 33.51 206 SER B C 1
ATOM 3729 O O . SER B 1 208 ? 27.937 12.630 42.747 1.00 33.93 206 SER B O 1
ATOM 3732 N N . ASP B 1 209 ? 28.708 13.548 44.667 1.00 34.41 207 ASP B N 1
ATOM 3733 C CA . ASP B 1 209 ? 27.435 13.482 45.388 1.00 34.97 207 ASP B CA 1
ATOM 3734 C C . ASP B 1 209 ? 27.315 14.641 46.390 1.00 35.22 207 ASP B C 1
ATOM 3735 O O . ASP B 1 209 ? 28.042 15.644 46.277 1.00 34.50 207 ASP B O 1
ATOM 3740 N N . LYS B 1 210 ? 26.410 14.511 47.365 1.00 34.88 208 LYS B N 1
ATOM 3741 C CA . LYS B 1 210 ? 26.184 15.569 48.362 1.00 34.93 208 LYS B CA 1
ATOM 3742 C C . LYS B 1 210 ? 27.414 15.971 49.207 1.00 33.94 208 LYS B C 1
ATOM 3743 O O . LYS B 1 210 ? 27.396 17.010 49.866 1.00 34.38 208 LYS B O 1
ATOM 3749 N N . ARG B 1 211 ? 28.474 15.156 49.193 1.00 33.36 209 ARG B N 1
ATOM 3750 C CA . ARG B 1 211 ? 29.669 15.462 50.004 1.00 31.86 209 ARG B CA 1
ATOM 3751 C C . ARG B 1 211 ? 30.566 16.539 49.389 1.00 30.61 209 ARG B C 1
ATOM 3752 O O . ARG B 1 211 ? 31.476 17.053 50.068 1.00 30.26 209 ARG B O 1
ATOM 3760 N N . GLY B 1 212 ? 30.295 16.883 48.120 1.00 28.77 210 GLY B N 1
ATOM 3761 C CA . GLY B 1 212 ? 30.993 17.950 47.384 1.00 26.84 210 GLY B CA 1
ATOM 3762 C C . GLY B 1 212 ? 32.501 17.726 47.330 1.00 24.55 210 GLY B C 1
ATOM 3763 O O . GLY B 1 212 ? 33.292 18.634 47.597 1.00 24.26 210 GLY B O 1
ATOM 3764 N N . LEU B 1 213 ? 32.885 16.511 46.974 1.00 23.38 211 LEU B N 1
ATOM 3765 C CA . LEU B 1 213 ? 34.270 16.096 47.142 1.00 21.94 211 LEU B CA 1
ATOM 3766 C C . LEU B 1 213 ? 35.235 16.810 46.188 1.00 20.81 211 LEU B C 1
ATOM 3767 O O . LEU B 1 213 ? 36.344 17.194 46.598 1.00 19.77 211 LEU B O 1
ATOM 3772 N N A SER B 1 214 ? 34.828 16.992 44.932 0.60 20.20 212 SER B N 1
ATOM 3773 N N B SER B 1 214 ? 34.822 16.992 44.936 0.40 19.55 212 SER B N 1
ATOM 3774 C CA A SER B 1 214 ? 35.674 17.722 43.979 0.60 19.40 212 SER B CA 1
ATOM 3775 C CA B SER B 1 214 ? 35.654 17.708 43.965 0.40 18.06 212 SER B CA 1
ATOM 3776 C C A SER B 1 214 ? 36.025 19.110 44.499 0.60 18.69 212 SER B C 1
ATOM 3777 C C B SER B 1 214 ? 36.012 19.111 44.462 0.40 18.11 212 SER B C 1
ATOM 3778 O O A SER B 1 214 ? 37.178 19.521 44.452 0.60 18.16 212 SER B O 1
ATOM 3779 O O B SER B 1 214 ? 37.162 19.529 44.367 0.40 17.77 212 SER B O 1
ATOM 3784 N N . ALA B 1 215 ? 35.030 19.837 44.996 1.00 18.27 213 ALA B N 1
ATOM 3785 C CA . ALA B 1 215 ? 35.283 21.171 45.553 1.00 18.11 213 ALA B CA 1
ATOM 3786 C C . ALA B 1 215 ? 36.248 21.112 46.743 1.00 17.72 213 ALA B C 1
ATOM 3787 O O . ALA B 1 215 ? 37.114 21.961 46.881 1.00 17.46 213 ALA B O 1
ATOM 3789 N N . ARG B 1 216 ? 36.095 20.109 47.592 1.00 17.30 214 ARG B N 1
ATOM 3790 C CA . ARG B 1 216 ? 36.945 19.975 48.758 1.00 17.46 214 ARG B CA 1
ATOM 3791 C C . ARG B 1 216 ? 38.391 19.715 48.321 1.00 15.96 214 ARG B C 1
ATOM 3792 O O . ARG B 1 216 ? 39.319 20.322 48.840 1.00 16.02 214 ARG B O 1
ATOM 3800 N N . TYR B 1 217 ? 38.558 18.832 47.338 1.00 15.14 215 TYR B N 1
ATOM 3801 C CA . TYR B 1 217 ? 39.874 18.601 46.757 1.00 14.58 215 TYR B CA 1
ATOM 3802 C C . TYR B 1 217 ? 40.488 19.890 46.232 1.00 14.45 215 TYR B C 1
ATOM 3803 O O . TYR B 1 217 ? 41.648 20.191 46.523 1.00 13.51 215 TYR B O 1
ATOM 3812 N N . LEU B 1 218 ? 39.725 20.629 45.426 1.00 13.68 216 LEU B N 1
ATOM 3813 C CA . LEU B 1 218 ? 40.209 21.875 44.830 1.00 13.68 216 LEU B CA 1
ATOM 3814 C C . LEU B 1 218 ? 40.615 22.931 45.876 1.00 13.77 216 LEU B C 1
ATOM 3815 O O . LEU B 1 218 ? 41.699 23.563 45.764 1.00 14.07 216 LEU B O 1
ATOM 3820 N N A LYS B 1 219 ? 39.765 23.109 46.892 0.60 13.71 217 LYS B N 1
ATOM 3821 N N B LYS B 1 219 ? 39.772 23.127 46.892 0.40 13.45 217 LYS B N 1
ATOM 3822 C CA A LYS B 1 219 ? 40.035 24.066 47.962 0.60 14.14 217 LYS B CA 1
ATOM 3823 C CA B LYS B 1 219 ? 40.075 24.108 47.934 0.40 13.34 217 LYS B CA 1
ATOM 3824 C C A LYS B 1 219 ? 41.254 23.680 48.783 0.60 14.32 217 LYS B C 1
ATOM 3825 C C B LYS B 1 219 ? 41.230 23.675 48.834 0.40 13.90 217 LYS B C 1
ATOM 3826 O O A LYS B 1 219 ? 41.928 24.553 49.356 0.60 14.24 217 LYS B O 1
ATOM 3827 O O B LYS B 1 219 ? 41.836 24.512 49.517 0.40 13.87 217 LYS B O 1
ATOM 3838 N N . GLN B 1 220 ? 41.539 22.378 48.826 1.00 13.96 218 GLN B N 1
ATOM 3839 C CA . GLN B 1 220 ? 42.723 21.880 49.511 1.00 15.66 218 GLN B CA 1
ATOM 3840 C C . GLN B 1 220 ? 43.991 21.887 48.673 1.00 15.36 218 GLN B C 1
ATOM 3841 O O . GLN B 1 220 ? 45.035 21.464 49.151 1.00 15.78 218 GLN B O 1
ATOM 3847 N N . GLY B 1 221 ? 43.913 22.338 47.423 1.00 15.01 219 GLY B N 1
ATOM 3848 C CA . GLY B 1 221 ? 45.124 22.476 46.614 1.00 15.48 219 GLY B CA 1
ATOM 3849 C C . GLY B 1 221 ? 45.316 21.451 45.500 1.00 14.65 219 GLY B C 1
ATOM 3850 O O . GLY B 1 221 ? 46.345 21.492 44.786 1.00 15.15 219 GLY B O 1
ATOM 3851 N N . ALA B 1 222 ? 44.353 20.559 45.300 1.00 13.49 220 ALA B N 1
ATOM 3852 C CA . ALA B 1 222 ? 44.443 19.708 44.112 1.00 13.18 220 ALA B CA 1
ATOM 3853 C C . ALA B 1 222 ? 44.419 20.585 42.851 1.00 12.86 220 ALA B C 1
ATOM 3854 O O . ALA B 1 222 ? 43.752 21.629 42.808 1.00 11.93 220 ALA B O 1
ATOM 3856 N N . ASN B 1 223 ? 45.196 20.205 41.843 1.00 12.82 221 ASN B N 1
ATOM 3857 C CA . ASN B 1 223 ? 45.190 20.942 40.557 1.00 12.25 221 ASN B CA 1
ATOM 3858 C C . ASN B 1 223 ? 43.896 20.759 39.794 1.00 12.69 221 ASN B C 1
ATOM 3859 O O . ASN B 1 223 ? 43.488 21.647 39.044 1.00 12.65 221 ASN B O 1
ATOM 3864 N N . ASP B 1 224 ? 43.267 19.608 39.962 1.00 12.04 222 ASP B N 1
ATOM 3865 C CA . ASP B 1 224 ? 42.163 19.204 39.097 1.00 12.75 222 ASP B CA 1
ATOM 3866 C C . ASP B 1 224 ? 41.343 18.126 39.773 1.00 12.96 222 ASP B C 1
ATOM 3867 O O . ASP B 1 224 ? 41.714 17.597 40.846 1.00 12.44 222 ASP B O 1
ATOM 3872 N N . PHE B 1 225 ? 40.225 17.794 39.141 1.00 13.68 223 PHE B N 1
ATOM 3873 C CA . PHE B 1 225 ? 39.327 16.748 39.652 1.00 14.19 223 PHE B CA 1
ATOM 3874 C C . PHE B 1 225 ? 38.920 15.829 38.520 1.00 15.33 223 PHE B C 1
ATOM 3875 O O . PHE B 1 225 ? 38.954 16.224 37.348 1.00 15.95 223 PHE B O 1
ATOM 3883 N N . LEU B 1 226 ? 38.503 14.625 38.875 1.00 15.52 224 LEU B N 1
ATOM 3884 C CA . LEU B 1 226 ? 37.991 13.686 37.890 1.00 16.95 224 LEU B CA 1
ATOM 3885 C C . LEU B 1 226 ? 36.970 12.840 38.619 1.00 18.07 224 LEU B C 1
ATOM 3886 O O . LEU B 1 226 ? 37.285 12.194 39.628 1.00 18.34 224 LEU B O 1
ATOM 3891 N N . ASN B 1 227 ? 35.720 12.898 38.167 1.00 19.22 225 ASN B N 1
ATOM 3892 C CA . ASN B 1 227 ? 34.663 12.190 38.862 1.00 21.15 225 ASN B CA 1
ATOM 3893 C C . ASN B 1 227 ? 34.480 10.772 38.319 1.00 22.00 225 ASN B C 1
ATOM 3894 O O . ASN B 1 227 ? 34.558 10.550 37.115 1.00 22.66 225 ASN B O 1
ATOM 3899 N N . GLN B 1 228 ? 34.300 9.808 39.222 1.00 23.20 226 GLN B N 1
ATOM 3900 C CA . GLN B 1 228 ? 34.052 8.408 38.836 1.00 25.34 226 GLN B CA 1
ATOM 3901 C C . GLN B 1 228 ? 32.543 8.177 38.729 1.00 25.47 226 GLN B C 1
ATOM 3902 O O . GLN B 1 228 ? 31.781 8.784 39.476 1.00 26.61 226 GLN B O 1
ATOM 3908 N N . PRO B 1 229 ? 32.091 7.321 37.786 1.00 25.80 227 PRO B N 1
ATOM 3909 C CA . PRO B 1 229 ? 32.835 6.667 36.699 1.00 25.05 227 PRO B CA 1
ATOM 3910 C C . PRO B 1 229 ? 33.346 7.631 35.620 1.00 24.16 227 PRO B C 1
ATOM 3911 O O . PRO B 1 229 ? 32.686 8.625 35.334 1.00 25.04 227 PRO B O 1
ATOM 3915 N N . PHE B 1 230 ? 34.509 7.322 35.045 1.00 23.62 228 PHE B N 1
ATOM 3916 C CA . PHE B 1 230 ? 35.065 8.053 33.896 1.00 23.02 228 PHE B CA 1
ATOM 3917 C C . PHE B 1 230 ? 35.555 7.091 32.816 1.00 23.24 228 PHE B C 1
ATOM 3918 O O . PHE B 1 230 ? 35.891 5.918 33.101 1.00 22.46 228 PHE B O 1
ATOM 3926 N N . GLU B 1 231 ? 35.606 7.599 31.579 1.00 21.86 229 GLU B N 1
ATOM 3927 C CA . GLU B 1 231 ? 36.109 6.864 30.428 1.00 22.69 229 GLU B CA 1
ATOM 3928 C C . GLU B 1 231 ? 37.614 7.089 30.255 1.00 21.69 229 GLU B C 1
ATOM 3929 O O . GLU B 1 231 ? 38.135 8.127 30.707 1.00 21.60 229 GLU B O 1
ATOM 3935 N N . PRO B 1 232 ? 38.317 6.158 29.587 1.00 20.88 230 PRO B N 1
ATOM 3936 C CA . PRO B 1 232 ? 39.761 6.290 29.334 1.00 19.67 230 PRO B CA 1
ATOM 3937 C C . PRO B 1 232 ? 40.164 7.593 28.681 1.00 18.89 230 PRO B C 1
ATOM 3938 O O . PRO B 1 232 ? 41.206 8.175 29.042 1.00 17.37 230 PRO B O 1
ATOM 3942 N N . GLU B 1 233 ? 39.360 8.058 27.718 1.00 16.63 231 GLU B N 1
ATOM 3943 C CA . GLU B 1 233 ? 39.659 9.300 27.007 1.00 16.70 231 GLU B CA 1
ATOM 3944 C C . GLU B 1 233 ? 39.535 10.506 27.938 1.00 15.45 231 GLU B C 1
ATOM 3945 O O . GLU B 1 233 ? 40.235 11.483 27.731 1.00 14.53 231 GLU B O 1
ATOM 3951 N N . GLU B 1 234 ? 38.613 10.452 28.905 1.00 14.23 232 GLU B N 1
ATOM 3952 C CA . GLU B 1 234 ? 38.474 11.500 29.901 1.00 14.88 232 GLU B CA 1
ATOM 3953 C C . GLU B 1 234 ? 39.709 11.537 30.803 1.00 14.84 232 GLU B C 1
ATOM 3954 O O . GLU B 1 234 ? 40.306 12.601 30.991 1.00 13.97 232 GLU B O 1
ATOM 3960 N N . LEU B 1 235 ? 40.154 10.357 31.230 1.00 14.98 233 LEU B N 1
ATOM 3961 C CA . LEU B 1 235 ? 41.356 10.246 32.059 1.00 15.13 233 LEU B CA 1
ATOM 3962 C C . LEU B 1 235 ? 42.555 10.774 31.289 1.00 15.24 233 LEU B C 1
ATOM 3963 O O . LEU B 1 235 ? 43.314 11.585 31.817 1.00 15.39 233 LEU B O 1
ATOM 3968 N N . GLN B 1 236 ? 42.734 10.296 30.057 1.00 14.31 234 GLN B N 1
ATOM 3969 C CA . GLN B 1 236 ? 43.806 10.786 29.196 1.00 15.28 234 GLN B CA 1
ATOM 3970 C C . GLN B 1 236 ? 43.807 12.291 29.038 1.00 14.18 234 GLN B C 1
ATOM 3971 O O . GLN B 1 236 ? 44.851 12.899 29.162 1.00 14.61 234 GLN B O 1
ATOM 3977 N N . CYS B 1 237 ? 42.635 12.886 28.761 1.00 11.95 235 CYS B N 1
ATOM 3978 C CA . CYS B 1 237 ? 42.519 14.336 28.574 1.00 11.90 235 CYS B CA 1
ATOM 3979 C C . CYS B 1 237 ? 42.967 15.070 29.840 1.00 11.14 235 CYS B C 1
ATOM 3980 O O . CYS B 1 237 ? 43.738 16.022 29.764 1.00 10.62 235 CYS B O 1
ATOM 3983 N N . ARG B 1 238 ? 42.483 14.620 30.993 1.00 11.34 236 ARG B N 1
ATOM 3984 C CA . ARG B 1 238 ? 42.843 15.321 32.246 1.00 12.39 236 ARG B CA 1
ATOM 3985 C C . ARG B 1 238 ? 44.346 15.234 32.556 1.00 11.44 236 ARG B C 1
ATOM 3986 O O . ARG B 1 238 ? 44.975 16.223 33.003 1.00 11.24 236 ARG B O 1
ATOM 3994 N N . VAL B 1 239 ? 44.881 14.031 32.364 1.00 11.57 237 VAL B N 1
ATOM 3995 C CA . VAL B 1 239 ? 46.284 13.789 32.625 1.00 11.69 237 VAL B CA 1
ATOM 3996 C C . VAL B 1 239 ? 47.100 14.642 31.683 1.00 11.23 237 VAL B C 1
ATOM 3997 O O . VAL B 1 239 ? 47.974 15.380 32.136 1.00 9.69 237 VAL B O 1
ATOM 4001 N N . SER B 1 240 ? 46.765 14.634 30.384 1.00 10.52 238 SER B N 1
ATOM 4002 C CA . SER B 1 240 ? 47.538 15.451 29.444 1.00 11.06 238 SER B CA 1
ATOM 4003 C C . SER B 1 240 ? 47.504 16.930 29.805 1.00 10.80 238 SER B C 1
ATOM 4004 O O . SER B 1 240 ? 48.542 17.604 29.805 1.00 11.33 238 SER B O 1
ATOM 4007 N N . HIS B 1 241 ? 46.315 17.446 30.162 1.00 10.46 239 HIS B N 1
ATOM 4008 C CA . HIS B 1 241 ? 46.192 18.861 30.528 1.00 11.03 239 HIS B CA 1
ATOM 4009 C C . HIS B 1 241 ? 47.062 19.227 31.738 1.00 9.88 239 HIS B C 1
ATOM 4010 O O . HIS B 1 241 ? 47.683 20.303 31.746 1.00 10.81 239 HIS B O 1
ATOM 4017 N N . ASN B 1 242 ? 47.082 18.360 32.734 1.00 9.54 240 ASN B N 1
ATOM 4018 C CA . ASN B 1 242 ? 47.884 18.617 33.946 1.00 9.71 240 ASN B CA 1
ATOM 4019 C C . ASN B 1 242 ? 49.383 18.546 33.687 1.00 8.94 240 ASN B C 1
ATOM 4020 O O . ASN B 1 242 ? 50.172 19.375 34.212 1.00 8.25 240 ASN B O 1
ATOM 4025 N N . LEU B 1 243 ? 49.769 17.588 32.869 1.00 9.12 241 LEU B N 1
ATOM 4026 C CA . LEU B 1 243 ? 51.193 17.492 32.449 1.00 8.49 241 LEU B CA 1
ATOM 4027 C C . LEU B 1 243 ? 51.621 18.705 31.626 1.00 10.11 241 LEU B C 1
ATOM 4028 O O . LEU B 1 243 ? 52.705 19.272 31.819 1.00 9.59 241 LEU B O 1
ATOM 4033 N N . GLU B 1 244 ? 50.766 19.140 30.701 1.00 10.27 242 GLU B N 1
ATOM 4034 C CA . GLU B 1 244 ? 51.069 20.336 29.933 1.00 12.07 242 GLU B CA 1
ATOM 4035 C C . GLU B 1 244 ? 51.203 21.571 30.845 1.00 11.78 242 GLU B C 1
ATOM 4036 O O . GLU B 1 244 ? 52.106 22.375 30.673 1.00 11.30 242 GLU B O 1
ATOM 4042 N N . ALA B 1 245 ? 50.308 21.712 31.822 1.00 10.26 243 ALA B N 1
ATOM 4043 C CA . ALA B 1 245 ? 50.389 22.856 32.754 1.00 10.95 243 ALA B CA 1
ATOM 4044 C C . ALA B 1 245 ? 51.702 22.842 33.508 1.00 10.38 243 ALA B C 1
ATOM 4045 O O . ALA B 1 245 ? 52.294 23.916 33.738 1.00 11.68 243 ALA B O 1
ATOM 4047 N N . LEU B 1 246 ? 52.161 21.663 33.916 1.00 10.14 244 LEU B N 1
ATOM 4048 C CA . LEU B 1 246 ? 53.467 21.578 34.583 1.00 10.89 244 LEU B CA 1
ATOM 4049 C C . LEU B 1 246 ? 54.615 22.042 33.693 1.00 11.67 244 LEU B C 1
ATOM 4050 O O . LEU B 1 246 ? 55.621 22.582 34.182 1.00 13.42 244 LEU B O 1
ATOM 4055 N N . GLU B 1 247 ? 54.475 21.835 32.387 1.00 11.34 245 GLU B N 1
ATOM 4056 C CA . GLU B 1 247 ? 55.559 22.165 31.458 1.00 11.72 245 GLU B CA 1
ATOM 4057 C C . GLU B 1 247 ? 55.502 23.622 31.015 1.00 13.23 245 GLU B C 1
ATOM 4058 O O . GLU B 1 247 ? 56.528 24.186 30.593 1.00 13.11 245 GLU B O 1
ATOM 4064 N N . GLN B 1 248 ? 54.315 24.234 31.083 1.00 13.50 246 GLN B N 1
ATOM 4065 C CA . GLN B 1 248 ? 54.075 25.484 30.382 1.00 14.53 246 GLN B CA 1
ATOM 4066 C C . GLN B 1 248 ? 53.542 26.640 31.210 1.00 17.63 246 GLN B C 1
ATOM 4067 O O . GLN B 1 248 ? 53.668 27.773 30.781 1.00 17.89 246 GLN B O 1
ATOM 4073 N N . PHE B 1 249 ? 52.860 26.366 32.322 1.00 19.67 247 PHE B N 1
ATOM 4074 C CA . PHE B 1 249 ? 52.197 27.452 33.062 1.00 22.77 247 PHE B CA 1
ATOM 4075 C C . PHE B 1 249 ? 53.139 27.928 34.161 1.00 23.96 247 PHE B C 1
ATOM 4076 O O . PHE B 1 249 ? 53.395 27.168 35.097 1.00 25.55 247 PHE B O 1
#

Organism: Aeromonas salmonicida (strain A449) (NCBI:txid382245)